Protein 2EW2 (pdb70)

Solvent-accessible surface area: 26662 Å² total

InterPro domains:
  IPR003710 Ketopantoate reductase ApbA/PanE [TIGR00745] (2-308)
  IPR008927 6-phosphogluconate dehydrogenase-like, C-terminal domain superfamily [SSF48179] (180-307)
  IPR013328 6-phosphogluconate dehydrogenase, domain 2 [G3DSA:1.10.1040.10] (180-313)
  IPR013332 Ketopantoate reductase, N-terminal domain [PF02558] (3-153)
  IPR013752 Ketopantoate reductase, C-terminal domain [PF08546] (180-307)
  IPR036291 NAD(P)-binding domain superfamily [SSF51735] (1-137)
  IPR050838 2-dehydropantoate 2-reductase-like [PTHR43765] (1-310)

Radius of gyration: 33.1 Å; Cα contacts (8 Å, |Δi|>4): 1206; chains: 2; bounding box: 59×98×62 Å

Sequence (611 aa):
KIAIAGAGAGSRLGILHQGGNDVTLIDQWPAHIEAIRKNGLIADFNGEEVVANLPIFSPEEIDHHQNEQVDLIIALTKAQQLDAFKAIQPITEKTYVLCLLNGLGHEDVLEEKYVPKENILVGITWTAGLEGPGRRVKLLGDDGEIELENIDPSGKKFALEEVVDVFQKKAGLNPSYSSSNVRYSSIWRKACVNGTLNGLCTILDCNIAEFGALPVSESSLVKTLISSEFAAVAEKEAIYLDQAEVYTHIVQTYDPNGIGLHYPSYQDLIKNHRRLTEIDYINGAVWRKGQKKYNVATPFCALTQLVHGKEELLGAKAKIAIAGAGAGSRLGILHQGGNDVTLIDQWPAHIEAIRKKNGLIADFNGEEVVANLPIFSPEEIDHQNEQVDLIIALTKAQQLDAFKAIQPITEKTYVLCLLNGLGHEDVLEKYVPKKENILVGITWTAGLEGPGRVKLLGDDGEIELENIDPSGKKFALEEVVDDVFQKAGLNPSYSSNNVRYSIWRKACVNGTLNGLCTILDCNIAEFGALPVSESSLVKTLISEFAAVAEKEAIYLDQAEVYTHIVQQTYDPNGIGLHYPSYQDLIKNHRLTEIDYINGAVWRKGQKYNVATPFCALTQLVHGKEELLGAK

Structure (mmCIF, N/CA/C/O backbone):
data_2EW2
#
_entry.id   2EW2
#
_cell.length_a   89.165
_cell.length_b   89.160
_cell.length_c   104.754
_cell.angle_alpha   90.00
_cell.angle_beta   90.00
_cell.angle_gamma   90.00
#
_symmetry.space_group_name_H-M   'P 21 21 21'
#
loop_
_entity.id
_entity.type
_entity.pdbx_description
1 polymer '2-dehydropantoate 2-reductase, putative'
2 non-polymer 'SULFATE ION'
3 non-polymer 'MAGNESIUM ION'
4 water water
#
loop_
_atom_site.group_PDB
_atom_site.id
_atom_site.type_symbol
_atom_site.label_atom_id
_atom_site.label_alt_id
_atom_site.label_comp_id
_atom_site.label_asym_id
_atom_site.label_entity_id
_atom_site.label_seq_id
_atom_site.pdbx_PDB_ins_code
_atom_site.Cartn_x
_atom_site.Cartn_y
_atom_site.Cartn_z
_atom_site.occupancy
_atom_site.B_iso_or_equiv
_atom_site.auth_seq_id
_atom_site.auth_comp_id
_atom_site.auth_asym_id
_atom_site.auth_atom_id
_atom_site.pdbx_PDB_model_num
ATOM 9 N N . LYS A 1 5 ? 40.617 27.749 54.134 1.00 28.29 2 LYS A N 1
ATOM 10 C CA . LYS A 1 5 ? 40.732 28.490 52.882 1.00 27.18 2 LYS A CA 1
ATOM 11 C C . LYS A 1 5 ? 41.480 29.802 53.166 1.00 25.05 2 LYS A C 1
ATOM 12 O O . LYS A 1 5 ? 41.037 30.610 53.981 1.00 24.24 2 LYS A O 1
ATOM 18 N N . ILE A 1 6 ? 42.621 29.985 52.508 1.00 23.84 3 ILE A N 1
ATOM 19 C CA . ILE A 1 6 ? 43.542 31.093 52.812 1.00 22.48 3 ILE A CA 1
ATOM 20 C C . ILE A 1 6 ? 43.840 31.882 51.541 1.00 22.67 3 ILE A C 1
ATOM 21 O O . ILE A 1 6 ? 44.095 31.297 50.493 1.00 22.60 3 ILE A O 1
ATOM 26 N N . ALA A 1 7 ? 43.739 33.205 51.620 1.00 21.78 4 ALA A N 1
ATOM 27 C CA . ALA A 1 7 ? 44.206 34.068 50.540 1.00 21.71 4 ALA A CA 1
ATOM 28 C C . ALA A 1 7 ? 45.451 34.777 51.034 1.00 21.75 4 ALA A C 1
ATOM 29 O O . ALA A 1 7 ? 45.523 35.206 52.200 1.00 21.75 4 ALA A O 1
ATOM 31 N N . ILE A 1 8 ? 46.452 34.843 50.178 1.00 21.72 5 ILE A N 1
ATOM 32 C CA . ILE A 1 8 ? 47.667 35.587 50.489 1.00 22.56 5 ILE A CA 1
ATOM 33 C C . ILE A 1 8 ? 47.690 36.881 49.664 1.00 22.57 5 ILE A C 1
ATOM 34 O O . ILE A 1 8 ? 47.881 36.853 48.440 1.00 22.51 5 ILE A O 1
ATOM 39 N N . ALA A 1 9 ? 47.469 38.004 50.337 1.00 21.86 6 ALA A N 1
ATOM 40 C CA . ALA A 1 9 ? 47.461 39.297 49.676 1.00 22.86 6 ALA A CA 1
ATOM 41 C C . ALA A 1 9 ? 48.880 39.841 49.645 1.00 23.21 6 ALA A C 1
ATOM 42 O O . ALA A 1 9 ? 49.353 40.442 50.626 1.00 23.25 6 ALA A O 1
ATOM 44 N N . GLY A 1 10 ? 49.537 39.627 48.506 1.00 23.34 7 GLY A N 1
ATOM 45 C CA . GLY A 1 10 ? 50.927 39.995 48.284 1.00 24.24 7 GLY A CA 1
ATOM 46 C C . GLY A 1 10 ? 51.755 38.732 48.154 1.00 24.99 7 GLY A C 1
ATOM 47 O O . GLY A 1 10 ? 52.172 38.153 49.166 1.00 25.56 7 GLY A O 1
ATOM 48 N N . ALA A 1 11 ? 52.015 38.305 46.920 1.00 25.17 8 ALA A N 1
ATOM 49 C CA . ALA A 1 11 ? 52.734 37.055 46.693 1.00 25.48 8 ALA A CA 1
ATOM 50 C C . ALA A 1 11 ? 54.221 37.281 46.393 1.00 26.13 8 ALA A C 1
ATOM 51 O O . ALA A 1 11 ? 54.804 36.656 45.500 1.00 27.01 8 ALA A O 1
ATOM 53 N N . GLY A 1 12 ? 54.839 38.179 47.159 1.00 26.06 9 GLY A N 1
ATOM 54 C CA . GLY A 1 12 ? 56.274 38.398 47.093 1.00 25.50 9 GLY A CA 1
ATOM 55 C C . GLY A 1 12 ? 57.010 37.203 47.665 1.00 25.55 9 GLY A C 1
ATOM 56 O O . GLY A 1 12 ? 56.463 36.101 47.731 1.00 25.78 9 GLY A O 1
ATOM 57 N N . ALA A 1 13 ? 58.245 37.421 48.099 1.00 25.02 10 ALA A N 1
ATOM 58 C CA . ALA A 1 13 ? 59.068 36.329 48.597 1.00 24.42 10 ALA A CA 1
ATOM 59 C C . ALA A 1 13 ? 58.434 35.660 49.817 1.00 24.20 10 ALA A C 1
ATOM 60 O O . ALA A 1 13 ? 58.196 34.448 49.798 1.00 23.55 10 ALA A O 1
ATOM 70 N N . GLY A 1 15 ? 55.274 35.973 50.977 1.00 23.51 12 GLY A N 1
ATOM 71 C CA . GLY A 1 15 ? 53.962 35.441 50.581 1.00 23.83 12 GLY A CA 1
ATOM 72 C C . GLY A 1 15 ? 54.036 34.110 49.861 1.00 24.12 12 GLY A C 1
ATOM 73 O O . GLY A 1 15 ? 53.232 33.211 50.114 1.00 24.33 12 GLY A O 1
ATOM 74 N N . SER A 1 16 ? 55.008 33.994 48.960 1.00 24.49 13 SER A N 1
ATOM 75 C CA . SER A 1 16 ? 55.307 32.738 48.247 1.00 25.23 13 SER A CA 1
ATOM 76 C C . SER A 1 16 ? 55.769 31.626 49.178 1.00 24.77 13 SER A C 1
ATOM 77 O O . SER A 1 16 ? 55.312 30.488 49.043 1.00 24.85 13 SER A O 1
ATOM 80 N N . ARG A 1 17 ? 56.664 31.943 50.124 1.00 24.66 14 ARG A N 1
ATOM 81 C CA . ARG A 1 17 ? 57.043 30.950 51.146 1.00 24.52 14 ARG A CA 1
ATOM 82 C C . ARG A 1 17 ? 55.798 30.449 51.881 1.00 24.71 14 ARG A C 1
ATOM 83 O O . ARG A 1 17 ? 55.554 29.233 51.974 1.00 24.50 14 ARG A O 1
ATOM 91 N N . LEU A 1 18 ? 55.017 31.388 52.416 1.00 24.73 15 LEU A N 1
ATOM 92 C CA . LEU A 1 18 ? 53.826 31.022 53.188 1.00 24.89 15 LEU A CA 1
ATOM 93 C C . LEU A 1 18 ? 52.858 30.211 52.337 1.00 24.64 15 LEU A C 1
ATOM 94 O O . LEU A 1 18 ? 52.355 29.195 52.794 1.00 24.63 15 LEU A O 1
ATOM 99 N N . GLY A 1 19 ? 52.619 30.655 51.101 1.00 24.52 16 GLY A N 1
ATOM 100 C CA . GLY A 1 19 ? 51.743 29.940 50.165 1.00 25.57 16 GLY A CA 1
ATOM 101 C C . GLY A 1 19 ? 52.146 28.495 49.897 1.00 26.21 16 GLY A C 1
ATOM 102 O O . GLY A 1 19 ? 51.330 27.583 50.027 1.00 26.55 16 GLY A O 1
ATOM 103 N N . ILE A 1 20 ? 53.410 28.286 49.543 1.00 26.81 17 ILE A N 1
ATOM 104 C CA . ILE A 1 20 ? 53.949 26.936 49.344 1.00 27.80 17 ILE A CA 1
ATOM 105 C C . ILE A 1 20 ? 53.745 26.051 50.580 1.00 27.85 17 ILE A C 1
ATOM 106 O O . ILE A 1 20 ? 53.192 24.953 50.476 1.00 27.52 17 ILE A O 1
ATOM 119 N N . LEU A 1 22 ? 51.782 26.410 53.247 1.00 27.60 19 LEU A N 1
ATOM 120 C CA . LEU A 1 22 ? 50.378 26.191 53.611 1.00 27.39 19 LEU A CA 1
ATOM 121 C C . LEU A 1 22 ? 49.695 25.222 52.649 1.00 27.47 19 LEU A C 1
ATOM 122 O O . LEU A 1 22 ? 48.877 24.409 53.065 1.00 26.75 19 LEU A O 1
ATOM 127 N N . HIS A 1 23 ? 50.049 25.330 51.371 1.00 28.57 20 HIS A N 1
ATOM 128 C CA . HIS A 1 23 ? 49.612 24.392 50.326 1.00 30.17 20 HIS A CA 1
ATOM 129 C C . HIS A 1 23 ? 50.023 22.959 50.698 1.00 30.75 20 HIS A C 1
ATOM 130 O O . HIS A 1 23 ? 49.182 22.060 50.776 1.00 31.32 20 HIS A O 1
ATOM 137 N N . GLN A 1 24 ? 51.312 22.778 50.964 1.00 31.32 21 GLN A N 1
ATOM 138 C CA . GLN A 1 24 ? 51.875 21.507 51.426 1.00 32.08 21 GLN A CA 1
ATOM 139 C C . GLN A 1 24 ? 51.216 20.973 52.694 1.00 31.62 21 GLN A C 1
ATOM 140 O O . GLN A 1 24 ? 51.140 19.760 52.896 1.00 31.66 21 GLN A O 1
ATOM 146 N N . GLY A 1 25 ? 50.757 21.874 53.559 1.00 31.18 22 GLY A N 1
ATOM 147 C CA . GLY A 1 25 ? 50.078 21.486 54.786 1.00 30.37 22 GLY A CA 1
ATOM 148 C C . GLY A 1 25 ? 48.641 21.038 54.561 1.00 30.57 22 GLY A C 1
ATOM 149 O O . GLY A 1 25 ? 47.959 20.603 55.501 1.00 30.87 22 GLY A O 1
ATOM 150 N N . GLY A 1 26 ? 48.173 21.139 53.321 1.00 29.77 23 GLY A N 1
ATOM 151 C CA . GLY A 1 26 ? 46.847 20.644 52.968 1.00 29.60 23 GLY A CA 1
ATOM 152 C C . GLY A 1 26 ? 45.754 21.695 52.879 1.00 29.58 23 GLY A C 1
ATOM 153 O O . GLY A 1 26 ? 44.575 21.352 52.756 1.00 29.89 23 GLY A O 1
ATOM 154 N N . ASN A 1 27 ? 46.131 22.974 52.926 1.00 29.01 24 ASN A N 1
ATOM 155 C CA . ASN A 1 27 ? 45.145 24.068 52.868 1.00 28.84 24 ASN A CA 1
ATOM 156 C C . ASN A 1 27 ? 44.852 24.530 51.437 1.00 28.85 24 ASN A C 1
ATOM 157 O O . ASN A 1 27 ? 45.684 24.349 50.545 1.00 28.98 24 ASN A O 1
ATOM 162 N N . ASP A 1 28 ? 43.671 25.119 51.235 1.00 28.92 25 ASP A N 1
ATOM 163 C CA . ASP A 1 28 ? 43.314 25.815 49.994 1.00 29.23 25 ASP A CA 1
ATOM 164 C C . ASP A 1 28 ? 43.953 27.195 49.971 1.00 28.55 25 ASP A C 1
ATOM 165 O O . ASP A 1 28 ? 43.526 28.073 50.723 1.00 28.59 25 ASP A O 1
ATOM 170 N N . VAL A 1 29 ? 44.961 27.393 49.116 1.00 27.66 26 VAL A N 1
ATOM 171 C CA . VAL A 1 29 ? 45.683 28.676 49.061 1.00 26.50 26 VAL A CA 1
ATOM 172 C C . VAL A 1 29 ? 45.486 29.371 47.713 1.00 26.32 26 VAL A C 1
ATOM 173 O O . VAL A 1 29 ? 45.645 28.749 46.653 1.00 26.16 26 VAL A O 1
ATOM 177 N N . THR A 1 30 ? 45.113 30.647 47.773 1.00 24.41 27 THR A N 1
ATOM 178 C CA . THR A 1 30 ? 44.983 31.493 46.591 1.00 23.76 27 THR A CA 1
ATOM 179 C C . THR A 1 30 ? 45.910 32.696 46.787 1.00 23.78 27 THR A C 1
ATOM 180 O O . THR A 1 30 ? 45.913 33.330 47.860 1.00 23.82 27 THR A O 1
ATOM 184 N N . LEU A 1 31 ? 46.703 32.999 45.767 1.00 23.61 28 LEU A N 1
ATOM 185 C CA . LEU A 1 31 ? 47.613 34.142 45.816 1.00 23.67 28 LEU A CA 1
ATOM 186 C C . LEU A 1 31 ? 47.003 35.319 45.093 1.00 23.89 28 LEU A C 1
ATOM 187 O O . LEU A 1 31 ? 46.341 35.141 44.068 1.00 23.25 28 LEU A O 1
ATOM 192 N N . ILE A 1 32 ? 47.236 36.515 45.628 1.00 24.05 29 ILE A N 1
ATOM 193 C CA . ILE A 1 32 ? 46.872 37.745 44.951 1.00 25.29 29 ILE A CA 1
ATOM 194 C C . ILE A 1 32 ? 48.103 38.637 44.915 1.00 26.48 29 ILE A C 1
ATOM 195 O O . ILE A 1 32 ? 48.774 38.867 45.941 1.00 25.69 29 ILE A O 1
ATOM 200 N N . ASP A 1 33 ? 48.407 39.118 43.714 1.00 27.09 30 ASP A N 1
ATOM 201 C CA . ASP A 1 33 ? 49.655 39.815 43.486 1.00 28.91 30 ASP A CA 1
ATOM 202 C C . ASP A 1 33 ? 49.516 40.846 42.384 1.00 29.84 30 ASP A C 1
ATOM 203 O O . ASP A 1 33 ? 48.607 40.764 41.554 1.00 29.76 30 ASP A O 1
ATOM 208 N N . GLN A 1 34 ? 50.428 41.815 42.382 1.00 31.04 31 GLN A N 1
ATOM 209 C CA . GLN A 1 34 ? 50.342 42.946 41.462 1.00 32.33 31 GLN A CA 1
ATOM 210 C C . GLN A 1 34 ? 51.477 42.952 40.431 1.00 32.95 31 GLN A C 1
ATOM 211 O O . GLN A 1 34 ? 51.600 43.899 39.648 1.00 33.86 31 GLN A O 1
ATOM 217 N N . TRP A 1 35 ? 52.298 41.903 40.422 1.00 33.19 32 TRP A N 1
ATOM 218 C CA . TRP A 1 35 ? 53.399 41.805 39.458 1.00 33.58 32 TRP A CA 1
ATOM 219 C C . TRP A 1 35 ? 53.045 40.894 38.269 1.00 33.23 32 TRP A C 1
ATOM 220 O O . TRP A 1 35 ? 53.096 39.670 38.393 1.00 33.09 32 TRP A O 1
ATOM 231 N N . PRO A 1 36 ? 52.700 41.491 37.108 1.00 33.21 33 PRO A N 1
ATOM 232 C CA . PRO A 1 36 ? 52.204 40.713 35.957 1.00 33.14 33 PRO A CA 1
ATOM 233 C C . PRO A 1 36 ? 53.090 39.532 35.506 1.00 32.71 33 PRO A C 1
ATOM 234 O O . PRO A 1 36 ? 52.592 38.411 35.348 1.00 32.77 33 PRO A O 1
ATOM 238 N N . ALA A 1 37 ? 54.389 39.770 35.320 1.00 32.89 34 ALA A N 1
ATOM 239 C CA . ALA A 1 37 ? 55.334 38.695 34.966 1.00 32.35 34 ALA A CA 1
ATOM 240 C C . ALA A 1 37 ? 55.261 37.528 35.954 1.00 32.25 34 ALA A C 1
ATOM 241 O O . ALA A 1 37 ? 55.238 36.354 35.556 1.00 32.69 34 ALA A O 1
ATOM 243 N N . HIS A 1 38 ? 55.235 37.865 37.242 1.00 31.83 35 HIS A N 1
ATOM 244 C CA . HIS A 1 38 ? 55.159 36.901 38.337 1.00 31.90 35 HIS A CA 1
ATOM 245 C C . HIS A 1 38 ? 53.878 36.051 38.197 1.00 31.77 35 HIS A C 1
ATOM 246 O O . HIS A 1 38 ? 53.922 34.816 38.221 1.00 31.65 35 HIS A O 1
ATOM 253 N N . ILE A 1 39 ? 52.746 36.726 38.017 1.00 31.77 36 ILE A N 1
ATOM 254 C CA . ILE A 1 39 ? 51.450 36.067 37.801 1.00 31.87 36 ILE A CA 1
ATOM 255 C C . ILE A 1 39 ? 51.476 35.119 36.591 1.00 32.11 36 ILE A C 1
ATOM 256 O O . ILE A 1 39 ? 51.092 33.951 36.693 1.00 31.74 36 ILE A O 1
ATOM 261 N N . GLU A 1 40 ? 51.945 35.631 35.457 1.00 32.89 37 GLU A N 1
ATOM 262 C CA . GLU A 1 40 ? 52.057 34.838 34.227 1.00 33.84 37 GLU A CA 1
ATOM 263 C C . GLU A 1 40 ? 52.941 33.612 34.385 1.00 33.06 37 GLU A C 1
ATOM 264 O O . GLU A 1 40 ? 52.556 32.517 33.974 1.00 33.46 37 GLU A O 1
ATOM 270 N N . ALA A 1 41 ? 54.107 33.798 35.005 1.00 33.13 38 ALA A N 1
ATOM 271 C CA . ALA A 1 41 ? 55.041 32.705 35.295 1.00 32.85 38 ALA A CA 1
ATOM 272 C C . ALA A 1 41 ? 54.396 31.612 36.153 1.00 33.11 38 ALA A C 1
ATOM 273 O O . ALA A 1 41 ? 54.492 30.410 35.854 1.00 32.81 38 ALA A O 1
ATOM 275 N N . ILE A 1 42 ? 53.723 32.032 37.220 1.00 32.47 39 ILE A N 1
ATOM 276 C CA . ILE A 1 42 ? 53.056 31.079 38.102 1.00 31.87 39 ILE A CA 1
ATOM 277 C C . ILE A 1 42 ? 51.903 30.379 37.391 1.00 31.88 39 ILE A C 1
ATOM 278 O O . ILE A 1 42 ? 51.700 29.181 37.568 1.00 31.51 39 ILE A O 1
ATOM 283 N N . ARG A 1 43 ? 51.150 31.119 36.583 1.00 32.66 40 ARG A N 1
ATOM 284 C CA . ARG A 1 43 ? 50.068 30.500 35.811 1.00 33.75 40 ARG A CA 1
ATOM 285 C C . ARG A 1 43 ? 50.597 29.469 34.804 1.00 35.04 40 ARG A C 1
ATOM 286 O O . ARG A 1 43 ? 50.020 28.390 34.660 1.00 35.19 40 ARG A O 1
ATOM 294 N N . LYS A 1 44 ? 51.706 29.794 34.145 1.00 36.51 41 LYS A N 1
ATOM 295 C CA . LYS A 1 44 ? 52.292 28.893 33.139 1.00 38.74 41 LYS A CA 1
ATOM 296 C C . LYS A 1 44 ? 53.035 27.686 33.719 1.00 38.86 41 LYS A C 1
ATOM 297 O O . LYS A 1 44 ? 52.832 26.570 33.243 1.00 39.92 41 LYS A O 1
ATOM 303 N N . ASN A 1 45 ? 53.878 27.904 34.733 1.00 38.84 42 ASN A N 1
ATOM 304 C CA . ASN A 1 45 ? 54.779 26.860 35.250 1.00 38.78 42 ASN A CA 1
ATOM 305 C C . ASN A 1 45 ? 54.599 26.481 36.718 1.00 38.61 42 ASN A C 1
ATOM 306 O O . ASN A 1 45 ? 55.345 25.646 37.240 1.00 38.49 42 ASN A O 1
ATOM 311 N N . GLY A 1 46 ? 53.617 27.084 37.386 1.00 38.18 43 GLY A N 1
ATOM 312 C CA . GLY A 1 46 ? 53.454 26.901 38.828 1.00 37.61 43 GLY A CA 1
ATOM 313 C C . GLY A 1 46 ? 54.433 27.799 39.561 1.00 37.34 43 GLY A C 1
ATOM 314 O O . GLY A 1 46 ? 55.320 28.393 38.942 1.00 36.75 43 GLY A O 1
ATOM 315 N N . LEU A 1 47 ? 54.264 27.918 40.877 1.00 36.89 44 LEU A N 1
ATOM 316 C CA . LEU A 1 47 ? 55.231 28.628 41.704 1.00 36.76 44 LEU A CA 1
ATOM 317 C C . LEU A 1 47 ? 56.390 27.673 41.963 1.00 36.89 44 LEU A C 1
ATOM 318 O O . LEU A 1 47 ? 56.191 26.596 42.537 1.00 36.49 44 LEU A O 1
ATOM 323 N N . ILE A 1 48 ? 57.582 28.066 41.513 1.00 37.46 45 ILE A N 1
ATOM 324 C CA . ILE A 1 48 ? 58.770 27.215 41.608 1.00 38.04 45 ILE A CA 1
ATOM 325 C C . ILE A 1 48 ? 59.654 27.689 42.739 1.00 38.67 45 ILE A C 1
ATOM 326 O O . ILE A 1 48 ? 60.155 28.807 42.703 1.00 38.56 45 ILE A O 1
ATOM 331 N N . ALA A 1 49 ? 59.856 26.829 43.732 1.00 39.69 46 ALA A N 1
ATOM 332 C CA . ALA A 1 49 ? 60.691 27.170 44.877 1.00 40.98 46 ALA A CA 1
ATOM 333 C C . ALA A 1 49 ? 61.969 26.331 44.929 1.00 41.86 46 ALA A C 1
ATOM 334 O O . ALA A 1 49 ? 61.923 25.104 44.822 1.00 42.22 46 ALA A O 1
ATOM 336 N N . ASP A 1 50 ? 63.104 27.009 45.074 1.00 42.87 47 ASP A N 1
ATOM 337 C CA . ASP A 1 50 ? 64.336 26.368 45.515 1.00 43.66 47 ASP A CA 1
ATOM 338 C C . ASP A 1 50 ? 64.223 26.327 47.031 1.00 43.87 47 ASP A C 1
ATOM 339 O O . ASP A 1 50 ? 64.577 27.281 47.731 1.00 43.63 47 ASP A O 1
ATOM 344 N N . PHE A 1 51 ? 63.693 25.213 47.517 1.00 44.56 48 PHE A N 1
ATOM 345 C CA . PHE A 1 51 ? 63.297 25.073 48.908 1.00 45.43 48 PHE A CA 1
ATOM 346 C C . PHE A 1 51 ? 64.287 24.161 49.604 1.00 45.87 48 PHE A C 1
ATOM 347 O O . PHE A 1 51 ? 64.172 22.932 49.531 1.00 45.84 48 PHE A O 1
ATOM 355 N N . ASN A 1 52 ? 65.260 24.784 50.265 1.00 46.58 49 ASN A N 1
ATOM 356 C CA . ASN A 1 52 ? 66.291 24.084 51.027 1.00 47.38 49 ASN A CA 1
ATOM 357 C C . ASN A 1 52 ? 67.087 23.090 50.184 1.00 48.02 49 ASN A C 1
ATOM 358 O O . ASN A 1 52 ? 67.301 21.952 50.608 1.00 48.33 49 ASN A O 1
ATOM 363 N N . GLY A 1 53 ? 67.508 23.521 48.994 1.00 48.67 50 GLY A N 1
ATOM 364 C CA . GLY A 1 53 ? 68.263 22.667 48.060 1.00 49.48 50 GLY A CA 1
ATOM 365 C C . GLY A 1 53 ? 67.437 21.731 47.183 1.00 50.04 50 GLY A C 1
ATOM 366 O O . GLY A 1 53 ? 67.973 21.096 46.268 1.00 50.08 50 GLY A O 1
ATOM 367 N N . GLU A 1 54 ? 66.137 21.652 47.465 1.00 50.51 51 GLU A N 1
ATOM 368 C CA . GLU A 1 54 ? 65.194 20.801 46.735 1.00 51.16 51 GLU A CA 1
ATOM 369 C C . GLU A 1 54 ? 64.215 21.662 45.933 1.00 50.86 51 GLU A C 1
ATOM 370 O O . GLU A 1 54 ? 63.688 22.649 46.453 1.00 51.16 51 GLU A O 1
ATOM 376 N N . GLU A 1 55 ? 63.966 21.297 44.678 1.00 50.23 52 GLU A N 1
ATOM 377 C CA . GLU A 1 55 ? 62.971 22.010 43.875 1.00 49.95 52 GLU A CA 1
ATOM 378 C C . GLU A 1 55 ? 61.555 21.615 44.276 1.00 48.92 52 GLU A C 1
ATOM 379 O O . GLU A 1 55 ? 61.217 20.432 44.298 1.00 48.92 52 GLU A O 1
ATOM 385 N N . VAL A 1 56 ? 60.740 22.612 44.610 1.00 47.81 53 VAL A N 1
ATOM 386 C CA . VAL A 1 56 ? 59.319 22.389 44.855 1.00 46.47 53 VAL A CA 1
ATOM 387 C C . VAL A 1 56 ? 58.492 23.257 43.902 1.00 45.78 53 VAL A C 1
ATOM 388 O O . VAL A 1 56 ? 58.677 24.474 43.832 1.00 45.82 53 VAL A O 1
ATOM 392 N N . VAL A 1 57 ? 57.607 22.606 43.152 1.00 44.71 54 VAL A N 1
ATOM 393 C CA . VAL A 1 57 ? 56.683 23.289 42.255 1.00 43.60 54 VAL A CA 1
ATOM 394 C C . VAL A 1 57 ? 55.275 23.191 42.837 1.00 42.77 54 VAL A C 1
ATOM 395 O O . VAL A 1 57 ? 54.787 22.096 43.123 1.00 42.81 54 VAL A O 1
ATOM 399 N N . ALA A 1 58 ? 54.634 24.341 43.020 1.00 41.54 55 ALA A N 1
ATOM 400 C CA . ALA A 1 58 ? 53.274 24.380 43.544 1.00 40.48 55 ALA A CA 1
ATOM 401 C C . ALA A 1 58 ? 52.350 25.055 42.542 1.00 39.37 55 ALA A C 1
ATOM 402 O O . ALA A 1 58 ? 52.574 26.204 42.168 1.00 39.56 55 ALA A O 1
ATOM 404 N N . ASN A 1 59 ? 51.328 24.331 42.093 1.00 38.46 56 ASN A N 1
ATOM 405 C CA . ASN A 1 59 ? 50.340 24.881 41.159 1.00 37.58 56 ASN A CA 1
ATOM 406 C C . ASN A 1 59 ? 49.227 25.606 41.920 1.00 36.24 56 ASN A C 1
ATOM 407 O O . ASN A 1 59 ? 48.129 25.082 42.118 1.00 36.54 56 ASN A O 1
ATOM 412 N N . LEU A 1 60 ? 49.544 26.813 42.370 1.00 34.07 57 LEU A N 1
ATOM 413 C CA . LEU A 1 60 ? 48.623 27.606 43.167 1.00 31.61 57 LEU A CA 1
ATOM 414 C C . LEU A 1 60 ? 47.895 28.574 42.267 1.00 30.03 57 LEU A C 1
ATOM 415 O O . LEU A 1 60 ? 48.521 29.201 41.413 1.00 29.97 57 LEU A O 1
ATOM 420 N N . PRO A 1 61 ? 46.576 28.724 42.471 1.00 28.42 58 PRO A N 1
ATOM 421 C CA . PRO A 1 61 ? 45.834 29.800 41.805 1.00 27.81 58 PRO A CA 1
ATOM 422 C C . PRO A 1 61 ? 46.381 31.171 42.197 1.00 26.99 58 PRO A C 1
ATOM 423 O O . PRO A 1 61 ? 46.691 31.414 43.366 1.00 26.32 58 PRO A O 1
ATOM 427 N N . ILE A 1 62 ? 46.502 32.045 41.209 1.00 26.53 59 ILE A N 1
ATOM 428 C CA . ILE A 1 62 ? 46.938 33.409 41.442 1.00 25.73 59 ILE A CA 1
ATOM 429 C C . ILE A 1 62 ? 46.043 34.355 40.644 1.00 25.99 59 ILE A C 1
ATOM 430 O O . ILE A 1 62 ? 45.615 34.031 39.538 1.00 25.52 59 ILE A O 1
ATOM 435 N N . PHE A 1 63 ? 45.740 35.503 41.235 1.00 25.71 60 PHE A N 1
ATOM 436 C CA . PHE A 1 63 ? 44.988 36.542 40.560 1.00 26.24 60 PHE A CA 1
ATOM 437 C C . PHE A 1 63 ? 45.664 37.882 40.799 1.00 26.85 60 PHE A C 1
ATOM 438 O O . PHE A 1 63 ? 46.321 38.080 41.825 1.00 26.20 60 PHE A O 1
ATOM 446 N N . SER A 1 64 ? 45.498 38.812 39.860 1.00 27.79 61 SER A N 1
ATOM 447 C CA . SER A 1 64 ? 45.751 40.207 40.154 1.00 28.84 61 SER A CA 1
ATOM 448 C C . SER A 1 64 ? 44.475 40.749 40.816 1.00 29.47 61 SER A C 1
ATOM 449 O O . SER A 1 64 ? 43.390 40.177 40.638 1.00 29.03 61 SER A O 1
ATOM 452 N N . PRO A 1 65 ? 44.595 41.841 41.591 1.00 30.23 62 PRO A N 1
ATOM 453 C CA . PRO A 1 65 ? 43.436 42.421 42.278 1.00 30.44 62 PRO A CA 1
ATOM 454 C C . PRO A 1 65 ? 42.259 42.779 41.357 1.00 31.11 62 PRO A C 1
ATOM 455 O O . PRO A 1 65 ? 41.095 42.575 41.739 1.00 30.98 62 PRO A O 1
ATOM 459 N N . GLU A 1 66 ? 42.554 43.293 40.162 1.00 31.58 63 GLU A N 1
ATOM 460 C CA . GLU A 1 66 ? 41.505 43.700 39.206 1.00 32.82 63 GLU A CA 1
ATOM 461 C C . GLU A 1 66 ? 40.694 42.523 38.647 1.00 32.01 63 GLU A C 1
ATOM 462 O O . GLU A 1 66 ? 39.627 42.732 38.053 1.00 32.21 63 GLU A O 1
ATOM 468 N N . GLU A 1 67 ? 41.194 41.305 38.836 1.00 30.87 64 GLU A N 1
ATOM 469 C CA . GLU A 1 67 ? 40.538 40.100 38.333 1.00 30.37 64 GLU A CA 1
ATOM 470 C C . GLU A 1 67 ? 39.566 39.467 39.333 1.00 30.09 64 GLU A C 1
ATOM 471 O O . GLU A 1 67 ? 38.805 38.558 38.973 1.00 30.79 64 GLU A O 1
ATOM 477 N N . ILE A 1 68 ? 39.598 39.928 40.580 1.00 28.96 65 ILE A N 1
ATOM 478 C CA . ILE A 1 68 ? 38.732 39.374 41.623 1.00 28.09 65 ILE A CA 1
ATOM 479 C C . ILE A 1 68 ? 37.322 39.927 41.477 1.00 28.09 65 ILE A C 1
ATOM 480 O O . ILE A 1 68 ? 37.135 41.131 41.274 1.00 27.76 65 ILE A O 1
ATOM 485 N N . ASP A 1 69 ? 36.335 39.037 41.577 1.00 27.84 66 ASP A N 1
ATOM 486 C CA . ASP A 1 69 ? 34.938 39.436 41.530 1.00 28.20 66 ASP A CA 1
ATOM 487 C C . ASP A 1 69 ? 34.082 38.460 42.329 1.00 27.94 66 ASP A C 1
ATOM 488 O O . ASP A 1 69 ? 34.610 37.630 43.079 1.00 27.69 66 ASP A O 1
ATOM 493 N N A HIS A 1 70 ? 32.767 38.572 42.155 0.50 28.10 67 HIS A N 1
ATOM 494 N N B HIS A 1 70 ? 32.766 38.544 42.171 0.50 28.18 67 HIS A N 1
ATOM 495 C CA A HIS A 1 70 ? 31.791 37.786 42.902 0.50 28.24 67 HIS A CA 1
ATOM 496 C CA B HIS A 1 70 ? 31.860 37.758 43.002 0.50 28.37 67 HIS A CA 1
ATOM 497 C C A HIS A 1 70 ? 31.988 36.278 42.749 0.50 28.07 67 HIS A C 1
ATOM 498 C C B HIS A 1 70 ? 31.782 36.273 42.634 0.50 28.27 67 HIS A C 1
ATOM 499 O O A HIS A 1 70 ? 31.700 35.519 43.674 0.50 27.84 67 HIS A O 1
ATOM 500 O O B HIS A 1 70 ? 31.077 35.513 43.295 0.50 28.55 67 HIS A O 1
ATOM 513 N N . GLN A 1 71 ? 32.518 35.860 41.600 1.00 27.98 68 GLN A N 1
ATOM 514 C CA . GLN A 1 71 ? 32.678 34.429 41.281 1.00 28.59 68 GLN A CA 1
ATOM 515 C C . GLN A 1 71 ? 33.767 33.742 42.105 1.00 27.65 68 GLN A C 1
ATOM 516 O O . GLN A 1 71 ? 33.781 32.519 42.197 1.00 27.58 68 GLN A O 1
ATOM 522 N N . ASN A 1 72 ? 34.695 34.517 42.671 1.00 26.50 69 ASN A N 1
ATOM 523 C CA . ASN A 1 72 ? 35.813 33.950 43.425 1.00 25.93 69 ASN A CA 1
ATOM 524 C C . ASN A 1 72 ? 35.362 33.279 44.699 1.00 26.50 69 ASN A C 1
ATOM 525 O O . ASN A 1 72 ? 34.348 33.664 45.258 1.00 26.60 69 ASN A O 1
ATOM 530 N N . GLU A 1 73 ? 36.101 32.265 45.147 1.00 27.07 70 GLU A N 1
ATOM 531 C CA . GLU A 1 73 ? 35.744 31.558 46.374 1.00 28.29 70 GLU A CA 1
ATOM 532 C C . GLU A 1 73 ? 35.993 32.450 47.604 1.00 27.89 70 GLU A C 1
ATOM 533 O O . GLU A 1 73 ? 36.870 33.309 47.568 1.00 28.76 70 GLU A O 1
ATOM 539 N N . GLN A 1 74 ? 35.202 32.261 48.662 1.00 27.22 71 GLN A N 1
ATOM 540 C CA . GLN A 1 74 ? 35.374 32.983 49.929 1.00 27.52 71 GLN A CA 1
ATOM 541 C C . GLN A 1 74 ? 36.440 32.300 50.775 1.00 26.51 71 GLN A C 1
ATOM 542 O O . GLN A 1 74 ? 36.684 31.090 50.639 1.00 27.17 71 GLN A O 1
ATOM 548 N N . VAL A 1 75 ? 37.069 33.061 51.665 1.00 24.65 72 VAL A N 1
ATOM 549 C CA . VAL A 1 75 ? 38.189 32.521 52.418 1.00 23.61 72 VAL A CA 1
ATOM 550 C C . VAL A 1 75 ? 37.983 32.683 53.917 1.00 23.70 72 VAL A C 1
ATOM 551 O O . VAL A 1 75 ? 37.226 33.554 54.380 1.00 23.18 72 VAL A O 1
ATOM 555 N N . ASP A 1 76 ? 38.671 31.833 54.665 1.00 23.16 73 ASP A N 1
ATOM 556 C CA . ASP A 1 76 ? 38.634 31.862 56.121 1.00 23.21 73 ASP A CA 1
ATOM 557 C C . ASP A 1 76 ? 39.650 32.869 56.636 1.00 21.90 73 ASP A C 1
ATOM 558 O O . ASP A 1 76 ? 39.404 33.558 57.635 1.00 21.62 73 ASP A O 1
ATOM 563 N N . LEU A 1 77 ? 40.798 32.929 55.955 1.00 20.74 74 LEU A N 1
ATOM 564 C CA . LEU A 1 77 ? 41.926 33.772 56.377 1.00 19.79 74 LEU A CA 1
ATOM 565 C C . LEU A 1 77 ? 42.568 34.485 55.195 1.00 19.82 74 LEU A C 1
ATOM 566 O O . LEU A 1 77 ? 42.802 33.888 54.140 1.00 18.77 74 LEU A O 1
ATOM 571 N N . ILE A 1 78 ? 42.841 35.771 55.380 1.00 19.01 75 ILE A N 1
ATOM 572 C CA . ILE A 1 78 ? 43.682 36.526 54.447 1.00 18.80 75 ILE A CA 1
ATOM 573 C C . ILE A 1 78 ? 44.947 36.869 55.209 1.00 18.93 75 ILE A C 1
ATOM 574 O O . ILE A 1 78 ? 44.867 37.412 56.314 1.00 19.00 75 ILE A O 1
ATOM 579 N N . ILE A 1 79 ? 46.096 36.503 54.649 1.00 18.84 76 ILE A N 1
ATOM 580 C CA . ILE A 1 79 ? 47.389 36.941 55.160 1.00 19.62 76 ILE A CA 1
ATOM 581 C C . ILE A 1 79 ? 47.822 38.166 54.357 1.00 20.24 76 ILE A C 1
ATOM 582 O O . ILE A 1 79 ? 48.058 38.076 53.142 1.00 19.32 76 ILE A O 1
ATOM 587 N N . ALA A 1 80 ? 47.918 39.310 55.032 1.00 20.28 77 ALA A N 1
ATOM 588 C CA . ALA A 1 80 ? 48.238 40.559 54.357 1.00 21.40 77 ALA A CA 1
ATOM 589 C C . ALA A 1 80 ? 49.731 40.833 54.407 1.00 21.96 77 ALA A C 1
ATOM 590 O O . ALA A 1 80 ? 50.312 41.013 55.489 1.00 22.04 77 ALA A O 1
ATOM 592 N N . LEU A 1 81 ? 50.342 40.845 53.228 1.00 22.73 78 LEU A N 1
ATOM 593 C CA . LEU A 1 81 ? 51.760 41.177 53.067 1.00 24.15 78 LEU A CA 1
ATOM 594 C C . LEU A 1 81 ? 51.951 42.409 52.175 1.00 25.04 78 LEU A C 1
ATOM 595 O O . LEU A 1 81 ? 53.040 42.954 52.092 1.00 26.68 78 LEU A O 1
ATOM 600 N N . THR A 1 82 ? 50.877 42.866 51.545 1.00 25.82 79 THR A N 1
ATOM 601 C CA . THR A 1 82 ? 50.904 44.043 50.690 1.00 26.28 79 THR A CA 1
ATOM 602 C C . THR A 1 82 ? 51.395 45.261 51.473 1.00 27.84 79 THR A C 1
ATOM 603 O O . THR A 1 82 ? 50.914 45.526 52.583 1.00 27.88 79 THR A O 1
ATOM 607 N N . LYS A 1 83 ? 52.330 46.014 50.897 1.00 28.67 80 LYS A N 1
ATOM 608 C CA . LYS A 1 83 ? 52.847 47.201 51.582 1.00 29.96 80 LYS A CA 1
ATOM 609 C C . LYS A 1 83 ? 51.744 48.222 51.892 1.00 28.70 80 LYS A C 1
ATOM 610 O O . LYS A 1 83 ? 50.689 48.239 51.251 1.00 28.32 80 LYS A O 1
ATOM 616 N N . ALA A 1 84 ? 51.993 49.046 52.903 1.00 28.09 81 ALA A N 1
ATOM 617 C CA . ALA A 1 84 ? 50.961 49.864 53.503 1.00 27.60 81 ALA A CA 1
ATOM 618 C C . ALA A 1 84 ? 50.280 50.775 52.508 1.00 27.76 81 ALA A C 1
ATOM 619 O O . ALA A 1 84 ? 49.067 50.960 52.569 1.00 27.20 81 ALA A O 1
ATOM 621 N N . GLN A 1 85 ? 51.056 51.335 51.582 1.00 28.43 82 GLN A N 1
ATOM 622 C CA . GLN A 1 85 ? 50.481 52.269 50.607 1.00 29.31 82 GLN A CA 1
ATOM 623 C C . GLN A 1 85 ? 49.598 51.638 49.521 1.00 29.18 82 GLN A C 1
ATOM 624 O O . GLN A 1 85 ? 48.839 52.359 48.858 1.00 29.40 82 GLN A O 1
ATOM 630 N N . GLN A 1 86 ? 49.658 50.313 49.356 1.00 28.46 83 GLN A N 1
ATOM 631 C CA . GLN A 1 86 ? 48.686 49.605 48.481 1.00 28.34 83 GLN A CA 1
ATOM 632 C C . GLN A 1 86 ? 47.649 48.763 49.226 1.00 27.82 83 GLN A C 1
ATOM 633 O O . GLN A 1 86 ? 46.774 48.150 48.593 1.00 27.07 83 GLN A O 1
ATOM 639 N N . LEU A 1 87 ? 47.748 48.722 50.555 1.00 27.24 84 LEU A N 1
ATOM 640 C CA . LEU A 1 87 ? 46.851 47.894 51.379 1.00 26.25 84 LEU A CA 1
ATOM 641 C C . LEU A 1 87 ? 45.349 48.171 51.167 1.00 26.37 84 LEU A C 1
ATOM 642 O O . LEU A 1 87 ? 44.565 47.237 50.985 1.00 25.82 84 LEU A O 1
ATOM 647 N N . ASP A 1 88 ? 44.937 49.438 51.207 1.00 26.51 85 ASP A N 1
ATOM 648 C CA . ASP A 1 88 ? 43.505 49.774 51.060 1.00 26.79 85 ASP A CA 1
ATOM 649 C C . ASP A 1 88 ? 42.972 49.314 49.703 1.00 26.17 85 ASP A C 1
ATOM 650 O O . ASP A 1 88 ? 41.922 48.666 49.632 1.00 26.16 85 ASP A O 1
ATOM 655 N N . ALA A 1 89 ? 43.716 49.635 48.642 1.00 25.69 86 ALA A N 1
ATOM 656 C CA . ALA A 1 89 ? 43.377 49.233 47.268 1.00 25.66 86 ALA A CA 1
ATOM 657 C C . ALA A 1 89 ? 43.326 47.711 47.096 1.00 25.14 86 ALA A C 1
ATOM 658 O O . ALA A 1 89 ? 42.420 47.192 46.446 1.00 25.39 86 ALA A O 1
ATOM 668 N N . PHE A 1 91 ? 42.693 45.475 49.551 1.00 23.55 88 PHE A N 1
ATOM 669 C CA . PHE A 1 91 ? 41.536 44.977 50.284 1.00 23.56 88 PHE A CA 1
ATOM 670 C C . PHE A 1 91 ? 40.192 45.321 49.650 1.00 23.75 88 PHE A C 1
ATOM 671 O O . PHE A 1 91 ? 39.269 44.503 49.672 1.00 23.70 88 PHE A O 1
ATOM 679 N N . LYS A 1 92 ? 40.101 46.501 49.046 1.00 24.30 89 LYS A N 1
ATOM 680 C CA . LYS A 1 92 ? 38.918 46.864 48.267 1.00 24.86 89 LYS A CA 1
ATOM 681 C C . LYS A 1 92 ? 38.698 45.877 47.123 1.00 25.25 89 LYS A C 1
ATOM 682 O O . LYS A 1 92 ? 37.563 45.478 46.859 1.00 25.29 89 LYS A O 1
ATOM 688 N N . ALA A 1 93 ? 39.785 45.467 46.468 1.00 25.35 90 ALA A N 1
ATOM 689 C CA . ALA A 1 93 ? 39.697 44.529 45.338 1.00 25.66 90 ALA A CA 1
ATOM 690 C C . ALA A 1 93 ? 39.276 43.135 45.773 1.00 25.85 90 ALA A C 1
ATOM 691 O O . ALA A 1 93 ? 38.467 42.487 45.100 1.00 25.65 90 ALA A O 1
ATOM 693 N N . ILE A 1 94 ? 39.812 42.663 46.902 1.00 25.70 91 ILE A N 1
ATOM 694 C CA . ILE A 1 94 ? 39.527 41.290 47.323 1.00 25.07 91 ILE A CA 1
ATOM 695 C C . ILE A 1 94 ? 38.278 41.132 48.211 1.00 25.22 91 ILE A C 1
ATOM 696 O O . ILE A 1 94 ? 37.964 40.025 48.652 1.00 24.16 91 ILE A O 1
ATOM 701 N N . GLN A 1 95 ? 37.564 42.242 48.439 1.00 25.49 92 GLN A N 1
ATOM 702 C CA . GLN A 1 95 ? 36.279 42.262 49.166 1.00 26.97 92 GLN A CA 1
ATOM 703 C C . GLN A 1 95 ? 35.304 41.119 48.838 1.00 26.17 92 GLN A C 1
ATOM 704 O O . GLN A 1 95 ? 34.718 40.557 49.749 1.00 26.13 92 GLN A O 1
ATOM 710 N N . PRO A 1 96 ? 35.090 40.798 47.539 1.00 26.11 93 PRO A N 1
ATOM 711 C CA . PRO A 1 96 ? 34.189 39.653 47.253 1.00 26.17 93 PRO A CA 1
ATOM 712 C C . PRO A 1 96 ? 34.559 38.331 47.939 1.00 26.55 93 PRO A C 1
ATOM 713 O O . PRO A 1 96 ? 33.692 37.491 48.118 1.00 26.49 93 PRO A O 1
ATOM 725 N N . ILE A 1 98 ? 35.652 38.069 51.034 1.00 28.08 95 ILE A N 1
ATOM 726 C CA . ILE A 1 98 ? 35.530 38.285 52.475 1.00 28.31 95 ILE A CA 1
ATOM 727 C C . ILE A 1 98 ? 34.097 38.099 52.976 1.00 28.95 95 ILE A C 1
ATOM 728 O O . ILE A 1 98 ? 33.162 38.679 52.422 1.00 28.60 95 ILE A O 1
ATOM 733 N N . THR A 1 99 ? 33.939 37.303 54.031 1.00 29.24 96 THR A N 1
ATOM 734 C CA . THR A 1 99 ? 32.665 37.227 54.763 1.00 29.83 96 THR A CA 1
ATOM 735 C C . THR A 1 99 ? 32.850 37.779 56.187 1.00 30.55 96 THR A C 1
ATOM 736 O O . THR A 1 99 ? 33.966 38.115 56.591 1.00 30.14 96 THR A O 1
ATOM 740 N N . GLU A 1 100 ? 31.764 37.845 56.953 1.00 31.41 97 GLU A N 1
ATOM 741 C CA . GLU A 1 100 ? 31.822 38.302 58.342 1.00 32.19 97 GLU A CA 1
ATOM 742 C C . GLU A 1 100 ? 32.710 37.398 59.202 1.00 31.57 97 GLU A C 1
ATOM 743 O O . GLU A 1 100 ? 33.232 37.830 60.227 1.00 31.41 97 GLU A O 1
ATOM 749 N N . LYS A 1 101 ? 32.912 36.162 58.745 1.00 30.48 98 LYS A N 1
ATOM 750 C CA . LYS A 1 101 ? 33.750 35.194 59.436 1.00 30.28 98 LYS A CA 1
ATOM 751 C C . LYS A 1 101 ? 35.217 35.191 58.979 1.00 28.67 98 LYS A C 1
ATOM 752 O O . LYS A 1 101 ? 36.034 34.475 59.541 1.00 29.20 98 LYS A O 1
ATOM 758 N N . THR A 1 102 ? 35.568 36.012 57.993 1.00 26.67 99 THR A N 1
ATOM 759 C CA . THR A 1 102 ? 36.938 36.030 57.494 1.00 24.63 99 THR A CA 1
ATOM 760 C C . THR A 1 102 ? 37.872 36.756 58.461 1.00 24.04 99 THR A C 1
ATOM 761 O O . THR A 1 102 ? 37.574 37.873 58.907 1.00 24.13 99 THR A O 1
ATOM 765 N N . TYR A 1 103 ? 38.991 36.120 58.785 1.00 22.57 100 TYR A N 1
ATOM 766 C CA . TYR A 1 103 ? 40.033 36.773 59.585 1.00 22.94 100 TYR A CA 1
ATOM 767 C C . TYR A 1 103 ? 41.184 37.288 58.715 1.00 22.55 100 TYR A C 1
ATOM 768 O O . TYR A 1 103 ? 41.402 36.798 57.593 1.00 22.46 100 TYR A O 1
ATOM 777 N N . VAL A 1 104 ? 41.895 38.292 59.227 1.00 21.54 101 VAL A N 1
ATOM 778 C CA . VAL A 1 104 ? 43.076 38.815 58.559 1.00 21.18 101 VAL A CA 1
ATOM 779 C C . VAL A 1 104 ? 44.261 38.692 59.496 1.00 21.27 101 VAL A C 1
ATOM 780 O O . VAL A 1 104 ? 44.191 39.100 60.666 1.00 21.26 101 VAL A O 1
ATOM 784 N N . LEU A 1 105 ? 45.348 38.137 58.980 1.00 21.01 102 LEU A N 1
ATOM 785 C CA . LEU A 1 105 ? 46.610 38.168 59.685 1.00 21.05 102 LEU A CA 1
ATOM 786 C C . LEU A 1 105 ? 47.491 39.224 59.011 1.00 21.67 102 LEU A C 1
ATOM 787 O O . LEU A 1 105 ? 47.961 39.040 57.890 1.00 21.30 102 LEU A O 1
ATOM 792 N N . CYS A 1 106 ? 47.695 40.341 59.695 1.00 23.09 103 CYS A N 1
ATOM 793 C CA . CYS A 1 106 ? 48.520 41.420 59.159 1.00 23.46 103 CYS A CA 1
ATOM 794 C C . CYS A 1 106 ? 49.988 41.214 59.514 1.00 24.03 103 CYS A C 1
ATOM 795 O O . CYS A 1 106 ? 50.370 41.281 60.692 1.00 24.48 103 CYS A O 1
ATOM 798 N N . LEU A 1 107 ? 50.818 40.956 58.508 1.00 24.10 104 LEU A N 1
ATOM 799 C CA . LEU A 1 107 ? 52.250 40.768 58.744 1.00 25.13 104 LEU A CA 1
ATOM 800 C C . LEU A 1 107 ? 53.088 41.983 58.328 1.00 26.04 104 LEU A C 1
ATOM 801 O O . LEU A 1 107 ? 54.311 41.889 58.219 1.00 26.57 104 LEU A O 1
ATOM 806 N N . LEU A 1 108 ? 52.426 43.113 58.097 1.00 26.34 105 LEU A N 1
ATOM 807 C CA . LEU A 1 108 ? 53.099 44.358 57.742 1.00 27.61 105 LEU A CA 1
ATOM 808 C C . LEU A 1 108 ? 53.923 44.924 58.894 1.00 28.56 105 LEU A C 1
ATOM 809 O O . LEU A 1 108 ? 53.610 44.716 60.066 1.00 29.25 105 LEU A O 1
ATOM 814 N N . ASN A 1 109 ? 54.979 45.642 58.533 1.00 30.33 106 ASN A N 1
ATOM 815 C CA . ASN A 1 109 ? 55.717 46.484 59.464 1.00 31.54 106 ASN A CA 1
ATOM 816 C C . ASN A 1 109 ? 54.916 47.736 59.801 1.00 31.26 106 ASN A C 1
ATOM 817 O O . ASN A 1 109 ? 54.043 48.151 59.037 1.00 31.05 106 ASN A O 1
ATOM 822 N N . GLY A 1 110 ? 55.209 48.337 60.947 1.00 30.79 107 GLY A N 1
ATOM 823 C CA . GLY A 1 110 ? 54.633 49.633 61.280 1.00 30.65 107 GLY A CA 1
ATOM 824 C C . GLY A 1 110 ? 53.285 49.570 61.969 1.00 30.08 107 GLY A C 1
ATOM 825 O O . GLY A 1 110 ? 52.799 48.484 62.319 1.00 31.09 107 GLY A O 1
ATOM 826 N N . LEU A 1 111 ? 52.653 50.729 62.095 1.00 29.34 108 LEU A N 1
ATOM 827 C CA . LEU A 1 111 ? 51.504 50.908 62.970 1.00 28.77 108 LEU A CA 1
ATOM 828 C C . LEU A 1 111 ? 50.197 51.215 62.285 1.00 28.68 108 LEU A C 1
ATOM 829 O O . LEU A 1 111 ? 50.161 51.893 61.250 1.00 28.76 108 LEU A O 1
ATOM 834 N N . GLY A 1 112 ? 49.120 50.754 62.916 1.00 28.02 109 GLY A N 1
ATOM 835 C CA . GLY A 1 112 ? 47.798 51.270 62.637 1.00 28.22 109 GLY A CA 1
ATOM 836 C C . GLY A 1 112 ? 47.052 50.680 61.461 1.00 27.73 109 GLY A C 1
ATOM 837 O O . GLY A 1 112 ? 46.008 51.206 61.082 1.00 28.13 109 GLY A O 1
ATOM 838 N N . HIS A 1 113 ? 47.569 49.592 60.895 1.00 27.45 110 HIS A N 1
ATOM 839 C CA . HIS A 1 113 ? 46.977 49.006 59.683 1.00 27.40 110 HIS A CA 1
ATOM 840 C C . HIS A 1 113 ? 45.528 48.554 59.884 1.00 27.76 110 HIS A C 1
ATOM 841 O O . HIS A 1 113 ? 44.748 48.458 58.921 1.00 26.80 110 HIS A O 1
ATOM 848 N N . GLU A 1 114 ? 45.161 48.332 61.148 1.00 28.33 111 GLU A N 1
ATOM 849 C CA . GLU A 1 114 ? 43.822 47.884 61.505 1.00 29.35 111 GLU A CA 1
ATOM 850 C C . GLU A 1 114 ? 42.758 48.930 61.169 1.00 29.42 111 GLU A C 1
ATOM 851 O O . GLU A 1 114 ? 41.596 48.591 60.972 1.00 28.92 111 GLU A O 1
ATOM 857 N N . ASP A 1 115 ? 43.159 50.199 61.071 1.00 29.70 112 ASP A N 1
ATOM 858 C CA . ASP A 1 115 ? 42.241 51.257 60.652 1.00 30.15 112 ASP A CA 1
ATOM 859 C C . ASP A 1 115 ? 41.816 51.115 59.184 1.00 29.63 112 ASP A C 1
ATOM 860 O O . ASP A 1 115 ? 40.664 51.375 58.838 1.00 29.92 112 ASP A O 1
ATOM 865 N N . VAL A 1 116 ? 42.736 50.696 58.316 1.00 29.07 113 VAL A N 1
ATOM 866 C CA . VAL A 1 116 ? 42.338 50.315 56.952 1.00 28.11 113 VAL A CA 1
ATOM 867 C C . VAL A 1 116 ? 41.543 49.006 56.956 1.00 27.54 113 VAL A C 1
ATOM 868 O O . VAL A 1 116 ? 40.458 48.926 56.360 1.00 27.69 113 VAL A O 1
ATOM 872 N N . LEU A 1 117 ? 42.071 47.989 57.638 1.00 26.79 114 LEU A N 1
ATOM 873 C CA . LEU A 1 117 ? 41.467 46.644 57.637 1.00 26.12 114 LEU A CA 1
ATOM 874 C C . LEU A 1 117 ? 40.037 46.570 58.189 1.00 26.57 114 LEU A C 1
ATOM 875 O O . LEU A 1 117 ? 39.238 45.749 57.718 1.00 25.81 114 LEU A O 1
ATOM 880 N N A GLU A 1 118 ? 39.712 47.418 59.167 0.50 26.45 115 GLU A N 1
ATOM 881 N N B GLU A 1 118 ? 39.724 47.422 59.170 0.50 25.92 115 GLU A N 1
ATOM 882 C CA A GLU A 1 118 ? 38.373 47.401 59.769 0.50 27.17 115 GLU A CA 1
ATOM 883 C CA B GLU A 1 118 ? 38.387 47.464 59.781 0.50 25.99 115 GLU A CA 1
ATOM 884 C C A GLU A 1 118 ? 37.249 47.917 58.855 0.50 27.03 115 GLU A C 1
ATOM 885 C C B GLU A 1 118 ? 37.257 47.893 58.842 0.50 26.44 115 GLU A C 1
ATOM 886 O O A GLU A 1 118 ? 36.069 47.796 59.196 0.50 27.01 115 GLU A O 1
ATOM 887 O O B GLU A 1 118 ? 36.079 47.694 59.155 0.50 26.42 115 GLU A O 1
ATOM 898 N N . LYS A 1 119 ? 37.612 48.478 57.701 1.00 26.85 116 LYS A N 1
ATOM 899 C CA . LYS A 1 119 ? 36.628 48.825 56.674 1.00 28.12 116 LYS A CA 1
ATOM 900 C C . LYS A 1 119 ? 36.153 47.564 55.940 1.00 28.42 116 LYS A C 1
ATOM 901 O O . LYS A 1 119 ? 35.141 47.602 55.248 1.00 27.66 116 LYS A O 1
ATOM 907 N N . TYR A 1 120 ? 36.884 46.455 56.091 1.00 28.62 117 TYR A N 1
ATOM 908 C CA . TYR A 1 120 ? 36.642 45.252 55.277 1.00 29.27 117 TYR A CA 1
ATOM 909 C C . TYR A 1 120 ? 36.264 44.040 56.097 1.00 29.81 117 TYR A C 1
ATOM 910 O O . TYR A 1 120 ? 35.678 43.082 55.593 1.00 30.27 117 TYR A O 1
ATOM 919 N N . VAL A 1 121 ? 36.571 44.111 57.381 1.00 30.52 118 VAL A N 1
ATOM 920 C CA . VAL A 1 121 ? 36.517 42.966 58.262 1.00 30.56 118 VAL A CA 1
ATOM 921 C C . VAL A 1 121 ? 36.264 43.515 59.674 1.00 31.05 118 VAL A C 1
ATOM 922 O O . VAL A 1 121 ? 36.777 44.577 60.017 1.00 31.24 118 VAL A O 1
ATOM 926 N N . PRO A 1 122 ? 35.444 42.827 60.486 1.00 31.13 119 PRO A N 1
ATOM 927 C CA . PRO A 1 122 ? 35.322 43.269 61.877 1.00 31.24 119 PRO A CA 1
ATOM 928 C C . PRO A 1 122 ? 36.676 43.311 62.609 1.00 30.97 119 PRO A C 1
ATOM 929 O O . PRO A 1 122 ? 37.577 42.515 62.309 1.00 29.91 119 PRO A O 1
ATOM 933 N N . LYS A 1 123 ? 36.799 44.242 63.556 1.00 30.74 120 LYS A N 1
ATOM 934 C CA . LYS A 1 123 ? 38.026 44.457 64.321 1.00 30.42 120 LYS A CA 1
ATOM 935 C C . LYS A 1 123 ? 38.430 43.211 65.082 1.00 29.50 120 LYS A C 1
ATOM 936 O O . LYS A 1 123 ? 39.612 42.870 65.174 1.00 29.29 120 LYS A O 1
ATOM 942 N N . GLU A 1 124 ? 37.432 42.531 65.628 1.00 28.58 121 GLU A N 1
ATOM 943 C CA . GLU A 1 124 ? 37.637 41.286 66.349 1.00 28.71 121 GLU A CA 1
ATOM 944 C C . GLU A 1 124 ? 38.267 40.209 65.473 1.00 26.76 121 GLU A C 1
ATOM 945 O O . GLU A 1 124 ? 38.841 39.247 65.989 1.00 27.00 121 GLU A O 1
ATOM 951 N N . ASN A 1 125 ? 38.184 40.399 64.156 1.00 24.62 122 ASN A N 1
ATOM 952 C CA . ASN A 1 125 ? 38.717 39.426 63.188 1.00 23.53 122 ASN A CA 1
ATOM 953 C C . ASN A 1 125 ? 40.148 39.708 62.744 1.00 22.27 122 ASN A C 1
ATOM 954 O O . ASN A 1 125 ? 40.670 39.053 61.834 1.00 22.23 122 ASN A O 1
ATOM 959 N N . ILE A 1 126 ? 40.784 40.678 63.389 1.00 20.91 123 ILE A N 1
ATOM 960 C CA . ILE A 1 126 ? 42.134 41.087 62.990 1.00 20.78 123 ILE A CA 1
ATOM 961 C C . ILE A 1 126 ? 43.187 40.509 63.919 1.00 20.27 123 ILE A C 1
ATOM 962 O O . ILE A 1 126 ? 43.112 40.658 65.151 1.00 19.46 123 ILE A O 1
ATOM 967 N N . LEU A 1 127 ? 44.171 39.860 63.301 1.00 20.44 124 LEU A N 1
ATOM 968 C CA . LEU A 1 127 ? 45.340 39.320 63.964 1.00 20.22 124 LEU A CA 1
ATOM 969 C C . LEU A 1 127 ? 46.541 40.085 63.447 1.00 20.54 124 LEU A C 1
ATOM 970 O O . LEU A 1 127 ? 46.536 40.568 62.307 1.00 20.76 124 LEU A O 1
ATOM 975 N N . VAL A 1 128 ? 47.567 40.221 64.281 1.00 20.50 125 VAL A N 1
ATOM 976 C CA . VAL A 1 128 ? 48.832 40.796 63.842 1.00 20.59 125 VAL A CA 1
ATOM 977 C C . VAL A 1 128 ? 49.918 39.780 64.095 1.00 20.45 125 VAL A C 1
ATOM 978 O O . VAL A 1 128 ? 49.821 38.976 65.035 1.00 20.05 125 VAL A O 1
ATOM 982 N N . GLY A 1 129 ? 50.954 39.810 63.271 1.00 20.54 126 GLY A N 1
ATOM 983 C CA . GLY A 1 129 ? 52.034 38.867 63.406 1.00 21.01 126 GLY A CA 1
ATOM 984 C C . GLY A 1 129 ? 53.386 39.431 63.029 1.00 22.53 126 GLY A C 1
ATOM 985 O O . GLY A 1 129 ? 53.495 40.474 62.376 1.00 22.11 126 GLY A O 1
ATOM 986 N N . ILE A 1 130 ? 54.417 38.730 63.464 1.00 23.57 127 ILE A N 1
ATOM 987 C CA . ILE A 1 130 ? 55.787 39.031 63.084 1.00 26.02 127 ILE A CA 1
ATOM 988 C C . ILE A 1 130 ? 56.353 37.728 62.549 1.00 26.66 127 ILE A C 1
ATOM 989 O O . ILE A 1 130 ? 56.152 36.678 63.147 1.00 26.12 127 ILE A O 1
ATOM 994 N N . THR A 1 131 ? 57.016 37.788 61.404 1.00 27.89 128 THR A N 1
ATOM 995 C CA . THR A 1 131 ? 57.671 36.596 60.874 1.00 29.93 128 THR A CA 1
ATOM 996 C C . THR A 1 131 ? 59.186 36.745 60.927 1.00 30.61 128 THR A C 1
ATOM 997 O O . THR A 1 131 ? 59.734 37.816 60.649 1.00 30.51 128 THR A O 1
ATOM 1009 N N . TRP A 1 133 ? 60.997 34.215 59.443 1.00 30.22 130 TRP A N 1
ATOM 1010 C CA . TRP A 1 133 ? 61.423 33.481 58.263 1.00 29.40 130 TRP A CA 1
ATOM 1011 C C . TRP A 1 133 ? 62.114 34.433 57.310 1.00 29.57 130 TRP A C 1
ATOM 1012 O O . TRP A 1 133 ? 61.869 35.634 57.343 1.00 28.93 130 TRP A O 1
ATOM 1023 N N . THR A 1 134 ? 62.983 33.894 56.463 1.00 30.00 131 THR A N 1
ATOM 1024 C CA . THR A 1 134 ? 63.537 34.689 55.375 1.00 30.74 131 THR A CA 1
ATOM 1025 C C . THR A 1 134 ? 63.010 34.139 54.048 1.00 30.90 131 THR A C 1
ATOM 1026 O O . THR A 1 134 ? 62.475 33.023 53.992 1.00 30.85 131 THR A O 1
ATOM 1030 N N . ALA A 1 135 ? 63.116 34.930 52.986 1.00 31.46 132 ALA A N 1
ATOM 1031 C CA . ALA A 1 135 ? 62.728 34.446 51.660 1.00 32.19 132 ALA A CA 1
ATOM 1032 C C . ALA A 1 135 ? 63.306 35.355 50.594 1.00 32.90 132 ALA A C 1
ATOM 1033 O O . ALA A 1 135 ? 63.473 36.547 50.829 1.00 32.51 132 ALA A O 1
ATOM 1035 N N . GLY A 1 136 ? 63.608 34.788 49.430 1.00 34.02 133 GLY A N 1
ATOM 1036 C CA . GLY A 1 136 ? 64.103 35.568 48.295 1.00 35.49 133 GLY A CA 1
ATOM 1037 C C . GLY A 1 136 ? 63.437 35.216 46.977 1.00 36.55 133 GLY A C 1
ATOM 1038 O O . GLY A 1 136 ? 63.262 34.044 46.650 1.00 36.42 133 GLY A O 1
ATOM 1039 N N . LEU A 1 137 ? 63.060 36.242 46.224 1.00 38.08 134 LEU A N 1
ATOM 1040 C CA . LEU A 1 137 ? 62.574 36.075 44.850 1.00 39.54 134 LEU A CA 1
ATOM 1041 C C . LEU A 1 137 ? 63.759 36.085 43.892 1.00 40.27 134 LEU A C 1
ATOM 1042 O O . LEU A 1 137 ? 64.546 37.029 43.879 1.00 40.23 134 LEU A O 1
ATOM 1047 N N . GLU A 1 138 ? 63.891 35.022 43.110 1.00 41.24 135 GLU A N 1
ATOM 1048 C CA . GLU A 1 138 ? 64.972 34.912 42.131 1.00 42.26 135 GLU A CA 1
ATOM 1049 C C . GLU A 1 138 ? 64.572 35.515 40.783 1.00 42.10 135 GLU A C 1
ATOM 1050 O O . GLU A 1 138 ? 65.425 35.778 39.933 1.00 42.59 135 GLU A O 1
ATOM 1056 N N . GLY A 1 139 ? 63.271 35.726 40.605 1.00 41.77 136 GLY A N 1
ATOM 1057 C CA . GLY A 1 139 ? 62.698 36.210 39.349 1.00 41.04 136 GLY A CA 1
ATOM 1058 C C . GLY A 1 139 ? 61.215 35.897 39.369 1.00 40.62 136 GLY A C 1
ATOM 1059 O O . GLY A 1 139 ? 60.729 35.338 40.356 1.00 40.69 136 GLY A O 1
ATOM 1060 N N . PRO A 1 140 ? 60.482 36.255 38.293 1.00 40.07 137 PRO A N 1
ATOM 1061 C CA . PRO A 1 140 ? 59.041 35.974 38.276 1.00 39.24 137 PRO A CA 1
ATOM 1062 C C . PRO A 1 140 ? 58.756 34.478 38.413 1.00 38.78 137 PRO A C 1
ATOM 1063 O O . PRO A 1 140 ? 59.382 33.660 37.738 1.00 38.12 137 PRO A O 1
ATOM 1067 N N . GLY A 1 141 ? 57.847 34.130 39.324 1.00 38.08 138 GLY A N 1
ATOM 1068 C CA . GLY A 1 141 ? 57.468 32.738 39.561 1.00 37.77 138 GLY A CA 1
ATOM 1069 C C . GLY A 1 141 ? 58.518 31.835 40.190 1.00 37.57 138 GLY A C 1
ATOM 1070 O O . GLY A 1 141 ? 58.322 30.619 40.264 1.00 37.69 138 GLY A O 1
ATOM 1071 N N A ARG A 1 142 ? 59.630 32.411 40.643 0.50 37.55 139 ARG A N 1
ATOM 1072 N N B ARG A 1 142 ? 59.616 32.435 40.650 0.50 37.60 139 ARG A N 1
ATOM 1073 C CA A ARG A 1 142 ? 60.714 31.614 41.237 0.50 37.63 139 ARG A CA 1
ATOM 1074 C CA B ARG A 1 142 ? 60.744 31.702 41.234 0.50 37.73 139 ARG A CA 1
ATOM 1075 C C A ARG A 1 142 ? 61.219 32.217 42.546 0.50 37.34 139 ARG A C 1
ATOM 1076 C C B ARG A 1 142 ? 61.133 32.275 42.591 0.50 37.40 139 ARG A C 1
ATOM 1077 O O A ARG A 1 142 ? 61.630 33.377 42.591 0.50 37.31 139 ARG A O 1
ATOM 1078 O O B ARG A 1 142 ? 61.384 33.476 42.716 0.50 37.35 139 ARG A O 1
ATOM 1093 N N . VAL A 1 143 ? 61.175 31.416 43.606 1.00 37.25 140 VAL A N 1
ATOM 1094 C CA . VAL A 1 143 ? 61.646 31.834 44.937 1.00 37.40 140 VAL A CA 1
ATOM 1095 C C . VAL A 1 143 ? 62.747 30.939 45.502 1.00 37.15 140 VAL A C 1
ATOM 1096 O O . VAL A 1 143 ? 62.782 29.737 45.248 1.00 37.70 140 VAL A O 1
ATOM 1100 N N . LYS A 1 144 ? 63.619 31.547 46.293 1.00 37.14 141 LYS A N 1
ATOM 1101 C CA . LYS A 1 144 ? 64.689 30.848 46.998 1.00 37.24 141 LYS A CA 1
ATOM 1102 C C . LYS A 1 144 ? 64.342 30.836 48.480 1.00 36.67 141 LYS A C 1
ATOM 1103 O O . LYS A 1 144 ? 64.199 31.898 49.091 1.00 36.21 141 LYS A O 1
ATOM 1109 N N . LEU A 1 145 ? 64.188 29.639 49.041 1.00 36.36 142 LEU A N 1
ATOM 1110 C CA . LEU A 1 145 ? 63.796 29.473 50.444 1.00 36.50 142 LEU A CA 1
ATOM 1111 C C . LEU A 1 145 ? 64.869 28.722 51.222 1.00 36.66 142 LEU A C 1
ATOM 1112 O O . LEU A 1 145 ? 65.125 27.543 50.961 1.00 36.96 142 LEU A O 1
ATOM 1117 N N . LEU A 1 146 ? 65.498 29.419 52.163 1.00 36.41 143 LEU A N 1
ATOM 1118 C CA . LEU A 1 146 ? 66.569 28.844 52.976 1.00 36.77 143 LEU A CA 1
ATOM 1119 C C . LEU A 1 146 ? 66.335 29.116 54.458 1.00 36.30 143 LEU A C 1
ATOM 1120 O O . LEU A 1 146 ? 65.630 30.057 54.821 1.00 35.93 143 LEU A O 1
ATOM 1125 N N . GLY A 1 147 ? 66.939 28.285 55.304 1.00 35.92 144 GLY A N 1
ATOM 1126 C CA . GLY A 1 147 ? 66.989 28.550 56.737 1.00 35.53 144 GLY A CA 1
ATOM 1127 C C . GLY A 1 147 ? 65.731 28.210 57.517 1.00 35.09 144 GLY A C 1
ATOM 1128 O O . GLY A 1 147 ? 64.789 27.615 56.983 1.00 34.85 144 GLY A O 1
ATOM 1129 N N A ASP A 1 148 ? 65.720 28.575 58.794 0.70 35.42 145 ASP A N 1
ATOM 1130 N N B ASP A 1 148 ? 65.750 28.591 58.792 0.30 34.72 145 ASP A N 1
ATOM 1131 C CA A ASP A 1 148 ? 64.584 28.309 59.666 0.70 35.58 145 ASP A CA 1
ATOM 1132 C CA B ASP A 1 148 ? 64.651 28.361 59.719 0.30 34.32 145 ASP A CA 1
ATOM 1133 C C A ASP A 1 148 ? 63.915 29.647 59.996 0.70 34.92 145 ASP A C 1
ATOM 1134 C C B ASP A 1 148 ? 63.860 29.648 59.938 0.30 34.15 145 ASP A C 1
ATOM 1135 O O A ASP A 1 148 ? 64.270 30.680 59.430 0.70 34.91 145 ASP A O 1
ATOM 1136 O O B ASP A 1 148 ? 64.076 30.642 59.245 0.30 34.22 145 ASP A O 1
ATOM 1145 N N . GLY A 1 149 ? 62.949 29.627 60.903 1.00 34.06 146 GLY A N 1
ATOM 1146 C CA . GLY A 1 149 ? 62.208 30.817 61.257 1.00 33.16 146 GLY A CA 1
ATOM 1147 C C . GLY A 1 149 ? 60.991 30.447 62.059 1.00 32.52 146 GLY A C 1
ATOM 1148 O O . GLY A 1 149 ? 60.797 29.278 62.409 1.00 32.28 146 GLY A O 1
ATOM 1149 N N . GLU A 1 150 ? 60.171 31.454 62.339 1.00 31.90 147 GLU A N 1
ATOM 1150 C CA . GLU A 1 150 ? 58.965 31.290 63.124 1.00 31.88 147 GLU A CA 1
ATOM 1151 C C . GLU A 1 150 ? 58.016 32.460 62.853 1.00 30.00 147 GLU A C 1
ATOM 1152 O O . GLU A 1 150 ? 58.398 33.461 62.240 1.00 29.43 147 GLU A O 1
ATOM 1158 N N . ILE A 1 151 ? 56.770 32.307 63.278 1.00 28.45 148 ILE A N 1
ATOM 1159 C CA . ILE A 1 151 ? 55.793 33.380 63.189 1.00 27.59 148 ILE A CA 1
ATOM 1160 C C . ILE A 1 151 ? 55.179 33.501 64.570 1.00 26.96 148 ILE A C 1
ATOM 1161 O O . ILE A 1 151 ? 54.732 32.512 65.151 1.00 26.77 148 ILE A O 1
ATOM 1166 N N . GLU A 1 152 ? 55.205 34.710 65.112 1.00 25.95 149 GLU A N 1
ATOM 1167 C CA . GLU A 1 152 ? 54.485 35.018 66.327 1.00 25.48 149 GLU A CA 1
ATOM 1168 C C . GLU A 1 152 ? 53.254 35.804 65.945 1.00 24.86 149 GLU A C 1
ATOM 1169 O O . GLU A 1 152 ? 53.330 36.704 65.095 1.00 24.21 149 GLU A O 1
ATOM 1175 N N . LEU A 1 153 ? 52.115 35.454 66.535 1.00 23.59 150 LEU A N 1
ATOM 1176 C CA . LEU A 1 153 ? 50.889 36.181 66.256 1.00 23.05 150 LEU A CA 1
ATOM 1177 C C . LEU A 1 153 ? 50.036 36.409 67.498 1.00 22.87 150 LEU A C 1
ATOM 1178 O O . LEU A 1 153 ? 50.192 35.730 68.533 1.00 22.52 150 LEU A O 1
ATOM 1183 N N . GLU A 1 154 ? 49.120 37.364 67.364 1.00 22.35 151 GLU A N 1
ATOM 1184 C CA . GLU A 1 154 ? 48.270 37.809 68.454 1.00 23.18 151 GLU A CA 1
ATOM 1185 C C . GLU A 1 154 ? 46.990 38.394 67.886 1.00 22.53 151 GLU A C 1
ATOM 1186 O O . GLU A 1 154 ? 47.036 39.168 66.922 1.00 22.39 151 GLU A O 1
ATOM 1192 N N . ASN A 1 155 ? 45.852 38.040 68.482 1.00 21.84 152 ASN A N 1
ATOM 1193 C CA . ASN A 1 155 ? 44.590 38.724 68.205 1.00 21.39 152 ASN A CA 1
ATOM 1194 C C . ASN A 1 155 ? 44.646 40.141 68.765 1.00 21.56 152 ASN A C 1
ATOM 1195 O O . ASN A 1 155 ? 45.177 40.347 69.864 1.00 21.96 152 ASN A O 1
ATOM 1200 N N . ILE A 1 156 ? 44.127 41.119 68.028 1.00 20.94 153 ILE A N 1
ATOM 1201 C CA . ILE A 1 156 ? 44.124 42.485 68.550 1.00 21.84 153 ILE A CA 1
ATOM 1202 C C . ILE A 1 156 ? 42.924 42.751 69.443 1.00 21.79 153 ILE A C 1
ATOM 1203 O O . ILE A 1 156 ? 42.920 43.706 70.208 1.00 22.42 153 ILE A O 1
ATOM 1208 N N . ASP A 1 157 ? 41.905 41.917 69.324 1.00 22.32 154 ASP A N 1
ATOM 1209 C CA . ASP A 1 157 ? 40.681 42.081 70.084 1.00 22.68 154 ASP A CA 1
ATOM 1210 C C . ASP A 1 157 ? 40.454 40.792 70.881 1.00 22.42 154 ASP A C 1
ATOM 1211 O O . ASP A 1 157 ? 40.716 39.703 70.362 1.00 21.64 154 ASP A O 1
ATOM 1216 N N . PRO A 1 158 ? 39.994 40.912 72.152 1.00 22.09 155 PRO A N 1
ATOM 1217 C CA . PRO A 1 158 ? 39.920 39.708 72.992 1.00 22.08 155 PRO A CA 1
ATOM 1218 C C . PRO A 1 158 ? 38.997 38.624 72.430 1.00 22.10 155 PRO A C 1
ATOM 1219 O O . PRO A 1 158 ? 39.246 37.439 72.664 1.00 22.28 155 PRO A O 1
ATOM 1223 N N . SER A 1 159 ? 37.966 39.010 71.679 1.00 22.40 156 SER A N 1
ATOM 1224 C CA . SER A 1 159 ? 37.090 38.021 71.026 1.00 22.98 156 SER A CA 1
ATOM 1225 C C . SER A 1 159 ? 37.763 37.168 69.943 1.00 23.19 156 SER A C 1
ATOM 1226 O O . SER A 1 159 ? 37.218 36.129 69.559 1.00 22.94 156 SER A O 1
ATOM 1229 N N . GLY A 1 160 ? 38.914 37.612 69.442 1.00 22.38 157 GLY A N 1
ATOM 1230 C CA . GLY A 1 160 ? 39.623 36.885 68.392 1.00 22.34 157 GLY A CA 1
ATOM 1231 C C . GLY A 1 160 ? 40.577 35.790 68.854 1.00 22.27 157 GLY A C 1
ATOM 1232 O O . GLY A 1 160 ? 41.260 35.182 68.029 1.00 21.54 157 GLY A O 1
ATOM 1233 N N . LYS A 1 161 ? 40.625 35.539 70.164 1.00 22.29 158 LYS A N 1
ATOM 1234 C CA . LYS A 1 161 ? 41.574 34.576 70.751 1.00 22.86 158 LYS A CA 1
ATOM 1235 C C . LYS A 1 161 ? 41.394 33.153 70.221 1.00 23.36 158 LYS A C 1
ATOM 1236 O O . LYS A 1 161 ? 42.361 32.525 69.798 1.00 23.26 158 LYS A O 1
ATOM 1242 N N . LYS A 1 162 ? 40.159 32.662 70.234 1.00 24.72 159 LYS A N 1
ATOM 1243 C CA . LYS A 1 162 ? 39.860 31.307 69.767 1.00 26.74 159 LYS A CA 1
ATOM 1244 C C . LYS A 1 162 ? 40.339 31.065 68.324 1.00 26.63 159 LYS A C 1
ATOM 1245 O O . LYS A 1 162 ? 41.000 30.067 68.045 1.00 26.93 159 LYS A O 1
ATOM 1251 N N . PHE A 1 163 ? 40.017 31.978 67.413 1.00 26.80 160 PHE A N 1
ATOM 1252 C CA . PHE A 1 163 ? 40.468 31.833 66.033 1.00 26.52 160 PHE A CA 1
ATOM 1253 C C . PHE A 1 163 ? 41.982 32.016 65.889 1.00 25.64 160 PHE A C 1
ATOM 1254 O O . PHE A 1 163 ? 42.612 31.349 65.069 1.00 25.17 160 PHE A O 1
ATOM 1262 N N . ALA A 1 164 ? 42.578 32.890 66.697 1.00 24.38 161 ALA A N 1
ATOM 1263 C CA . ALA A 1 164 ? 44.037 33.009 66.697 1.00 23.85 161 ALA A CA 1
ATOM 1264 C C . ALA A 1 164 ? 44.697 31.664 67.011 1.00 23.70 161 ALA A C 1
ATOM 1265 O O . ALA A 1 164 ? 45.697 31.305 66.393 1.00 23.12 161 ALA A O 1
ATOM 1267 N N . LEU A 1 165 ? 44.133 30.924 67.968 1.00 23.53 162 LEU A N 1
ATOM 1268 C CA . LEU A 1 165 ? 44.670 29.595 68.315 1.00 23.78 162 LEU A CA 1
ATOM 1269 C C . LEU A 1 165 ? 44.468 28.585 67.192 1.00 23.59 162 LEU A C 1
ATOM 1270 O O . LEU A 1 165 ? 45.312 27.732 66.982 1.00 23.60 162 LEU A O 1
ATOM 1275 N N A GLU A 1 166 ? 43.366 28.716 66.461 0.50 23.78 163 GLU A N 1
ATOM 1276 N N B GLU A 1 166 ? 43.337 28.684 66.487 0.50 23.78 163 GLU A N 1
ATOM 1277 C CA A GLU A 1 166 ? 43.101 27.865 65.296 0.50 24.17 163 GLU A CA 1
ATOM 1278 C CA B GLU A 1 166 ? 43.090 27.866 65.286 0.50 24.35 163 GLU A CA 1
ATOM 1279 C C A GLU A 1 166 ? 44.047 28.134 64.106 0.50 23.83 163 GLU A C 1
ATOM 1280 C C B GLU A 1 166 ? 44.164 28.116 6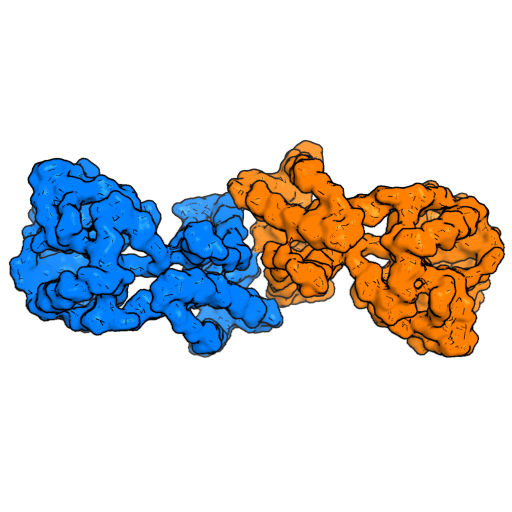4.205 0.50 23.84 163 GLU A C 1
ATOM 1281 O O A GLU A 1 166 ? 44.400 27.210 63.360 0.50 24.00 163 GLU A O 1
ATOM 1282 O O B GLU A 1 166 ? 44.719 27.164 63.634 0.50 23.94 163 GLU A O 1
ATOM 1293 N N . VAL A 1 167 ? 44.474 29.387 63.952 1.00 23.19 164 VAL A N 1
ATOM 1294 C CA . VAL A 1 167 ? 45.487 29.755 62.952 1.00 23.23 164 VAL A CA 1
ATOM 1295 C C . VAL A 1 167 ? 46.877 29.200 63.352 1.00 23.44 164 VAL A C 1
ATOM 1296 O O . VAL A 1 167 ? 47.623 28.647 62.516 1.00 22.62 164 VAL A O 1
ATOM 1300 N N . VAL A 1 168 ? 47.222 29.342 64.626 1.00 23.36 165 VAL A N 1
ATOM 1301 C CA . VAL A 1 168 ? 48.423 28.687 65.151 1.00 24.26 165 VAL A CA 1
ATOM 1302 C C . VAL A 1 168 ? 48.478 27.172 64.800 1.00 24.86 165 VAL A C 1
ATOM 1303 O O . VAL A 1 168 ? 49.506 26.693 64.309 1.00 24.78 165 VAL A O 1
ATOM 1307 N N . ASP A 1 169 ? 47.379 26.453 65.031 1.00 25.70 166 ASP A N 1
ATOM 1308 C CA . ASP A 1 169 ? 47.290 25.004 64.746 1.00 27.43 166 ASP A CA 1
ATOM 1309 C C . ASP A 1 169 ? 47.486 24.700 63.254 1.00 26.90 166 ASP A C 1
ATOM 1310 O O . ASP A 1 169 ? 48.276 23.810 62.886 1.00 26.93 166 ASP A O 1
ATOM 1315 N N . VAL A 1 170 ? 46.787 25.450 62.405 1.00 25.95 167 VAL A N 1
ATOM 1316 C CA . VAL A 1 170 ? 47.000 25.375 60.954 1.00 25.17 167 VAL A CA 1
ATOM 1317 C C . VAL A 1 170 ? 48.477 25.613 60.581 1.00 25.07 167 VAL A C 1
ATOM 1318 O O . VAL A 1 170 ? 49.083 24.811 59.860 1.00 24.14 167 VAL A O 1
ATOM 1322 N N . PHE A 1 171 ? 49.056 26.697 61.100 1.00 24.25 168 PHE A N 1
ATOM 1323 C CA . PHE A 1 171 ? 50.450 27.063 60.811 1.00 24.10 168 PHE A CA 1
ATOM 1324 C C . PHE A 1 171 ? 51.448 26.005 61.340 1.00 24.68 168 PHE A C 1
ATOM 1325 O O . PHE A 1 171 ? 52.509 25.759 60.743 1.00 25.00 168 PHE A O 1
ATOM 1333 N N . GLN A 1 172 ? 51.100 25.394 62.469 1.00 25.31 169 GLN A N 1
ATOM 1334 C CA . GLN A 1 172 ? 51.922 24.364 63.078 1.00 26.54 169 GLN A CA 1
ATOM 1335 C C . GLN A 1 172 ? 52.037 23.162 62.136 1.00 27.13 169 GLN A C 1
ATOM 1336 O O . GLN A 1 172 ? 53.145 22.688 61.846 1.00 26.82 169 GLN A O 1
ATOM 1342 N N A LYS A 1 173 ? 50.894 22.704 61.645 0.60 27.55 170 LYS A N 1
ATOM 1343 N N B LYS A 1 173 ? 50.883 22.677 61.679 0.40 27.39 170 LYS A N 1
ATOM 1344 C CA A LYS A 1 173 ? 50.830 21.565 60.739 0.60 28.47 170 LYS A CA 1
ATOM 1345 C CA B LYS A 1 173 ? 50.791 21.585 60.709 0.40 28.13 170 LYS A CA 1
ATOM 1346 C C A LYS A 1 173 ? 51.470 21.849 59.370 0.60 28.65 170 LYS A C 1
ATOM 1347 C C B LYS A 1 173 ? 51.654 21.876 59.482 0.40 28.24 170 LYS A C 1
ATOM 1348 O O A LYS A 1 173 ? 51.837 20.917 58.642 0.60 29.05 170 LYS A O 1
ATOM 1349 O O B LYS A 1 173 ? 52.333 20.983 58.959 0.40 28.34 170 LYS A O 1
ATOM 1360 N N . ALA A 1 174 ? 51.633 23.138 59.050 1.00 28.44 171 ALA A N 1
ATOM 1361 C CA . ALA A 1 174 ? 52.295 23.582 57.822 1.00 27.73 171 ALA A CA 1
ATOM 1362 C C . ALA A 1 174 ? 53.797 23.802 57.980 1.00 27.64 171 ALA A C 1
ATOM 1363 O O . ALA A 1 174 ? 54.475 24.207 57.021 1.00 27.88 171 ALA A O 1
ATOM 1365 N N . GLY A 1 175 ? 54.316 23.577 59.186 1.00 27.12 172 GLY A N 1
ATOM 1366 C CA . GLY A 1 175 ? 55.746 23.724 59.450 1.00 26.71 172 GLY A CA 1
ATOM 1367 C C . GLY A 1 175 ? 56.251 25.149 59.654 1.00 26.37 172 GLY A C 1
ATOM 1368 O O . GLY A 1 175 ? 57.458 25.401 59.610 1.00 25.58 172 GLY A O 1
ATOM 1369 N N . LEU A 1 176 ? 55.339 26.085 59.904 1.00 25.79 173 L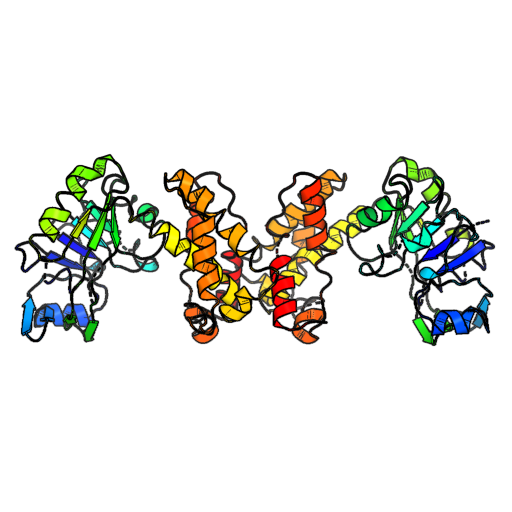EU A N 1
ATOM 1370 C CA . LEU A 1 176 ? 55.708 27.498 59.975 1.00 25.77 173 LEU A CA 1
ATOM 1371 C C . LEU A 1 176 ? 56.287 27.924 61.329 1.00 25.56 173 LEU A C 1
ATOM 1372 O O . LEU A 1 176 ? 56.722 29.068 61.498 1.00 24.97 173 LEU A O 1
ATOM 1377 N N . ASN A 1 177 ? 56.307 26.992 62.282 1.00 25.34 174 ASN A N 1
ATOM 1378 C CA . ASN A 1 177 ? 56.818 27.253 63.635 1.00 25.76 174 ASN A CA 1
ATOM 1379 C C . ASN A 1 177 ? 56.120 28.445 64.312 1.00 25.49 174 ASN A C 1
ATOM 1380 O O . ASN A 1 177 ? 56.780 29.374 64.758 1.00 24.92 174 ASN A O 1
ATOM 1385 N N . PRO A 1 178 ? 54.775 28.411 64.374 1.00 25.48 175 PRO A N 1
ATOM 1386 C CA . PRO A 1 178 ? 54.040 29.530 64.963 1.00 25.26 175 PRO A CA 1
ATOM 1387 C C . PRO A 1 178 ? 54.042 29.482 66.488 1.00 25.09 175 PRO A C 1
ATOM 1388 O O . PRO A 1 178 ? 54.212 28.415 67.083 1.00 24.52 175 PRO A O 1
ATOM 1392 N N . SER A 1 179 ? 53.854 30.638 67.112 1.00 24.90 176 SER A N 1
ATOM 1393 C CA . SER A 1 179 ? 53.398 30.666 68.484 1.00 25.48 176 SER A CA 1
ATOM 1394 C C . SER A 1 179 ? 52.443 31.813 68.698 1.00 25.01 176 SER A C 1
ATOM 1395 O O . SER A 1 179 ? 52.508 32.851 68.005 1.00 24.58 176 SER A O 1
ATOM 1398 N N . TYR A 1 180 ? 51.513 31.603 69.621 1.00 24.62 177 TYR A N 1
ATOM 1399 C CA . TYR A 1 180 ? 50.716 32.698 70.128 1.00 24.69 177 TYR A CA 1
ATOM 1400 C C . TYR A 1 180 ? 51.634 33.480 71.041 1.00 24.94 177 TYR A C 1
ATOM 1401 O O . TYR A 1 180 ? 52.328 32.885 71.882 1.00 24.11 177 TYR A O 1
ATOM 1410 N N . SER A 1 181 ? 51.657 34.804 70.861 1.00 24.88 178 SER A N 1
ATOM 1411 C CA . SER A 1 181 ? 52.420 35.684 71.726 1.00 25.35 178 SER A CA 1
ATOM 1412 C C . SER A 1 181 ? 51.618 36.893 72.199 1.00 25.74 178 SER A C 1
ATOM 1413 O O . SER A 1 181 ? 51.020 37.611 71.389 1.00 25.77 178 SER A O 1
ATOM 1416 N N A SER A 1 182 ? 51.624 37.124 73.509 0.50 25.55 179 SER A N 1
ATOM 1417 N N B SER A 1 182 ? 51.619 37.122 73.508 0.50 25.75 179 SER A N 1
ATOM 1418 C CA A SER A 1 182 ? 50.995 38.309 74.084 0.50 25.75 179 SER A CA 1
ATOM 1419 C CA B SER A 1 182 ? 50.989 38.308 74.075 0.50 26.17 179 SER A CA 1
ATOM 1420 C C A SER A 1 182 ? 51.882 39.546 73.925 0.50 26.14 179 SER A C 1
ATOM 1421 C C B SER A 1 182 ? 51.918 39.525 73.995 0.50 26.37 179 SER A C 1
ATOM 1422 O O A SER A 1 182 ? 51.508 40.636 74.361 0.50 26.30 179 SER A O 1
ATOM 1423 O O B SER A 1 182 ? 51.609 40.582 74.550 0.50 26.51 179 SER A O 1
ATOM 1428 N N . ASN A 1 183 ? 53.047 39.366 73.301 1.00 26.45 180 ASN A N 1
ATOM 1429 C CA . ASN A 1 183 ? 54.042 40.446 73.115 1.00 26.97 180 ASN A CA 1
ATOM 1430 C C . ASN A 1 183 ? 54.183 41.059 71.708 1.00 26.07 180 ASN A C 1
ATOM 1431 O O . ASN A 1 183 ? 55.005 41.954 71.510 1.00 25.59 180 ASN A O 1
ATOM 1436 N N . VAL A 1 184 ? 53.417 40.588 70.729 1.00 25.14 181 VAL A N 1
ATOM 1437 C CA . VAL A 1 184 ? 53.637 41.070 69.369 1.00 24.59 181 VAL A CA 1
ATOM 1438 C C . VAL A 1 184 ? 53.237 42.530 69.129 1.00 24.06 181 VAL A C 1
ATOM 1439 O O . VAL A 1 184 ? 53.983 43.254 68.488 1.00 23.92 181 VAL A O 1
ATOM 1443 N N . ARG A 1 185 ? 52.080 42.948 69.634 1.00 22.87 182 ARG A N 1
ATOM 1444 C CA . ARG A 1 185 ? 51.653 44.341 69.525 1.00 23.46 182 ARG A CA 1
ATOM 1445 C C . ARG A 1 185 ? 52.633 45.260 70.251 1.00 22.75 182 ARG A C 1
ATOM 1446 O O . ARG A 1 185 ? 52.997 46.300 69.731 1.00 22.34 182 ARG A O 1
ATOM 1454 N N . TYR A 1 186 ? 53.104 44.832 71.418 1.00 22.64 183 TYR A N 1
ATOM 1455 C CA . TYR A 1 186 ? 54.120 45.578 72.157 1.00 22.73 183 TYR A CA 1
ATOM 1456 C C . TYR A 1 186 ? 55.412 45.720 71.332 1.00 23.03 183 TYR A C 1
ATOM 1457 O O . TYR A 1 186 ? 55.919 46.835 71.185 1.00 22.85 183 TYR A O 1
ATOM 1466 N N A SER A 1 187 ? 55.932 44.619 70.784 0.50 22.77 184 SER A N 1
ATOM 1467 N N B SER A 1 187 ? 55.909 44.610 70.780 0.50 22.79 184 SER A N 1
ATOM 1468 C CA A SER A 1 187 ? 57.159 44.684 69.986 0.50 22.90 184 SER A CA 1
ATOM 1469 C CA B SER A 1 187 ? 57.129 44.620 69.975 0.50 22.90 184 SER A CA 1
ATOM 1470 C C A SER A 1 187 ? 57.029 45.606 68.769 0.50 22.58 184 SER A C 1
ATOM 1471 C C B SER A 1 187 ? 57.033 45.560 68.761 0.50 22.59 184 SER A C 1
ATOM 1472 O O A SER A 1 187 ? 57.968 46.334 68.446 0.50 22.44 184 SER A O 1
ATOM 1473 O O B SER A 1 187 ? 57.993 46.263 68.444 0.50 22.41 184 SER A O 1
ATOM 1478 N N . ILE A 1 188 ? 55.878 45.559 68.100 1.00 22.11 185 ILE A N 1
ATOM 1479 C CA . ILE A 1 188 ? 55.612 46.447 66.947 1.00 22.25 185 ILE A CA 1
ATOM 1480 C C . ILE A 1 188 ? 55.571 47.925 67.373 1.00 22.26 185 ILE A C 1
ATOM 1481 O O . ILE A 1 188 ? 56.151 48.790 66.699 1.00 22.24 185 ILE A O 1
ATOM 1486 N N . TRP A 1 189 ? 54.871 48.209 68.479 1.00 22.45 186 TRP A N 1
ATOM 1487 C CA . TRP A 1 189 ? 54.866 49.552 69.065 1.00 22.49 186 TRP A CA 1
ATOM 1488 C C . TRP A 1 189 ? 56.269 49.997 69.437 1.00 23.24 186 TRP A C 1
ATOM 1489 O O . TRP A 1 189 ? 56.658 51.130 69.166 1.00 23.64 186 TRP A O 1
ATOM 1500 N N . ARG A 1 190 ? 57.036 49.101 70.051 1.00 23.48 187 ARG A N 1
ATOM 1501 C CA . ARG A 1 190 ? 58.378 49.424 70.490 1.00 23.99 187 ARG A CA 1
ATOM 1502 C C . ARG A 1 190 ? 59.298 49.737 69.317 1.00 24.24 187 ARG A C 1
ATOM 1503 O O . ARG A 1 190 ? 60.075 50.677 69.376 1.00 24.12 187 ARG A O 1
ATOM 1511 N N . LYS A 1 191 ? 59.227 48.910 68.280 1.00 24.71 188 LYS A N 1
ATOM 1512 C CA . LYS A 1 191 ? 59.986 49.102 67.043 1.00 25.76 188 LYS A CA 1
ATOM 1513 C C . LYS A 1 191 ? 59.612 50.417 66.365 1.00 25.09 188 LYS A C 1
ATOM 1514 O O . LYS A 1 191 ? 60.487 51.140 65.919 1.00 24.35 188 LYS A O 1
ATOM 1520 N N . ALA A 1 192 ? 58.314 50.708 66.288 1.00 24.83 189 ALA A N 1
ATOM 1521 C CA . ALA A 1 192 ? 57.843 51.975 65.689 1.00 25.22 189 ALA A CA 1
ATOM 1522 C C . ALA A 1 192 ? 58.427 53.194 66.419 1.00 25.75 189 ALA A C 1
ATOM 1523 O O . ALA A 1 192 ? 58.749 54.210 65.798 1.00 25.43 189 ALA A O 1
ATOM 1525 N N . CYS A 1 193 ? 58.585 53.071 67.735 1.00 26.33 190 CYS A N 1
ATOM 1526 C CA . CYS A 1 193 ? 59.252 54.089 68.547 1.00 27.16 190 CYS A CA 1
ATOM 1527 C C . CYS A 1 193 ? 60.641 54.388 68.060 1.00 27.01 190 CYS A C 1
ATOM 1528 O O . CYS A 1 193 ? 61.017 55.546 67.892 1.00 25.98 190 CYS A O 1
ATOM 1531 N N . VAL A 1 194 ? 61.418 53.324 67.873 1.00 26.91 191 VAL A N 1
ATOM 1532 C CA . VAL A 1 194 ? 62.746 53.447 67.320 1.00 26.73 191 VAL A CA 1
ATOM 1533 C C . VAL A 1 194 ? 62.689 54.081 65.938 1.00 26.55 191 VAL A C 1
ATOM 1534 O O . VAL A 1 194 ? 63.479 54.980 65.626 1.00 27.24 191 VAL A O 1
ATOM 1538 N N . ASN A 1 195 ? 61.748 53.632 65.111 1.00 25.69 192 ASN A N 1
ATOM 1539 C CA . ASN A 1 195 ? 61.636 54.150 63.751 1.00 25.19 192 ASN A CA 1
ATOM 1540 C C . ASN A 1 195 ? 61.018 55.549 63.676 1.00 24.61 192 ASN A C 1
ATOM 1541 O O . ASN A 1 195 ? 61.081 56.208 62.642 1.00 24.73 192 ASN A O 1
ATOM 1546 N N . GLY A 1 196 ? 60.435 55.994 64.785 1.00 24.35 193 GLY A N 1
ATOM 1547 C CA . GLY A 1 196 ? 59.761 57.280 64.867 1.00 23.47 193 GLY A CA 1
ATOM 1548 C C . GLY A 1 196 ? 60.639 58.356 65.479 1.00 23.45 193 GLY A C 1
ATOM 1549 O O . GLY A 1 196 ? 60.169 59.465 65.741 1.00 21.95 193 GLY A O 1
ATOM 1550 N N . THR A 1 197 ? 61.908 58.026 65.715 1.00 23.73 194 THR A N 1
ATOM 1551 C CA . THR A 1 197 ? 62.850 58.984 66.262 1.00 24.50 194 THR A CA 1
ATOM 1552 C C . THR A 1 197 ? 63.972 59.223 65.245 1.00 25.44 194 THR A C 1
ATOM 1553 O O . THR A 1 197 ? 63.925 60.191 64.475 1.00 24.80 194 THR A O 1
ATOM 1557 N N . LEU A 1 198 ? 64.952 58.318 65.218 1.00 26.22 195 LEU A N 1
ATOM 1558 C CA . LEU A 1 198 ? 66.155 58.479 64.394 1.00 27.14 195 LEU A CA 1
ATOM 1559 C C . LEU A 1 198 ? 65.856 58.706 62.913 1.00 27.03 195 LEU A C 1
ATOM 1560 O O . LEU A 1 198 ? 66.469 59.579 62.268 1.00 27.27 195 LEU A O 1
ATOM 1565 N N . ASN A 1 199 ? 64.893 57.952 62.385 1.00 26.32 196 ASN A N 1
ATOM 1566 C CA . ASN A 1 199 ? 64.521 58.052 60.984 1.00 26.01 196 ASN A CA 1
ATOM 1567 C C . ASN A 1 199 ? 64.238 59.489 60.571 1.00 25.37 196 ASN A C 1
ATOM 1568 O O . ASN A 1 199 ? 64.984 60.071 59.776 1.00 24.62 196 ASN A O 1
ATOM 1573 N N . GLY A 1 200 ? 63.170 60.055 61.134 1.00 24.08 197 GLY A N 1
ATOM 1574 C CA . GLY A 1 200 ? 62.733 61.392 60.786 1.00 23.52 197 GLY A CA 1
ATOM 1575 C C . GLY A 1 200 ? 63.702 62.483 61.190 1.00 22.83 197 GLY A C 1
ATOM 1576 O O . GLY A 1 200 ? 63.824 63.469 60.489 1.00 23.22 197 GLY A O 1
ATOM 1577 N N . LEU A 1 201 ? 64.386 62.303 62.319 1.00 22.77 198 LEU A N 1
ATOM 1578 C CA . LEU A 1 201 ? 65.270 63.336 62.869 1.00 22.91 198 LEU A CA 1
ATOM 1579 C C . LEU A 1 201 ? 66.603 63.438 62.115 1.00 23.83 198 LEU A C 1
ATOM 1580 O O . LEU A 1 201 ? 67.068 64.539 61.817 1.00 24.04 198 LEU A O 1
ATOM 1585 N N . CYS A 1 202 ? 67.199 62.294 61.781 1.00 24.32 199 CYS A N 1
ATOM 1586 C CA . CYS A 1 202 ? 68.373 62.272 60.902 1.00 25.62 199 CYS A CA 1
ATOM 1587 C C . CYS A 1 202 ? 68.042 62.761 59.503 1.00 25.34 199 CYS A C 1
ATOM 1588 O O . CYS A 1 202 ? 68.850 63.435 58.866 1.00 25.58 199 CYS A O 1
ATOM 1591 N N . THR A 1 203 ? 66.854 62.409 59.024 1.00 25.00 200 THR A N 1
ATOM 1592 C CA . THR A 1 203 ? 66.421 62.824 57.696 1.00 25.20 200 THR A CA 1
ATOM 1593 C C . THR A 1 203 ? 66.287 64.354 57.592 1.00 25.30 200 THR A C 1
ATOM 1594 O O . THR A 1 203 ? 66.729 64.961 56.604 1.00 24.92 200 THR A O 1
ATOM 1598 N N . ILE A 1 204 ? 65.699 64.962 58.618 1.00 24.96 201 ILE A N 1
ATOM 1599 C CA . ILE A 1 204 ? 65.489 66.397 58.627 1.00 25.89 201 ILE A CA 1
ATOM 1600 C C . ILE A 1 204 ? 66.775 67.164 58.932 1.00 25.86 201 ILE A C 1
ATOM 1601 O O . ILE A 1 204 ? 67.067 68.163 58.277 1.00 26.77 201 ILE A O 1
ATOM 1606 N N . LEU A 1 205 ? 67.549 66.697 59.909 1.00 26.23 202 LEU A N 1
ATOM 1607 C CA . LEU A 1 205 ? 68.757 67.400 60.325 1.00 27.03 202 LEU A CA 1
ATOM 1608 C C . LEU A 1 205 ? 69.951 67.111 59.408 1.00 28.47 202 LEU A C 1
ATOM 1609 O O . LEU A 1 205 ? 70.984 67.799 59.467 1.00 28.36 202 LEU A O 1
ATOM 1614 N N . ASP A 1 206 ? 69.788 66.099 58.561 1.00 28.94 203 ASP A N 1
ATOM 1615 C CA . ASP A 1 206 ? 70.869 65.549 57.739 1.00 30.11 203 ASP A CA 1
ATOM 1616 C C . ASP A 1 206 ? 72.138 65.178 58.511 1.00 30.79 203 ASP A C 1
ATOM 1617 O O . ASP A 1 206 ? 73.123 65.923 58.514 1.00 30.82 203 ASP A O 1
ATOM 1622 N N . CYS A 1 207 ? 72.107 64.001 59.131 1.00 31.27 204 CYS A N 1
ATOM 1623 C CA . CYS A 1 207 ? 73.243 63.465 59.876 1.00 31.88 204 CYS A CA 1
ATOM 1624 C C . CYS A 1 207 ? 73.105 61.954 60.060 1.00 32.18 204 CYS A C 1
ATOM 1625 O O . CYS A 1 207 ? 72.051 61.372 59.776 1.00 31.86 204 CYS A O 1
ATOM 1628 N N . ASN A 1 208 ? 74.179 61.313 60.518 1.00 32.68 205 ASN A N 1
ATOM 1629 C CA . ASN A 1 208 ? 74.110 59.897 60.845 1.00 32.66 205 ASN A CA 1
ATOM 1630 C C . ASN A 1 208 ? 73.656 59.685 62.289 1.00 32.53 205 ASN A C 1
ATOM 1631 O O . ASN A 1 208 ? 73.439 60.654 63.031 1.00 32.01 205 ASN A O 1
ATOM 1636 N N . ILE A 1 209 ? 73.510 58.421 62.679 1.00 32.61 206 ILE A N 1
ATOM 1637 C CA . ILE A 1 209 ? 72.928 58.075 63.974 1.00 32.98 206 ILE A CA 1
ATOM 1638 C C . ILE A 1 209 ? 73.775 58.570 65.153 1.00 33.35 206 ILE A C 1
ATOM 1639 O O . ILE A 1 209 ? 73.244 59.140 66.115 1.00 33.23 206 ILE A O 1
ATOM 1644 N N . ALA A 1 210 ? 75.090 58.386 65.068 1.00 33.60 207 ALA A N 1
ATOM 1645 C CA . ALA A 1 210 ? 75.966 58.792 66.162 1.00 33.81 207 ALA A CA 1
ATOM 1646 C C . ALA A 1 210 ? 76.059 60.314 66.258 1.00 33.65 207 ALA A C 1
ATOM 1647 O O . ALA A 1 210 ? 76.135 60.871 67.357 1.00 33.80 207 ALA A O 1
ATOM 1649 N N . GLU A 1 211 ? 76.051 60.978 65.106 1.00 33.17 208 GLU A N 1
ATOM 1650 C CA . GLU A 1 211 ? 76.044 62.448 65.067 1.00 33.25 208 GLU A CA 1
ATOM 1651 C C . GLU A 1 211 ? 74.786 63.015 65.716 1.00 32.88 208 GLU A C 1
ATOM 1652 O O . GLU A 1 211 ? 74.859 64.004 66.464 1.00 32.95 208 GLU A O 1
ATOM 1658 N N . PHE A 1 212 ? 73.637 62.402 65.433 1.00 31.85 209 PHE A N 1
ATOM 1659 C CA . PHE A 1 212 ? 72.423 62.824 66.098 1.00 31.72 209 PHE A CA 1
ATOM 1660 C C . PHE A 1 212 ? 72.533 62.588 67.606 1.00 31.86 209 PHE A C 1
ATOM 1661 O O . PHE A 1 212 ? 72.292 63.501 68.399 1.00 31.48 209 PHE A O 1
ATOM 1669 N N . GLY A 1 213 ? 72.886 61.358 67.988 1.00 32.16 210 GLY A N 1
ATOM 1670 C CA . GLY A 1 213 ? 73.018 60.991 69.393 1.00 32.61 210 GLY A CA 1
ATOM 1671 C C . GLY A 1 213 ? 73.891 61.929 70.202 1.00 32.99 210 GLY A C 1
ATOM 1672 O O . GLY A 1 213 ? 73.625 62.167 71.375 1.00 33.66 210 GLY A O 1
ATOM 1673 N N . ALA A 1 214 ? 74.923 62.477 69.567 1.00 33.06 211 ALA A N 1
ATOM 1674 C CA . ALA A 1 214 ? 75.857 63.391 70.218 1.00 32.96 211 ALA A CA 1
ATOM 1675 C C . ALA A 1 214 ? 75.316 64.813 70.436 1.00 32.88 211 ALA A C 1
ATOM 1676 O O . ALA A 1 214 ? 75.890 65.579 71.210 1.00 33.15 211 ALA A O 1
ATOM 1678 N N . LEU A 1 215 ? 74.220 65.174 69.774 1.00 32.30 212 LEU A N 1
ATOM 1679 C CA . LEU A 1 215 ? 73.622 66.507 69.969 1.00 31.73 212 LEU A CA 1
ATOM 1680 C C . LEU A 1 215 ? 73.069 66.666 71.381 1.00 31.63 212 LEU A C 1
ATOM 1681 O O . LEU A 1 215 ? 72.446 65.742 71.897 1.00 31.40 212 LEU A O 1
ATOM 1686 N N . PRO A 1 216 ? 73.308 67.830 72.021 1.00 31.70 213 PRO A N 1
ATOM 1687 C CA . PRO A 1 216 ? 72.724 68.080 73.345 1.00 31.54 213 PRO A CA 1
ATOM 1688 C C . PRO A 1 216 ? 71.193 68.035 73.370 1.00 31.24 213 PRO A C 1
ATOM 1689 O O . PRO A 1 216 ? 70.616 67.747 74.425 1.00 31.43 213 PRO A O 1
ATOM 1693 N N . VAL A 1 217 ? 70.550 68.285 72.226 1.00 30.12 214 VAL A N 1
ATOM 1694 C CA . VAL A 1 217 ? 69.090 68.232 72.128 1.00 29.30 214 VAL A CA 1
ATOM 1695 C C . VAL A 1 217 ? 68.537 66.829 71.872 1.00 28.75 214 VAL A C 1
ATOM 1696 O O . VAL A 1 217 ? 67.329 66.660 71.803 1.00 28.26 214 VAL A O 1
ATOM 1700 N N . SER A 1 218 ? 69.405 65.837 71.693 1.00 28.54 215 SER A N 1
ATOM 1701 C CA . SER A 1 218 ? 68.926 64.527 71.231 1.00 28.63 215 SER A CA 1
ATOM 1702 C C . SER A 1 218 ? 68.052 63.882 72.295 1.00 28.12 215 SER A C 1
ATOM 1703 O O . SER A 1 218 ? 67.014 63.310 71.978 1.00 28.02 215 SER A O 1
ATOM 1706 N N . GLU A 1 219 ? 68.461 64.006 73.559 1.00 27.33 216 GLU A N 1
ATOM 1707 C CA . GLU A 1 219 ? 67.714 63.405 74.658 1.00 27.17 216 GLU A CA 1
ATOM 1708 C C . GLU A 1 219 ? 66.274 63.905 74.744 1.00 25.71 216 GLU A C 1
ATOM 1709 O O . GLU A 1 219 ? 65.348 63.102 74.842 1.00 24.99 216 GLU A O 1
ATOM 1715 N N A SER A 1 220 ? 66.092 65.225 74.720 0.70 25.27 217 SER A N 1
ATOM 1716 N N B SER A 1 220 ? 66.099 65.224 74.708 0.30 25.05 217 SER A N 1
ATOM 1717 C CA A SER A 1 220 ? 64.759 65.822 74.829 0.70 24.77 217 SER A CA 1
ATOM 1718 C CA B SER A 1 220 ? 64.775 65.834 74.821 0.30 24.28 217 SER A CA 1
ATOM 1719 C C A SER A 1 220 ? 63.877 65.503 73.612 0.70 24.00 217 SER A C 1
ATOM 1720 C C B SER A 1 220 ? 63.878 65.522 73.618 0.30 23.85 217 SER A C 1
ATOM 1721 O O A SER A 1 220 ? 62.711 65.171 73.773 0.70 24.12 217 SER A O 1
ATOM 1722 O O B SER A 1 220 ? 62.703 65.213 73.792 0.30 23.87 217 SER A O 1
ATOM 1727 N N . LEU A 1 221 ? 64.431 65.606 72.410 1.00 23.29 218 LEU A N 1
ATOM 1728 C CA . LEU A 1 221 ? 63.686 65.244 71.183 1.00 22.99 218 LEU A CA 1
ATOM 1729 C C . LEU A 1 221 ? 63.220 63.777 71.201 1.00 22.77 218 LEU A C 1
ATOM 1730 O O . LEU A 1 221 ? 62.040 63.506 70.983 1.00 22.64 218 LEU A O 1
ATOM 1735 N N . VAL A 1 222 ? 64.142 62.854 71.484 1.00 22.51 219 VAL A N 1
ATOM 1736 C CA . VAL A 1 222 ? 63.827 61.419 71.501 1.00 22.67 219 VAL A CA 1
ATOM 1737 C C . VAL A 1 222 ? 62.801 61.135 72.599 1.00 22.37 219 VAL A C 1
ATOM 1738 O O . VAL A 1 222 ? 61.771 60.504 72.348 1.00 22.68 219 VAL A O 1
ATOM 1742 N N . LYS A 1 223 ? 63.062 61.616 73.812 1.00 21.79 220 LYS A N 1
ATOM 1743 C CA . LYS A 1 223 ? 62.138 61.351 74.919 1.00 21.15 220 LYS A CA 1
ATOM 1744 C C . LYS A 1 223 ? 60.744 61.948 74.725 1.00 20.28 220 LYS A C 1
ATOM 1745 O O . LYS A 1 223 ? 59.755 61.330 75.101 1.00 19.54 220 LYS A O 1
ATOM 1751 N N . THR A 1 224 ? 60.660 63.136 74.129 1.00 18.85 221 THR A N 1
ATOM 1752 C CA . THR A 1 224 ? 59.351 63.734 73.843 1.00 18.63 221 THR A CA 1
ATOM 1753 C C . THR A 1 224 ? 58.596 62.850 72.844 1.00 17.88 221 THR A C 1
ATOM 1754 O O . THR A 1 224 ? 57.420 62.537 73.028 1.00 17.71 221 THR A O 1
ATOM 1758 N N . LEU A 1 225 ? 59.292 62.417 71.806 1.00 17.68 222 LEU A N 1
ATOM 1759 C CA . LEU A 1 225 ? 58.676 61.527 70.836 1.00 18.17 222 LEU A CA 1
ATOM 1760 C C . LEU A 1 225 ? 58.258 60.177 71.457 1.00 18.54 222 LEU A C 1
ATOM 1761 O O . LEU A 1 225 ? 57.148 59.714 71.207 1.00 19.05 222 LEU A O 1
ATOM 1766 N N . ILE A 1 226 ? 59.127 59.553 72.254 1.00 19.18 223 ILE A N 1
ATOM 1767 C CA . ILE A 1 226 ? 58.747 58.286 72.927 1.00 19.21 223 ILE A CA 1
ATOM 1768 C C . ILE A 1 226 ? 57.464 58.464 73.759 1.00 19.42 223 ILE A C 1
ATOM 1769 O O . ILE A 1 226 ? 56.569 57.604 73.721 1.00 19.99 223 ILE A O 1
ATOM 1774 N N A SER A 1 227 ? 57.377 59.571 74.496 0.60 19.18 224 SER A N 1
ATOM 1775 N N B SER A 1 227 ? 57.366 59.572 74.496 0.40 19.05 224 SER A N 1
ATOM 1776 C CA A SER A 1 227 ? 56.213 59.842 75.346 0.60 19.15 224 SER A CA 1
ATOM 1777 C CA B SER A 1 227 ? 56.200 59.820 75.358 0.40 18.78 224 SER A CA 1
ATOM 1778 C C A SER A 1 227 ? 54.893 59.924 74.583 0.60 18.74 224 SER A C 1
ATOM 1779 C C B SER A 1 227 ? 54.884 59.923 74.584 0.40 18.58 224 SER A C 1
ATOM 1780 O O A SER A 1 227 ? 53.850 59.500 75.084 0.60 18.55 224 SER A O 1
ATOM 1781 O O B SER A 1 227 ? 53.833 59.509 75.080 0.40 18.43 224 SER A O 1
ATOM 1786 N N . GLU A 1 228 ? 54.948 60.482 73.377 1.00 18.24 225 GLU A N 1
ATOM 1787 C CA . GLU A 1 228 ? 53.792 60.588 72.506 1.00 18.58 225 GLU A CA 1
ATOM 1788 C C . GLU A 1 228 ? 53.362 59.217 71.977 1.00 17.98 225 GLU A C 1
ATOM 1789 O O . GLU A 1 228 ? 52.177 58.904 71.989 1.00 17.97 225 GLU A O 1
ATOM 1795 N N . PHE A 1 229 ? 54.311 58.423 71.490 1.00 17.98 226 PHE A N 1
ATOM 1796 C CA . PHE A 1 229 ? 54.028 57.028 71.114 1.00 18.30 226 PHE A CA 1
ATOM 1797 C C . PHE A 1 229 ? 53.399 56.282 72.307 1.00 18.70 226 PHE A C 1
ATOM 1798 O O . PHE A 1 229 ? 52.359 55.650 72.171 1.00 17.48 226 PHE A O 1
ATOM 1806 N N . ALA A 1 230 ? 54.026 56.402 73.479 1.00 19.01 227 ALA A N 1
ATOM 1807 C CA . ALA A 1 230 ? 53.508 55.764 74.702 1.00 19.74 227 ALA A CA 1
ATOM 1808 C C . ALA A 1 230 ? 52.096 56.217 75.118 1.00 19.88 227 ALA A C 1
ATOM 1809 O O . ALA A 1 230 ? 51.290 55.402 75.590 1.00 20.35 227 ALA A O 1
ATOM 1811 N N . ALA A 1 231 ? 51.797 57.506 74.959 1.00 19.73 228 ALA A N 1
ATOM 1812 C CA . ALA A 1 231 ? 50.476 58.045 75.317 1.00 19.25 228 ALA A CA 1
ATOM 1813 C C . ALA A 1 231 ? 49.379 57.495 74.418 1.00 19.43 228 ALA A C 1
ATOM 1814 O O . ALA A 1 231 ? 48.258 57.221 74.878 1.00 19.20 228 ALA A O 1
ATOM 1816 N N . VAL A 1 232 ? 49.691 57.348 73.128 1.00 19.16 229 VAL A N 1
ATOM 1817 C CA . VAL A 1 232 ? 48.741 56.769 72.177 1.00 19.74 229 VAL A CA 1
ATOM 1818 C C . VAL A 1 232 ? 48.589 55.246 72.386 1.00 19.66 229 VAL A C 1
ATOM 1819 O O . VAL A 1 232 ? 47.461 54.721 72.403 1.00 20.66 229 VAL A O 1
ATOM 1823 N N . ALA A 1 233 ? 49.721 54.558 72.542 1.00 18.96 230 ALA A N 1
ATOM 1824 C CA . ALA A 1 233 ? 49.753 53.099 72.768 1.00 19.64 230 ALA A CA 1
ATOM 1825 C C . ALA A 1 233 ? 48.968 52.681 74.022 1.00 19.90 230 ALA A C 1
ATOM 1826 O O . ALA A 1 233 ? 48.317 51.634 74.033 1.00 20.53 230 ALA A O 1
ATOM 1828 N N . GLU A 1 234 ? 49.027 53.520 75.061 1.00 20.64 231 GLU A N 1
ATOM 1829 C CA . GLU A 1 234 ? 48.322 53.307 76.320 1.00 21.81 231 GLU A CA 1
ATOM 1830 C C . GLU A 1 234 ? 46.802 53.238 76.100 1.00 21.37 231 GLU A C 1
ATOM 1831 O O . GLU A 1 234 ? 46.107 52.452 76.749 1.00 20.97 231 GLU A O 1
ATOM 1837 N N . LYS A 1 235 ? 46.303 54.033 75.155 1.00 20.63 232 LYS A N 1
ATOM 1838 C CA . LYS A 1 235 ? 44.893 54.000 74.776 1.00 20.94 232 LYS A CA 1
ATOM 1839 C C . LYS A 1 235 ? 44.517 52.689 74.110 1.00 21.16 232 LYS A C 1
ATOM 1840 O O . LYS A 1 235 ? 43.346 52.322 74.083 1.00 22.13 232 LYS A O 1
ATOM 1846 N N . GLU A 1 236 ? 45.508 51.980 73.588 1.00 21.40 233 GLU A N 1
ATOM 1847 C CA . GLU A 1 236 ? 45.275 50.670 72.985 1.00 22.30 233 GLU A CA 1
ATOM 1848 C C . GLU A 1 236 ? 45.771 49.551 73.906 1.00 22.39 233 GLU A C 1
ATOM 1849 O O . GLU A 1 236 ? 46.014 48.434 73.456 1.00 22.78 233 GLU A O 1
ATOM 1855 N N . ALA A 1 237 ? 45.915 49.875 75.195 1.00 22.68 234 ALA A N 1
ATOM 1856 C CA . ALA A 1 237 ? 46.297 48.913 76.241 1.00 22.32 234 ALA A CA 1
ATOM 1857 C C . ALA A 1 237 ? 47.650 48.272 76.004 1.00 22.28 234 ALA A C 1
ATOM 1858 O O . ALA A 1 237 ? 47.863 47.086 76.302 1.00 21.87 234 ALA A O 1
ATOM 1860 N N . ILE A 1 238 ? 48.564 49.068 75.455 1.00 21.56 235 ILE A N 1
ATOM 1861 C CA . ILE A 1 238 ? 49.961 48.681 75.337 1.00 21.45 235 ILE A CA 1
ATOM 1862 C C . ILE A 1 238 ? 50.731 49.698 76.182 1.00 22.19 235 ILE A C 1
ATOM 1863 O O . ILE A 1 238 ? 50.560 50.909 76.005 1.00 22.15 235 ILE A O 1
ATOM 1868 N N . TYR A 1 239 ? 51.553 49.211 77.104 1.00 22.90 236 TYR A N 1
ATOM 1869 C CA . TYR A 1 239 ? 52.191 50.069 78.107 1.00 23.19 236 TYR A CA 1
ATOM 1870 C C . TYR A 1 239 ? 53.693 50.054 77.941 1.00 23.26 236 TYR A C 1
ATOM 1871 O O . TYR A 1 239 ? 54.376 49.257 78.564 1.00 22.51 236 TYR A O 1
ATOM 1880 N N . LEU A 1 240 ? 54.198 50.959 77.098 1.00 23.10 237 LEU A N 1
ATOM 1881 C CA . LEU A 1 240 ? 55.602 50.975 76.728 1.00 23.45 237 LEU A CA 1
ATOM 1882 C C . LEU A 1 240 ? 56.502 51.333 77.882 1.00 24.27 237 LEU A C 1
ATOM 1883 O O . LEU A 1 240 ? 56.233 52.266 78.649 1.00 24.45 237 LEU A O 1
ATOM 1888 N N . ASP A 1 241 ? 57.593 50.586 77.989 1.00 24.83 238 ASP A N 1
ATOM 1889 C CA . ASP A 1 241 ? 58.616 50.890 78.973 1.00 26.10 238 ASP A CA 1
ATOM 1890 C C . ASP A 1 241 ? 59.491 51.990 78.369 1.00 25.49 238 ASP A C 1
ATOM 1891 O O . ASP A 1 241 ? 60.422 51.704 77.624 1.00 25.95 238 ASP A O 1
ATOM 1896 N N . GLN A 1 242 ? 59.193 53.241 78.704 1.00 25.90 239 GLN A N 1
ATOM 1897 C CA . GLN A 1 242 ? 59.851 54.379 78.048 1.00 26.07 239 GLN A CA 1
ATOM 1898 C C . GLN A 1 242 ? 61.331 54.470 78.331 1.00 26.71 239 GLN A C 1
ATOM 1899 O O . GLN A 1 242 ? 62.101 54.874 77.452 1.00 27.00 239 GLN A O 1
ATOM 1905 N N . ALA A 1 243 ? 61.733 54.105 79.550 1.00 27.63 240 ALA A N 1
ATOM 1906 C CA . ALA A 1 243 ? 63.150 54.124 79.907 1.00 28.46 240 ALA A CA 1
ATOM 1907 C C . ALA A 1 243 ? 63.940 53.079 79.130 1.00 28.88 240 ALA A C 1
ATOM 1908 O O . ALA A 1 243 ? 65.031 53.375 78.649 1.00 29.69 240 ALA A O 1
ATOM 1910 N N . GLU A 1 244 ? 63.411 51.864 78.978 1.00 28.86 241 GLU A N 1
ATOM 1911 C CA . GLU A 1 244 ? 64.155 50.887 78.185 1.00 29.23 241 GLU A CA 1
ATOM 1912 C C . GLU A 1 244 ? 64.130 51.180 76.684 1.00 28.35 241 GLU A C 1
ATOM 1913 O O . GLU A 1 244 ? 65.094 50.874 75.990 1.00 28.18 241 GLU A O 1
ATOM 1919 N N . VAL A 1 245 ? 63.043 51.771 76.192 1.00 28.55 242 VAL A N 1
ATOM 1920 C CA . VAL A 1 245 ? 62.989 52.209 74.789 1.00 28.43 242 VAL A CA 1
ATOM 1921 C C . VAL A 1 245 ? 64.118 53.235 74.558 1.00 28.31 242 VAL A C 1
ATOM 1922 O O . VAL A 1 245 ? 64.850 53.161 73.570 1.00 28.07 242 VAL A O 1
ATOM 1926 N N . TYR A 1 246 ? 64.280 54.161 75.499 1.00 28.71 243 TYR A N 1
ATOM 1927 C CA . TYR A 1 246 ? 65.339 55.151 75.392 1.00 29.07 243 TYR A CA 1
ATOM 1928 C C . TYR A 1 246 ? 66.736 54.514 75.416 1.00 29.83 243 TYR A C 1
ATOM 1929 O O . TYR A 1 246 ? 67.606 54.892 74.628 1.00 29.20 243 TYR A O 1
ATOM 1938 N N . THR A 1 247 ? 66.943 53.545 76.313 1.00 31.04 244 THR A N 1
ATOM 1939 C CA . THR A 1 247 ? 68.221 52.825 76.409 1.00 32.12 244 THR A CA 1
ATOM 1940 C C . THR A 1 247 ? 68.535 52.087 75.113 1.00 32.72 244 THR A C 1
ATOM 1941 O O . THR A 1 247 ? 69.669 52.096 74.631 1.00 32.58 244 THR A O 1
ATOM 1945 N N . HIS A 1 248 ? 67.511 51.460 74.553 1.00 33.67 245 HIS A N 1
ATOM 1946 C CA . HIS A 1 248 ? 67.610 50.816 73.259 1.00 35.23 245 HIS A CA 1
ATOM 1947 C C . HIS A 1 248 ? 68.063 51.779 72.147 1.00 35.55 245 HIS A C 1
ATOM 1948 O O . HIS A 1 248 ? 68.918 51.425 71.333 1.00 35.99 245 HIS A O 1
ATOM 1955 N N . ILE A 1 249 ? 67.503 52.990 72.117 1.00 35.66 246 ILE A N 1
ATOM 1956 C CA . ILE A 1 249 ? 67.862 53.968 71.082 1.00 35.51 246 ILE A CA 1
ATOM 1957 C C . ILE A 1 249 ? 69.286 54.488 71.306 1.00 36.32 246 ILE A C 1
ATOM 1958 O O . ILE A 1 249 ? 70.058 54.610 70.363 1.00 36.31 246 ILE A O 1
ATOM 1963 N N . VAL A 1 250 ? 69.622 54.781 72.558 1.00 37.25 247 VAL A N 1
ATOM 1964 C CA . VAL A 1 250 ? 70.952 55.272 72.933 1.00 38.71 247 VAL A CA 1
ATOM 1965 C C . VAL A 1 250 ? 72.076 54.300 72.537 1.00 39.64 247 VAL A C 1
ATOM 1966 O O . VAL A 1 250 ? 73.189 54.727 72.204 1.00 39.60 247 VAL A O 1
ATOM 1970 N N . GLN A 1 251 ? 71.776 53.004 72.567 1.00 40.64 248 GLN A N 1
ATOM 1971 C CA . GLN A 1 251 ? 72.740 51.977 72.168 1.00 41.95 248 GLN A CA 1
ATOM 1972 C C . GLN A 1 251 ? 73.099 52.043 70.681 1.00 41.99 248 GLN A C 1
ATOM 1973 O O . GLN A 1 251 ? 74.223 51.694 70.303 1.00 42.44 248 GLN A O 1
ATOM 1979 N N . THR A 1 252 ? 72.165 52.506 69.844 1.00 41.96 249 THR A N 1
ATOM 1980 C CA . THR A 1 252 ? 72.419 52.633 68.406 1.00 41.71 249 THR A CA 1
ATOM 1981 C C . THR A 1 252 ? 73.467 53.691 68.088 1.00 41.88 249 THR A C 1
ATOM 1982 O O . THR A 1 252 ? 74.000 53.713 66.979 1.00 41.96 249 THR A O 1
ATOM 1986 N N . TYR A 1 253 ? 73.755 54.569 69.046 1.00 42.02 250 TYR A N 1
ATOM 1987 C CA . TYR A 1 253 ? 74.706 55.668 68.818 1.00 42.45 250 TYR A CA 1
ATOM 1988 C C . TYR A 1 253 ? 76.149 55.176 68.734 1.00 43.65 250 TYR A C 1
ATOM 1989 O O . TYR A 1 253 ? 77.007 55.849 68.155 1.00 44.08 250 TYR A O 1
ATOM 1998 N N . ASP A 1 254 ? 76.406 54.013 69.333 1.00 45.15 251 ASP A N 1
ATOM 1999 C CA . ASP A 1 254 ? 77.734 53.391 69.353 1.00 46.44 251 ASP A CA 1
ATOM 2000 C C . ASP A 1 254 ? 78.318 53.262 67.936 1.00 47.06 251 ASP A C 1
ATOM 2001 O O . ASP A 1 254 ? 77.759 52.556 67.089 1.00 46.95 251 ASP A O 1
ATOM 2006 N N . PRO A 1 255 ? 79.433 53.972 67.672 1.00 47.87 252 PRO A N 1
ATOM 2007 C CA . PRO A 1 255 ? 80.113 53.935 66.373 1.00 48.34 252 PRO A CA 1
ATOM 2008 C C . PRO A 1 255 ? 80.638 52.537 66.006 1.00 48.96 252 PRO A C 1
ATOM 2009 O O . PRO A 1 255 ? 80.815 52.239 64.820 1.00 49.21 252 PRO A O 1
ATOM 2013 N N . ASN A 1 256 ? 80.879 51.698 67.016 1.00 49.36 253 ASN A N 1
ATOM 2014 C CA . ASN A 1 256 ? 81.286 50.306 66.799 1.00 49.93 253 ASN A CA 1
ATOM 2015 C C . ASN A 1 256 ? 80.086 49.425 66.440 1.00 49.79 253 ASN A C 1
ATOM 2016 O O . ASN A 1 256 ? 80.246 48.300 65.953 1.00 49.88 253 ASN A O 1
ATOM 2021 N N . GLY A 1 257 ? 78.888 49.947 66.688 1.00 49.27 254 GLY A N 1
ATOM 2022 C CA . GLY A 1 257 ? 77.655 49.294 66.273 1.00 48.61 254 GLY A CA 1
ATOM 2023 C C . GLY A 1 257 ? 77.187 49.874 64.956 1.00 48.29 254 GLY A C 1
ATOM 2024 O O . GLY A 1 257 ? 77.907 49.816 63.946 1.00 48.17 254 GLY A O 1
ATOM 2025 N N . ILE A 1 258 ? 75.983 50.444 64.968 1.00 47.59 255 ILE A N 1
ATOM 2026 C CA . ILE A 1 258 ? 75.423 51.093 63.781 1.00 46.89 255 ILE A CA 1
ATOM 2027 C C . ILE A 1 258 ? 75.466 52.624 63.848 1.00 46.14 255 ILE A C 1
ATOM 2028 O O . ILE A 1 258 ? 74.889 53.301 62.999 1.00 45.86 255 ILE A O 1
ATOM 2033 N N . GLY A 1 259 ? 76.169 53.155 64.848 1.00 45.52 256 GLY A N 1
ATOM 2034 C CA . GLY A 1 259 ? 76.320 54.601 65.034 1.00 44.51 256 GLY A CA 1
ATOM 2035 C C . GLY A 1 259 ? 76.636 55.345 63.754 1.00 43.93 256 GLY A C 1
ATOM 2036 O O . GLY A 1 259 ? 76.048 56.389 63.469 1.00 44.17 256 GLY A O 1
ATOM 2037 N N . LEU A 1 260 ? 77.542 54.785 62.960 1.00 43.11 257 LEU A N 1
ATOM 2038 C CA . LEU A 1 260 ? 78.023 55.448 61.747 1.00 41.95 257 LEU A CA 1
ATOM 2039 C C . LEU A 1 260 ? 77.093 55.308 60.538 1.00 40.99 257 LEU A C 1
ATOM 2040 O O . LEU A 1 260 ? 77.330 55.906 59.488 1.00 40.77 257 LEU A O 1
ATOM 2045 N N . HIS A 1 261 ? 76.032 54.521 60.696 1.00 40.04 258 HIS A N 1
ATOM 2046 C CA . HIS A 1 261 ? 75.034 54.343 59.645 1.00 39.37 258 HIS A CA 1
ATOM 2047 C C . HIS A 1 261 ? 74.029 55.494 59.641 1.00 38.24 258 HIS A C 1
ATOM 2048 O O . HIS A 1 261 ? 73.841 56.171 60.655 1.00 38.10 258 HIS A O 1
ATOM 2055 N N . TYR A 1 262 ? 73.397 55.694 58.492 1.00 37.05 259 TYR A N 1
ATOM 2056 C CA . TYR A 1 262 ? 72.232 56.558 58.355 1.00 36.38 259 TYR A CA 1
ATOM 2057 C C . TYR A 1 262 ? 70.977 55.684 58.381 1.00 35.63 259 TYR A C 1
ATOM 2058 O O . TYR A 1 262 ? 70.956 54.608 57.771 1.00 34.97 259 TYR A O 1
ATOM 2067 N N . PRO A 1 263 ? 69.922 56.145 59.076 1.00 34.68 260 PRO A N 1
ATOM 2068 C CA . PRO A 1 263 ? 68.709 55.333 59.166 1.00 33.98 260 PRO A CA 1
ATOM 2069 C C . PRO A 1 263 ? 68.032 55.142 57.815 1.00 32.85 260 PRO A C 1
ATOM 2070 O O . PRO A 1 263 ? 68.355 55.835 56.859 1.00 33.13 260 PRO A O 1
ATOM 2074 N N . SER A 1 264 ? 67.122 54.176 57.732 1.00 32.14 261 SER A N 1
ATOM 2075 C CA . SER A 1 264 ? 66.522 53.794 56.457 1.00 31.45 261 SER A CA 1
ATOM 2076 C C . SER A 1 264 ? 65.713 54.905 55.807 1.00 30.50 261 SER A C 1
ATOM 2077 O O . SER A 1 264 ? 65.622 54.971 54.588 1.00 30.20 261 SER A O 1
ATOM 2088 N N . TYR A 1 266 ? 66.470 58.084 55.914 1.00 28.94 263 TYR A N 1
ATOM 2089 C CA . TYR A 1 266 ? 67.483 58.956 55.331 1.00 30.00 263 TYR A CA 1
ATOM 2090 C C . TYR A 1 266 ? 67.849 58.407 53.951 1.00 30.61 263 TYR A C 1
ATOM 2091 O O . TYR A 1 266 ? 67.906 59.152 52.964 1.00 30.45 263 TYR A O 1
ATOM 2100 N N . GLN A 1 267 ? 68.066 57.092 53.898 1.00 31.60 264 GLN A N 1
ATOM 2101 C CA . GLN A 1 267 ? 68.454 56.401 52.666 1.00 32.93 264 GLN A CA 1
ATOM 2102 C C . GLN A 1 267 ? 67.391 56.574 51.573 1.00 32.44 264 GLN A C 1
ATOM 2103 O O . GLN A 1 267 ? 67.722 56.944 50.446 1.00 33.34 264 GLN A O 1
ATOM 2109 N N . ASP A 1 268 ? 66.121 56.359 51.920 1.00 31.85 265 ASP A N 1
ATOM 2110 C CA . ASP A 1 268 ? 65.011 56.597 51.004 1.00 31.43 265 ASP A CA 1
ATOM 2111 C C . ASP A 1 268 ? 65.003 58.027 50.468 1.00 31.15 265 ASP A C 1
ATOM 2112 O O . ASP A 1 268 ? 65.026 58.257 49.248 1.00 30.88 265 ASP A O 1
ATOM 2117 N N . LEU A 1 269 ? 64.938 59.000 51.377 1.00 30.34 266 LEU A N 1
ATOM 2118 C CA . LEU A 1 269 ? 64.688 60.367 50.947 1.00 30.06 266 LEU A CA 1
ATOM 2119 C C . LEU A 1 269 ? 65.942 61.129 50.554 1.00 30.08 266 LEU A C 1
ATOM 2120 O O . LEU A 1 269 ? 66.001 61.660 49.455 1.00 30.03 266 LEU A O 1
ATOM 2125 N N . ILE A 1 270 ? 66.916 61.207 51.454 1.00 30.80 267 ILE A N 1
ATOM 2126 C CA . ILE A 1 270 ? 68.101 62.050 51.220 1.00 32.12 267 ILE A CA 1
ATOM 2127 C C . ILE A 1 270 ? 69.013 61.453 50.139 1.00 33.29 267 ILE A C 1
ATOM 2128 O O . ILE A 1 270 ? 69.422 62.162 49.212 1.00 33.43 267 ILE A O 1
ATOM 2133 N N . LYS A 1 271 ? 69.294 60.154 50.240 1.00 34.42 268 LYS A N 1
ATOM 2134 C CA . LYS A 1 271 ? 70.123 59.469 49.228 1.00 35.71 268 LYS A CA 1
ATOM 2135 C C . LYS A 1 271 ? 69.391 59.138 47.914 1.00 36.02 268 LYS A C 1
ATOM 2136 O O . LYS A 1 271 ? 69.918 59.405 46.838 1.00 37.01 268 LYS A O 1
ATOM 2142 N N . ASN A 1 272 ? 68.183 58.578 47.989 1.00 35.93 269 ASN A N 1
ATOM 2143 C CA . ASN A 1 272 ? 67.507 58.067 46.796 1.00 35.24 269 ASN A CA 1
ATOM 2144 C C . ASN A 1 272 ? 66.309 58.867 46.289 1.00 34.75 269 ASN A C 1
ATOM 2145 O O . ASN A 1 272 ? 65.687 58.463 45.307 1.00 34.49 269 ASN A O 1
ATOM 2150 N N . HIS A 1 273 ? 65.953 59.964 46.969 1.00 34.11 270 HIS A N 1
ATOM 2151 C CA . HIS A 1 273 ? 64.796 60.809 46.587 1.00 32.82 270 HIS A CA 1
ATOM 2152 C C . HIS A 1 273 ? 63.475 60.044 46.435 1.00 32.16 270 HIS A C 1
ATOM 2153 O O . HIS A 1 273 ? 62.650 60.346 45.562 1.00 32.05 270 HIS A O 1
ATOM 2160 N N A ARG A 1 274 ? 63.274 59.059 47.300 0.60 31.67 271 ARG A N 1
ATOM 2161 N N B ARG A 1 274 ? 63.295 59.055 47.306 0.40 31.63 271 ARG A N 1
ATOM 2162 C CA A ARG A 1 274 ? 62.032 58.308 47.306 0.60 31.45 271 ARG A CA 1
ATOM 2163 C CA B ARG A 1 274 ? 62.071 58.274 47.379 0.40 31.35 271 ARG A CA 1
ATOM 2164 C C A ARG A 1 274 ? 61.189 58.659 48.535 0.60 30.93 271 ARG A C 1
ATOM 2165 C C B ARG A 1 274 ? 61.177 58.808 48.502 0.40 30.83 271 ARG A C 1
ATOM 2166 O O A ARG A 1 274 ? 61.726 58.996 49.598 0.60 30.47 271 ARG A O 1
ATOM 2167 O O B ARG A 1 274 ? 61.664 59.403 49.468 0.40 30.55 271 ARG A O 1
ATOM 2182 N N . LEU A 1 275 ? 59.872 58.592 48.363 1.00 30.47 272 LEU A N 1
ATOM 2183 C CA . LEU A 1 275 ? 58.910 58.871 49.427 1.00 29.52 272 LEU A CA 1
ATOM 2184 C C . LEU A 1 275 ? 59.190 57.964 50.623 1.00 28.57 272 LEU A C 1
ATOM 2185 O O . LEU A 1 275 ? 59.636 56.820 50.463 1.00 27.86 272 LEU A O 1
ATOM 2190 N N . THR A 1 276 ? 58.989 58.504 51.823 1.00 26.63 273 THR A N 1
ATOM 2191 C CA . THR A 1 276 ? 59.287 57.783 53.059 1.00 25.26 273 THR A CA 1
ATOM 2192 C C . THR A 1 276 ? 58.077 56.999 53.559 1.00 24.48 273 THR A C 1
ATOM 2193 O O . THR A 1 276 ? 56.972 57.131 53.025 1.00 23.94 273 THR A O 1
ATOM 2197 N N . GLU A 1 277 ? 58.317 56.219 54.610 1.00 24.23 274 GLU A N 1
ATOM 2198 C CA . GLU A 1 277 ? 57.303 55.462 55.355 1.00 24.48 274 GLU A CA 1
ATOM 2199 C C . GLU A 1 277 ? 56.637 56.259 56.515 1.00 24.24 274 GLU A C 1
ATOM 2200 O O . GLU A 1 277 ? 56.005 55.655 57.375 1.00 23.63 274 GLU A O 1
ATOM 2206 N N . ILE A 1 278 ? 56.781 57.586 56.525 1.00 23.89 275 ILE A N 1
ATOM 2207 C CA . ILE A 1 278 ? 56.426 58.434 57.693 1.00 23.51 275 ILE A CA 1
ATOM 2208 C C . ILE A 1 278 ? 54.946 58.378 58.079 1.00 23.78 275 ILE A C 1
ATOM 2209 O O . ILE A 1 278 ? 54.616 58.399 59.259 1.00 24.00 275 ILE A O 1
ATOM 2214 N N . ASP A 1 279 ? 54.068 58.270 57.085 1.00 24.21 276 ASP A N 1
ATOM 2215 C CA . ASP A 1 279 ? 52.626 58.111 57.317 1.00 25.00 276 ASP A CA 1
ATOM 2216 C C . ASP A 1 279 ? 52.246 56.877 58.135 1.00 25.19 276 ASP A C 1
ATOM 2217 O O . ASP A 1 279 ? 51.155 56.831 58.723 1.00 24.93 276 ASP A O 1
ATOM 2222 N N . TYR A 1 280 ? 53.148 55.898 58.202 1.00 24.89 277 TYR A N 1
ATOM 2223 C CA . TYR A 1 280 ? 52.845 54.653 58.907 1.00 25.45 277 TYR A CA 1
ATOM 2224 C C . TYR A 1 280 ? 53.655 54.520 60.180 1.00 24.88 277 TYR A C 1
ATOM 2225 O O . TYR A 1 280 ? 53.688 53.451 60.797 1.00 25.72 277 TYR A O 1
ATOM 2234 N N . ILE A 1 281 ? 54.306 55.622 60.577 1.00 23.78 278 ILE A N 1
ATOM 2235 C CA . ILE A 1 281 ? 55.121 55.657 61.790 1.00 22.30 278 ILE A CA 1
ATOM 2236 C C . ILE A 1 281 ? 54.650 56.882 62.592 1.00 21.50 278 ILE A C 1
ATOM 2237 O O . ILE A 1 281 ? 53.618 56.805 63.257 1.00 20.88 278 ILE A O 1
ATOM 2242 N N . ASN A 1 282 ? 55.332 58.027 62.496 1.00 20.02 279 ASN A N 1
ATOM 2243 C CA . ASN A 1 282 ? 54.827 59.215 63.223 1.00 19.46 279 ASN A CA 1
ATOM 2244 C C . ASN A 1 282 ? 53.452 59.664 62.746 1.00 18.41 279 ASN A C 1
ATOM 2245 O O . ASN A 1 282 ? 52.644 60.146 63.547 1.00 18.73 279 ASN A O 1
ATOM 2250 N N . GLY A 1 283 ? 53.191 59.499 61.452 1.00 17.63 280 GLY A N 1
ATOM 2251 C CA . GLY A 1 283 ? 51.900 59.879 60.850 1.00 18.14 280 GLY A CA 1
ATOM 2252 C C . GLY A 1 283 ? 50.766 59.053 61.443 1.00 18.00 280 GLY A C 1
ATOM 2253 O O . GLY A 1 283 ? 49.652 59.544 61.634 1.00 17.52 280 GLY A O 1
ATOM 2254 N N . ALA A 1 284 ? 51.067 57.794 61.755 1.00 18.20 281 ALA A N 1
ATOM 2255 C CA . ALA A 1 284 ? 50.068 56.878 62.339 1.00 17.91 281 ALA A CA 1
ATOM 2256 C C . ALA A 1 284 ? 49.794 57.252 63.801 1.00 17.65 281 ALA A C 1
ATOM 2257 O O . ALA A 1 284 ? 48.666 57.297 64.220 1.00 19.06 281 ALA A O 1
ATOM 2259 N N . VAL A 1 285 ? 50.826 57.552 64.572 1.00 17.64 282 VAL A N 1
ATOM 2260 C CA . VAL A 1 285 ? 50.645 58.023 65.942 1.00 17.58 282 VAL A CA 1
ATOM 2261 C C . VAL A 1 285 ? 49.813 59.302 65.953 1.00 17.48 282 VAL A C 1
ATOM 2262 O O . VAL A 1 285 ? 48.901 59.446 66.770 1.00 17.02 282 VAL A O 1
ATOM 2266 N N . TRP A 1 286 ? 50.090 60.210 65.008 1.00 17.13 283 TRP A N 1
ATOM 2267 C CA . TRP A 1 286 ? 49.327 61.465 64.878 1.00 17.31 283 TRP A CA 1
ATOM 2268 C C . TRP A 1 286 ? 47.852 61.222 64.569 1.00 17.52 283 TRP A C 1
ATOM 2269 O O . TRP A 1 286 ? 46.968 61.758 65.234 1.00 17.06 283 TRP A O 1
ATOM 2280 N N . ARG A 1 287 ? 47.595 60.413 63.551 1.00 18.85 284 ARG A N 1
ATOM 2281 C CA . ARG A 1 287 ? 46.244 59.997 63.188 1.00 21.15 284 ARG A CA 1
ATOM 2282 C C . ARG A 1 287 ? 45.499 59.401 64.400 1.00 20.65 284 ARG A C 1
ATOM 2283 O O . ARG A 1 287 ? 44.355 59.771 64.684 1.00 20.89 284 ARG A O 1
ATOM 2291 N N . LYS A 1 288 ? 46.152 58.486 65.117 1.00 20.42 285 LYS A N 1
ATOM 2292 C CA . LYS A 1 288 ? 45.540 57.868 66.300 1.00 20.36 285 LYS A CA 1
ATOM 2293 C C . LYS A 1 288 ? 45.301 58.885 67.418 1.00 19.92 285 LYS A C 1
ATOM 2294 O O . LYS A 1 288 ? 44.241 58.888 68.046 1.00 19.87 285 LYS A O 1
ATOM 2300 N N . GLY A 1 289 ? 46.299 59.728 67.688 1.00 19.75 286 GLY A N 1
ATOM 2301 C CA . GLY A 1 289 ? 46.145 60.816 68.647 1.00 19.71 286 GLY A CA 1
ATOM 2302 C C . GLY A 1 289 ? 44.940 61.690 68.357 1.00 20.38 286 GLY A C 1
ATOM 2303 O O . GLY A 1 289 ? 44.206 62.055 69.279 1.00 21.00 286 GLY A O 1
ATOM 2304 N N . GLN A 1 290 ? 44.706 62.013 67.082 1.00 20.47 287 GLN A N 1
ATOM 2305 C CA . GLN A 1 290 ? 43.526 62.805 66.707 1.00 21.60 287 GLN A CA 1
ATOM 2306 C C . GLN A 1 290 ? 42.193 62.103 67.023 1.00 21.64 287 GLN A C 1
ATOM 2307 O O . GLN A 1 290 ? 41.239 62.760 67.469 1.00 21.63 287 GLN A O 1
ATOM 2313 N N A LYS A 1 291 ? 42.133 60.791 66.786 0.60 21.48 288 LYS A N 1
ATOM 2314 N N B LYS A 1 291 ? 42.110 60.797 66.798 0.40 21.32 288 LYS A N 1
ATOM 2315 C CA A LYS A 1 291 ? 40.917 60.012 67.087 0.60 21.82 288 LYS A CA 1
ATOM 2316 C CA B LYS A 1 291 ? 40.858 60.094 67.110 0.40 21.26 288 LYS A CA 1
ATOM 2317 C C A LYS A 1 291 ? 40.701 59.748 68.582 0.60 21.25 288 LYS A C 1
ATOM 2318 C C B LYS A 1 291 ? 40.705 59.662 68.579 0.40 20.99 288 LYS A C 1
ATOM 2319 O O A LYS A 1 291 ? 39.558 59.629 69.029 0.60 21.38 288 LYS A O 1
ATOM 2320 O O B LYS A 1 291 ? 39.600 59.339 69.012 0.40 21.13 288 LYS A O 1
ATOM 2331 N N . TYR A 1 292 ? 41.798 59.707 69.341 1.00 20.50 289 TYR A N 1
ATOM 2332 C CA . TYR A 1 292 ? 41.769 59.414 70.782 1.00 20.27 289 TYR A CA 1
ATOM 2333 C C . TYR A 1 292 ? 41.836 60.668 71.663 1.00 19.99 289 TYR A C 1
ATOM 2334 O O . TYR A 1 292 ? 41.854 60.556 72.896 1.00 19.12 289 TYR A O 1
ATOM 2343 N N . ASN A 1 293 ? 41.905 61.846 71.034 1.00 19.99 290 ASN A N 1
ATOM 2344 C CA . ASN A 1 293 ? 42.040 63.122 71.762 1.00 20.69 290 ASN A CA 1
ATOM 2345 C C . ASN A 1 293 ? 43.331 63.156 72.596 1.00 20.38 290 ASN A C 1
ATOM 2346 O O . ASN A 1 293 ? 43.346 63.652 73.721 1.00 20.38 290 ASN A O 1
ATOM 2351 N N . VAL A 1 294 ? 44.407 62.595 72.045 1.00 20.38 291 VAL A N 1
ATOM 2352 C CA . VAL A 1 294 ? 45.713 62.642 72.664 1.00 20.40 291 VAL A CA 1
ATOM 2353 C C . VAL A 1 294 ? 46.588 63.566 71.813 1.00 20.86 291 VAL A C 1
ATOM 2354 O O . VAL A 1 294 ? 46.671 63.395 70.584 1.00 20.83 291 VAL A O 1
ATOM 2358 N N . ALA A 1 295 ? 47.230 64.540 72.464 1.00 20.05 292 ALA A N 1
ATOM 2359 C CA . ALA A 1 295 ? 48.126 65.465 71.767 1.00 19.42 292 ALA A CA 1
ATOM 2360 C C . ALA A 1 295 ? 49.405 64.746 71.338 1.00 18.56 292 ALA A C 1
ATOM 2361 O O . ALA A 1 295 ? 50.028 64.049 72.128 1.00 19.49 292 ALA A O 1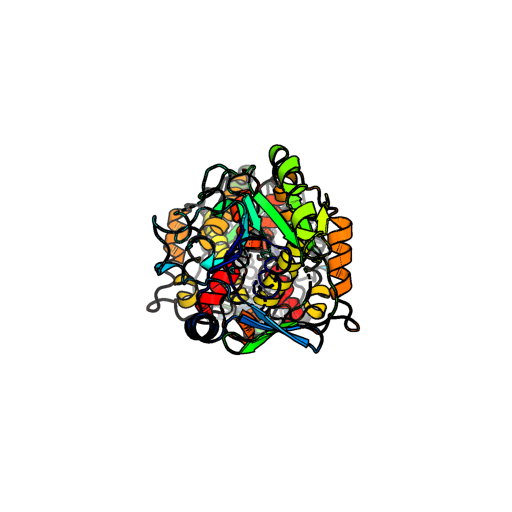
ATOM 2363 N N . THR A 1 296 ? 49.792 64.896 70.070 1.00 18.06 293 THR A N 1
ATOM 2364 C CA . THR A 1 296 ? 51.016 64.295 69.584 1.00 16.72 293 THR A CA 1
ATOM 2365 C C . THR A 1 296 ? 51.732 65.327 68.702 1.00 17.01 293 THR A C 1
ATOM 2366 O O . THR A 1 296 ? 51.984 65.062 67.528 1.00 17.00 293 THR A O 1
ATOM 2370 N N . PRO A 1 297 ? 52.080 66.500 69.271 1.00 16.51 294 PRO A N 1
ATOM 2371 C CA . PRO A 1 297 ? 52.566 67.598 68.428 1.00 16.60 294 PRO A CA 1
ATOM 2372 C C . PRO A 1 297 ? 53.953 67.333 67.807 1.00 16.49 294 PRO A C 1
ATOM 2373 O O . PRO A 1 297 ? 54.212 67.777 66.691 1.00 17.87 294 PRO A O 1
ATOM 2377 N N . PHE A 1 298 ? 54.851 66.651 68.506 1.00 15.75 295 PHE A N 1
ATOM 2378 C CA . PHE A 1 298 ? 56.161 66.421 67.907 1.00 16.29 295 PHE A CA 1
ATOM 2379 C C . PHE A 1 298 ? 56.037 65.477 66.709 1.00 16.69 295 PHE A C 1
ATOM 2380 O O . PHE A 1 298 ? 56.730 65.671 65.708 1.00 16.48 295 PHE A O 1
ATOM 2388 N N . CYS A 1 299 ? 55.150 64.484 66.817 1.00 16.67 296 CYS A N 1
ATOM 2389 C CA . CYS A 1 299 ? 54.864 63.566 65.695 1.00 17.96 296 CYS A CA 1
ATOM 2390 C C . CYS A 1 299 ? 54.209 64.334 64.561 1.00 17.83 296 CYS A C 1
ATOM 2391 O O . CYS A 1 299 ? 54.525 64.112 63.402 1.00 18.63 296 CYS A O 1
ATOM 2394 N N . ALA A 1 300 ? 53.283 65.229 64.901 1.00 18.26 297 ALA A N 1
ATOM 2395 C CA . ALA A 1 300 ? 52.575 66.037 63.903 1.00 17.83 297 ALA A CA 1
ATOM 2396 C C . ALA A 1 300 ? 53.575 66.893 63.116 1.00 18.52 297 ALA A C 1
ATOM 2397 O O . ALA A 1 300 ? 53.583 66.887 61.887 1.00 18.45 297 ALA A O 1
ATOM 2407 N N . LEU A 1 302 ? 56.961 66.682 62.928 1.00 17.62 299 LEU A N 1
ATOM 2408 C CA . LEU A 1 302 ? 57.945 65.864 62.232 1.00 17.71 299 LEU A CA 1
ATOM 2409 C C . LEU A 1 302 ? 57.373 65.253 60.949 1.00 17.68 299 LEU A C 1
ATOM 2410 O O . LEU A 1 302 ? 58.045 65.225 59.914 1.00 18.68 299 LEU A O 1
ATOM 2415 N N . THR A 1 303 ? 56.133 64.793 61.012 1.00 17.39 300 THR A N 1
ATOM 2416 C CA . THR A 1 303 ? 55.443 64.276 59.831 1.00 17.26 300 THR A CA 1
ATOM 2417 C C . THR A 1 303 ? 55.332 65.348 58.740 1.00 18.26 300 THR A C 1
ATOM 2418 O O . THR A 1 303 ? 55.654 65.092 57.558 1.00 17.48 300 THR A O 1
ATOM 2422 N N . GLN A 1 304 ? 54.884 66.542 59.142 1.00 18.20 301 GLN A N 1
ATOM 2423 C CA . GLN A 1 304 ? 54.747 67.687 58.228 1.00 19.02 301 GLN A CA 1
ATOM 2424 C C . GLN A 1 304 ? 56.100 68.115 57.636 1.00 17.77 301 GLN A C 1
ATOM 2425 O O . GLN A 1 304 ? 56.202 68.359 56.439 1.00 17.64 301 GLN A O 1
ATOM 2431 N N . LEU A 1 305 ? 57.135 68.194 58.472 1.00 16.50 302 LEU A N 1
ATOM 2432 C CA . LEU A 1 305 ? 58.474 68.533 57.981 1.00 16.71 302 LEU A CA 1
ATOM 2433 C C . LEU A 1 305 ? 59.006 67.502 56.951 1.00 17.06 302 LEU A C 1
ATOM 2434 O O . LEU A 1 305 ? 59.583 67.882 55.931 1.00 17.16 302 LEU A O 1
ATOM 2439 N N . VAL A 1 306 ? 58.818 66.215 57.230 1.00 17.54 303 VAL A N 1
ATOM 2440 C CA . VAL A 1 306 ? 59.246 65.153 56.286 1.00 18.16 303 VAL A CA 1
ATOM 2441 C C . VAL A 1 306 ? 58.446 65.241 54.975 1.00 19.38 303 VAL A C 1
ATOM 2442 O O . VAL A 1 306 ? 59.043 65.180 53.895 1.00 20.42 303 VAL A O 1
ATOM 2446 N N . HIS A 1 307 ? 57.120 65.420 55.058 1.00 19.65 304 HIS A N 1
ATOM 2447 C CA . HIS A 1 307 ? 56.328 65.674 53.852 1.00 20.80 304 HIS A CA 1
ATOM 2448 C C . HIS A 1 307 ? 56.764 66.943 53.098 1.00 20.77 304 HIS A C 1
ATOM 2449 O O . HIS A 1 307 ? 56.755 66.952 51.880 1.00 21.39 304 HIS A O 1
ATOM 2456 N N . GLY A 1 308 ? 57.117 68.001 53.824 1.00 20.56 305 GLY A N 1
ATOM 2457 C CA . GLY A 1 308 ? 57.683 69.210 53.215 1.00 20.93 305 GLY A CA 1
ATOM 2458 C C . GLY A 1 308 ? 58.998 68.888 52.500 1.00 21.44 305 GLY A C 1
ATOM 2459 O O . GLY A 1 308 ? 59.198 69.274 51.349 1.00 21.25 305 GLY A O 1
ATOM 2460 N N . LYS A 1 309 ? 59.875 68.149 53.171 1.00 21.48 306 LYS A N 1
ATOM 2461 C CA . LYS A 1 309 ? 61.165 67.752 52.600 1.00 22.33 306 LYS A CA 1
ATOM 2462 C C . LYS A 1 309 ? 61.032 66.865 51.334 1.00 23.24 306 LYS A C 1
ATOM 2463 O O . LYS A 1 309 ? 61.763 67.057 50.354 1.00 23.53 306 LYS A O 1
ATOM 2469 N N . GLU A 1 310 ? 60.089 65.921 51.360 1.00 23.87 307 GLU A N 1
ATOM 2470 C CA . GLU A 1 310 ? 59.767 65.067 50.208 1.00 24.61 307 GLU A CA 1
ATOM 2471 C C . GLU A 1 310 ? 59.409 65.920 48.987 1.00 25.58 307 GLU A C 1
ATOM 2472 O O . GLU A 1 310 ? 59.920 65.701 47.877 1.00 25.73 307 GLU A O 1
ATOM 2478 N N . GLU A 1 311 ? 58.528 66.886 49.198 1.00 25.85 308 GLU A N 1
ATOM 2479 C CA . GLU A 1 311 ? 58.097 67.774 48.137 1.00 26.75 308 GLU A CA 1
ATOM 2480 C C . GLU A 1 311 ? 59.240 68.662 47.643 1.00 26.98 308 GLU A C 1
ATOM 2481 O O . GLU A 1 311 ? 59.376 68.882 46.433 1.00 27.63 308 GLU A O 1
ATOM 2487 N N . LEU A 1 312 ? 60.069 69.154 48.564 1.00 26.77 309 LEU A N 1
ATOM 2488 C CA . LEU A 1 312 ? 61.222 69.965 48.179 1.00 26.69 309 LEU A CA 1
ATOM 2489 C C . LEU A 1 312 ? 62.210 69.203 47.296 1.00 27.13 309 LEU A C 1
ATOM 2490 O O . LEU A 1 312 ? 62.770 69.774 46.370 1.00 27.16 309 LEU A O 1
ATOM 2495 N N . LEU A 1 313 ? 62.422 67.928 47.596 1.00 27.77 310 LEU A N 1
ATOM 2496 C CA . LEU A 1 313 ? 63.381 67.100 46.864 1.00 28.54 310 LEU A CA 1
ATOM 2497 C C . LEU A 1 313 ? 62.735 66.386 45.673 1.00 29.58 310 LEU A C 1
ATOM 2498 O O . LEU A 1 313 ? 63.378 65.571 45.029 1.00 30.29 310 LEU A O 1
ATOM 2503 N N . GLY A 1 314 ? 61.473 66.693 45.383 1.00 30.63 311 GLY A N 1
ATOM 2504 C CA . GLY A 1 314 ? 60.720 66.008 44.329 1.00 31.88 311 GLY A CA 1
ATOM 2505 C C . GLY A 1 314 ? 60.707 64.496 44.488 1.00 32.98 311 GLY A C 1
ATOM 2506 O O . GLY A 1 314 ? 60.873 63.757 43.510 1.00 32.99 311 GLY A O 1
ATOM 2507 N N . ALA A 1 315 ? 60.506 64.031 45.720 1.00 33.70 312 ALA A N 1
ATOM 2508 C CA . ALA A 1 315 ? 60.516 62.601 46.016 1.00 34.56 312 ALA A CA 1
ATOM 2509 C C . ALA A 1 315 ? 59.385 61.860 45.318 1.00 35.25 312 ALA A C 1
ATOM 2510 O O . ALA A 1 315 ? 58.285 62.381 45.157 1.00 35.41 312 ALA A O 1
ATOM 2512 N N . LYS A 1 316 ? 59.685 60.641 44.894 1.00 36.40 313 LYS A N 1
ATOM 2513 C CA . LYS A 1 316 ? 58.711 59.785 44.240 1.00 37.97 313 LYS A CA 1
ATOM 2514 C C . LYS A 1 316 ? 58.778 58.405 44.878 1.00 37.43 313 LYS A C 1
ATOM 2515 O O . LYS A 1 316 ? 57.837 57.627 44.753 1.00 38.58 313 LYS A O 1
ATOM 2521 N N . ALA B 1 3 ? 66.128 117.304 85.231 1.00 36.78 0 ALA B N 1
ATOM 2522 C CA . ALA B 1 3 ? 67.361 116.527 84.906 1.00 36.35 0 ALA B CA 1
ATOM 2523 C C . ALA B 1 3 ? 67.268 115.106 85.443 1.00 35.72 0 ALA B C 1
ATOM 2524 O O . ALA B 1 3 ? 67.433 114.850 86.647 1.00 36.39 0 ALA B O 1
ATOM 2534 N N . LYS B 1 5 ? 68.613 111.299 85.860 1.00 26.38 2 LYS B N 1
ATOM 2535 C CA . LYS B 1 5 ? 69.853 110.527 85.881 1.00 25.10 2 LYS B CA 1
ATOM 2536 C C . LYS B 1 5 ? 69.625 109.283 85.018 1.00 23.08 2 LYS B C 1
ATOM 2537 O O . LYS B 1 5 ? 68.766 108.456 85.330 1.00 22.36 2 LYS B O 1
ATOM 2543 N N . ILE B 1 6 ? 70.386 109.168 83.936 1.00 21.78 3 ILE B N 1
ATOM 2544 C CA . ILE B 1 6 ? 70.182 108.094 82.935 1.00 20.95 3 ILE B CA 1
ATOM 2545 C C . ILE B 1 6 ? 71.458 107.315 82.672 1.00 21.26 3 ILE B C 1
ATOM 2546 O O . ILE B 1 6 ? 72.501 107.912 82.375 1.00 22.31 3 ILE B O 1
ATOM 2551 N N . ALA B 1 7 ? 71.368 105.988 82.785 1.00 19.89 4 ALA B N 1
ATOM 2552 C CA . ALA B 1 7 ? 72.452 105.093 82.431 1.00 19.78 4 ALA B CA 1
ATOM 2553 C C . ALA B 1 7 ? 72.117 104.449 81.083 1.00 19.48 4 ALA B C 1
ATOM 2554 O O . ALA B 1 7 ? 70.955 104.090 80.817 1.00 18.52 4 ALA B O 1
ATOM 2556 N N . ILE B 1 8 ? 73.128 104.388 80.216 1.00 19.48 5 ILE B N 1
ATOM 2557 C CA . ILE B 1 8 ? 72.996 103.757 78.906 1.00 19.68 5 ILE B CA 1
ATOM 2558 C C . ILE B 1 8 ? 73.694 102.411 78.978 1.00 19.56 5 ILE B C 1
ATOM 2559 O O . ILE B 1 8 ? 74.914 102.357 79.056 1.00 19.52 5 ILE B O 1
ATOM 2564 N N . ALA B 1 9 ? 72.920 101.327 78.964 1.00 19.63 6 ALA B N 1
ATOM 2565 C CA . ALA B 1 9 ? 73.488 99.980 79.081 1.00 20.22 6 ALA B CA 1
ATOM 2566 C C . ALA B 1 9 ? 73.743 99.419 77.681 1.00 20.41 6 ALA B C 1
ATOM 2567 O O . ALA B 1 9 ? 72.834 98.901 77.010 1.00 20.66 6 ALA B O 1
ATOM 2569 N N . GLY B 1 10 ? 74.985 99.567 77.240 1.00 21.45 7 GLY B N 1
ATOM 2570 C CA . GLY B 1 10 ? 75.404 99.248 75.868 1.00 22.09 7 GLY B CA 1
ATOM 2571 C C . GLY B 1 10 ? 75.631 100.551 75.124 1.00 22.82 7 GLY B C 1
ATOM 2572 O O . GLY B 1 10 ? 74.698 101.110 74.557 1.00 22.60 7 GLY B O 1
ATOM 2573 N N . ALA B 1 11 ? 76.877 101.027 75.136 1.00 23.52 8 ALA B N 1
ATOM 2574 C CA . ALA B 1 11 ? 77.252 102.309 74.561 1.00 24.69 8 ALA B CA 1
ATOM 2575 C C . ALA B 1 11 ? 77.814 102.213 73.133 1.00 25.59 8 ALA B C 1
ATOM 2576 O O . ALA B 1 11 ? 78.770 102.919 72.777 1.00 26.72 8 ALA B O 1
ATOM 2578 N N . GLY B 1 12 ? 77.221 101.346 72.316 1.00 26.32 9 GLY B N 1
ATOM 2579 C CA . GLY B 1 12 ? 77.568 101.232 70.899 1.00 25.86 9 GLY B CA 1
ATOM 2580 C C . GLY B 1 12 ? 77.100 102.474 70.159 1.00 26.13 9 GLY B C 1
ATOM 2581 O O . GLY B 1 12 ? 76.799 103.490 70.774 1.00 25.74 9 GLY B O 1
ATOM 2582 N N . ALA B 1 13 ? 77.017 102.399 68.839 1.00 25.58 10 ALA B N 1
ATOM 2583 C CA . ALA B 1 13 ? 76.613 103.554 68.048 1.00 25.67 10 ALA B CA 1
ATOM 2584 C C . ALA B 1 13 ? 75.267 104.155 68.504 1.00 25.59 10 ALA B C 1
ATOM 2585 O O . ALA B 1 13 ? 75.168 105.367 68.720 1.00 25.79 10 ALA B O 1
ATOM 2595 N N . GLY B 1 15 ? 73.463 103.639 71.399 1.00 23.96 12 GLY B N 1
ATOM 2596 C CA . GLY B 1 15 ? 73.533 104.117 72.778 1.00 23.38 12 GLY B CA 1
ATOM 2597 C C . GLY B 1 15 ? 74.282 105.435 72.876 1.00 23.48 12 GLY B C 1
ATOM 2598 O O . GLY B 1 15 ? 73.909 106.314 73.660 1.00 23.00 12 GLY B O 1
ATOM 2599 N N . SER B 1 16 ? 75.348 105.555 72.084 1.00 22.93 13 SER B N 1
ATOM 2600 C CA . SER B 1 16 ? 76.116 106.784 71.969 1.00 23.73 13 SER B CA 1
ATOM 2601 C C . SER B 1 16 ? 75.289 107.942 71.429 1.00 23.64 13 SER B C 1
ATOM 2602 O O . SER B 1 16 ? 75.386 109.060 71.935 1.00 24.61 13 SER B O 1
ATOM 2605 N N . ARG B 1 17 ? 74.452 107.682 70.431 1.00 23.94 14 ARG B N 1
ATOM 2606 C CA . ARG B 1 17 ? 73.515 108.716 69.951 1.00 23.67 14 ARG B CA 1
ATOM 2607 C C . ARG B 1 17 ? 72.610 109.203 71.061 1.00 24.08 14 ARG B C 1
ATOM 2608 O O . ARG B 1 17 ? 72.514 110.411 71.311 1.00 24.03 14 ARG B O 1
ATOM 2616 N N . LEU B 1 18 ? 71.945 108.263 71.732 1.00 24.03 15 LEU B N 1
ATOM 2617 C CA . LEU B 1 18 ? 71.038 108.614 72.818 1.00 24.93 15 LEU B CA 1
ATOM 2618 C C . LEU B 1 18 ? 71.796 109.341 73.931 1.00 24.78 15 LEU B C 1
ATOM 2619 O O . LEU B 1 18 ? 71.311 110.335 74.469 1.00 25.09 15 LEU B O 1
ATOM 2624 N N . GLY B 1 19 ? 72.987 108.858 74.260 1.00 24.45 16 GLY B N 1
ATOM 2625 C CA . GLY B 1 19 ? 73.801 109.483 75.297 1.00 25.40 16 GLY B CA 1
ATOM 2626 C C . GLY B 1 19 ? 74.144 110.944 75.035 1.00 25.86 16 GLY B C 1
ATOM 2627 O O . GLY B 1 19 ? 73.937 111.806 75.896 1.00 26.14 16 GLY B O 1
ATOM 2628 N N . ILE B 1 20 ? 74.699 111.211 73.858 1.00 25.95 17 ILE B N 1
ATOM 2629 C CA . ILE B 1 20 ? 75.037 112.571 73.433 1.00 26.73 17 ILE B CA 1
ATOM 2630 C C . ILE B 1 20 ? 73.832 113.519 73.472 1.00 26.37 17 ILE B C 1
ATOM 2631 O O . ILE B 1 20 ? 73.919 114.613 74.023 1.00 25.98 17 ILE B O 1
ATOM 2644 N N . LEU B 1 22 ? 70.809 113.160 74.937 1.00 25.48 19 LEU B N 1
ATOM 2645 C CA . LEU B 1 22 ? 70.284 113.347 76.293 1.00 24.71 19 LEU B CA 1
ATOM 2646 C C . LEU B 1 22 ? 71.202 114.227 77.151 1.00 25.32 19 LEU B C 1
ATOM 2647 O O . LEU B 1 22 ? 70.733 114.944 78.037 1.00 25.05 19 LEU B O 1
ATOM 2652 N N . HIS B 1 23 ? 72.502 114.164 76.878 1.00 26.32 20 HIS B N 1
ATOM 2653 C CA . HIS B 1 23 ? 73.483 115.017 77.530 1.00 27.96 20 HIS B CA 1
ATOM 2654 C C . HIS B 1 23 ? 73.274 116.470 77.092 1.00 28.59 20 HIS B C 1
ATOM 2655 O O . HIS B 1 23 ? 73.301 117.387 77.916 1.00 28.72 20 HIS B O 1
ATOM 2662 N N . GLN B 1 24 ? 73.033 116.667 75.801 1.00 29.42 21 GLN B N 1
ATOM 2663 C CA . GLN B 1 24 ? 72.799 118.004 75.266 1.00 30.42 21 GLN B CA 1
ATOM 2664 C C . GLN B 1 24 ? 71.511 118.580 75.820 1.00 30.65 21 GLN B C 1
ATOM 2665 O O . GLN B 1 24 ? 71.410 119.783 76.018 1.00 31.10 21 GLN B O 1
ATOM 2671 N N . GLY B 1 25 ? 70.534 117.717 76.087 1.00 30.28 22 GLY B N 1
ATOM 2672 C CA . GLY B 1 25 ? 69.285 118.147 76.706 1.00 30.22 22 GLY B CA 1
ATOM 2673 C C . GLY B 1 25 ? 69.396 118.438 78.193 1.00 29.92 22 GLY B C 1
ATOM 2674 O O . GLY B 1 25 ? 68.397 118.703 78.842 1.00 30.73 22 GLY B O 1
ATOM 2675 N N . GLY B 1 26 ? 70.599 118.365 78.745 1.00 29.54 23 GLY B N 1
ATOM 2676 C CA . GLY B 1 26 ? 70.823 118.705 80.140 1.00 29.15 23 GLY B CA 1
ATOM 2677 C C . GLY B 1 26 ? 70.617 117.592 81.156 1.00 29.45 23 GLY B C 1
ATOM 2678 O O . GLY B 1 26 ? 70.421 117.873 82.340 1.00 29.05 23 GLY B O 1
ATOM 2679 N N . ASN B 1 27 ? 70.651 116.330 80.714 1.00 28.51 24 ASN B N 1
ATOM 2680 C CA . ASN B 1 27 ? 70.459 115.208 81.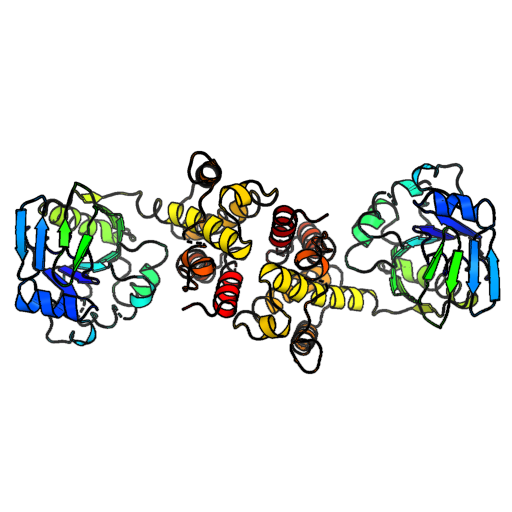635 1.00 27.93 24 ASN B CA 1
ATOM 2681 C C . ASN B 1 27 ? 71.796 114.731 82.126 1.00 28.17 24 ASN B C 1
ATOM 2682 O O . ASN B 1 27 ? 72.835 115.073 81.534 1.00 28.60 24 ASN B O 1
ATOM 2687 N N . ASP B 1 28 ? 71.771 113.962 83.214 1.00 27.61 25 ASP B N 1
ATOM 2688 C CA . ASP B 1 28 ? 72.959 113.394 83.818 1.00 27.98 25 ASP B CA 1
ATOM 2689 C C . ASP B 1 28 ? 73.175 111.969 83.291 1.00 27.28 25 ASP B C 1
ATOM 2690 O O . ASP B 1 28 ? 72.590 111.004 83.823 1.00 26.63 25 ASP B O 1
ATOM 2695 N N . VAL B 1 29 ? 74.038 111.847 82.277 1.00 25.85 26 VAL B N 1
ATOM 2696 C CA . VAL B 1 29 ? 74.209 110.592 81.526 1.00 24.76 26 VAL B CA 1
ATOM 2697 C C . VAL B 1 29 ? 75.480 109.847 81.908 1.00 24.57 26 VAL B C 1
ATOM 2698 O O . VAL B 1 29 ? 76.562 110.440 81.997 1.00 24.78 26 VAL B O 1
ATOM 2702 N N . THR B 1 30 ? 75.337 108.542 82.132 1.00 24.02 27 THR B N 1
ATOM 2703 C CA . THR B 1 30 ? 76.460 107.639 82.337 1.00 23.11 27 THR B CA 1
ATOM 2704 C C . THR B 1 30 ? 76.410 106.496 81.316 1.00 22.88 27 THR B C 1
ATOM 2705 O O . THR B 1 30 ? 75.355 105.901 81.087 1.00 22.17 27 THR B O 1
ATOM 2709 N N . LEU B 1 31 ? 77.561 106.175 80.738 1.00 22.37 28 LEU B N 1
ATOM 2710 C CA . LEU B 1 31 ? 77.648 105.097 79.756 1.00 22.38 28 LEU B CA 1
ATOM 2711 C C . LEU B 1 31 ? 78.205 103.826 80.395 1.00 22.38 28 LEU B C 1
ATOM 2712 O O . LEU B 1 31 ? 79.147 103.879 81.181 1.00 21.87 28 LEU B O 1
ATOM 2717 N N . ILE B 1 32 ? 77.609 102.686 80.060 1.00 22.23 29 ILE B N 1
ATOM 2718 C CA . ILE B 1 32 ? 78.125 101.397 80.499 1.00 22.79 29 ILE B CA 1
ATOM 2719 C C . ILE B 1 32 ? 78.369 100.535 79.267 1.00 23.40 29 ILE B C 1
ATOM 2720 O O . ILE B 1 32 ? 77.475 100.360 78.435 1.00 22.44 29 ILE B O 1
ATOM 2725 N N . ASP B 1 33 ? 79.584 100.006 79.155 1.00 24.86 30 ASP B N 1
ATOM 2726 C CA . ASP B 1 33 ? 79.978 99.277 77.944 1.00 27.29 30 ASP B CA 1
ATOM 2727 C C . ASP B 1 33 ? 81.059 98.257 78.229 1.00 28.50 30 ASP B C 1
ATOM 2728 O O . ASP B 1 33 ? 81.894 98.462 79.101 1.00 28.71 30 ASP B O 1
ATOM 2733 N N . GLN B 1 34 ? 81.074 97.196 77.429 1.00 30.48 31 GLN B N 1
ATOM 2734 C CA . GLN B 1 34 ? 81.962 96.058 77.631 1.00 32.72 31 GLN B CA 1
ATOM 2735 C C . GLN B 1 34 ? 83.237 96.114 76.777 1.00 32.88 31 GLN B C 1
ATOM 2736 O O . GLN B 1 34 ? 84.105 95.237 76.902 1.00 33.98 31 GLN B O 1
ATOM 2742 N N . TRP B 1 35 ? 83.365 97.148 75.941 1.00 32.04 32 TRP B N 1
ATOM 2743 C CA . TRP B 1 35 ? 84.468 97.239 74.968 1.00 30.71 32 TRP B CA 1
ATOM 2744 C C . TRP B 1 35 ? 85.598 98.119 75.502 1.00 29.74 32 TRP B C 1
ATOM 2745 O O . TRP B 1 35 ? 85.449 99.335 75.566 1.00 29.35 32 TRP B O 1
ATOM 2756 N N . PRO B 1 36 ? 86.726 97.503 75.910 1.00 29.25 33 PRO B N 1
ATOM 2757 C CA . PRO B 1 36 ? 87.804 98.250 76.561 1.00 28.95 33 PRO B CA 1
ATOM 2758 C C . PRO B 1 36 ? 88.329 99.452 75.771 1.00 28.54 33 PRO B C 1
ATOM 2759 O O . PRO B 1 36 ? 88.468 100.535 76.344 1.00 27.84 33 PRO B O 1
ATOM 2763 N N . ALA B 1 37 ? 88.572 99.279 74.468 1.00 28.37 34 ALA B N 1
ATOM 2764 C CA . ALA B 1 37 ? 89.080 100.367 73.608 1.00 28.15 34 ALA B CA 1
ATOM 2765 C C . ALA B 1 37 ? 88.150 101.585 73.576 1.00 27.92 34 ALA B C 1
ATOM 2766 O O . ALA B 1 37 ? 88.605 102.746 73.535 1.00 27.82 34 ALA B O 1
ATOM 2768 N N . HIS B 1 38 ? 86.852 101.300 73.597 1.00 27.35 35 HIS B N 1
ATOM 2769 C CA . HIS B 1 38 ? 85.780 102.299 73.589 1.00 26.89 35 HIS B CA 1
ATOM 2770 C C . HIS B 1 38 ? 85.801 103.078 74.910 1.00 27.01 35 HIS B C 1
ATOM 2771 O O . HIS B 1 38 ? 85.730 104.304 74.924 1.00 26.23 35 HIS B O 1
ATOM 2778 N N . ILE B 1 39 ? 85.933 102.357 76.020 1.00 27.53 36 ILE B N 1
ATOM 2779 C CA . ILE B 1 39 ? 86.038 102.982 77.340 1.00 28.31 36 ILE B CA 1
ATOM 2780 C C . ILE B 1 39 ? 87.274 103.895 77.421 1.00 28.68 36 ILE B C 1
ATOM 2781 O O . ILE B 1 39 ? 87.187 105.021 77.905 1.00 28.34 36 ILE B O 1
ATOM 2786 N N . GLU B 1 40 ? 88.407 103.401 76.922 1.00 29.89 37 GLU B N 1
ATOM 2787 C CA . GLU B 1 40 ? 89.681 104.137 76.947 1.00 31.62 37 GLU B CA 1
ATOM 2788 C C . GLU B 1 40 ? 89.636 105.417 76.119 1.00 30.62 37 GLU B C 1
ATOM 2789 O O . GLU B 1 40 ? 90.104 106.461 76.579 1.00 31.24 37 GLU B O 1
ATOM 2795 N N . ALA B 1 41 ? 89.081 105.333 74.906 1.00 29.66 38 ALA B N 1
ATOM 2796 C CA . ALA B 1 41 ? 88.967 106.482 74.010 1.00 29.13 38 ALA B CA 1
ATOM 2797 C C . ALA B 1 41 ? 88.054 107.548 74.610 1.00 28.81 38 ALA B C 1
ATOM 2798 O O . ALA B 1 41 ? 88.390 108.737 74.623 1.00 28.95 38 ALA B O 1
ATOM 2800 N N . ILE B 1 42 ? 86.906 107.115 75.129 1.00 27.98 39 ILE B N 1
ATOM 2801 C CA . ILE B 1 42 ? 85.949 108.050 75.732 1.00 27.75 39 ILE B CA 1
ATOM 2802 C C . ILE B 1 42 ? 86.533 108.750 76.982 1.00 28.31 39 ILE B C 1
ATOM 2803 O O . ILE B 1 42 ? 86.340 109.943 77.157 1.00 28.42 39 ILE B O 1
ATOM 2808 N N . ARG B 1 43 ? 87.261 108.011 77.814 1.00 29.59 40 ARG B N 1
ATOM 2809 C CA . ARG B 1 43 ? 87.923 108.580 78.997 1.00 31.34 40 ARG B CA 1
ATOM 2810 C C . ARG B 1 43 ? 89.028 109.582 78.664 1.00 32.40 40 ARG B C 1
ATOM 2811 O O . ARG B 1 43 ? 89.202 110.568 79.385 1.00 33.31 40 ARG B O 1
ATOM 2819 N N A LYS B 1 44 ? 89.776 109.314 77.596 0.50 32.69 41 LYS B N 1
ATOM 2820 N N B LYS B 1 44 ? 89.741 109.341 77.567 0.50 32.55 41 LYS B N 1
ATOM 2821 C CA A LYS B 1 44 ? 90.808 110.229 77.122 0.50 33.18 41 LYS B CA 1
ATOM 2822 C CA B LYS B 1 44 ? 90.831 110.210 77.132 0.50 32.84 41 LYS B CA 1
ATOM 2823 C C A LYS B 1 44 ? 90.183 111.480 76.520 0.50 33.09 41 LYS B C 1
ATOM 2824 C C B LYS B 1 44 ? 90.351 111.455 76.379 0.50 32.90 41 LYS B C 1
ATOM 2825 O O A LYS B 1 44 ? 90.391 112.587 77.014 0.50 33.15 41 LYS B O 1
ATOM 2826 O O B LYS B 1 44 ? 90.841 112.552 76.633 0.50 32.88 41 LYS B O 1
ATOM 2837 N N . ASN B 1 45 ? 89.398 111.285 75.465 1.00 33.28 42 ASN B N 1
ATOM 2838 C CA . ASN B 1 45 ? 88.950 112.377 74.600 1.00 33.11 42 ASN B CA 1
ATOM 2839 C C . ASN B 1 45 ? 87.469 112.728 74.662 1.00 32.83 42 ASN B C 1
ATOM 2840 O O . ASN B 1 45 ? 87.005 113.561 73.888 1.00 32.76 42 ASN B O 1
ATOM 2845 N N . GLY B 1 46 ? 86.719 112.096 75.561 1.00 32.10 43 GLY B N 1
ATOM 2846 C CA . GLY B 1 46 ? 85.262 112.246 75.559 1.00 31.22 43 GLY B CA 1
ATOM 2847 C C . GLY B 1 46 ? 84.699 111.409 74.419 1.00 30.56 43 GLY B C 1
ATOM 2848 O O . GLY B 1 46 ? 85.460 110.842 73.624 1.00 30.49 43 GLY B O 1
ATOM 2849 N N . LEU B 1 47 ? 83.374 111.320 74.349 1.00 29.57 44 LEU B N 1
ATOM 2850 C CA . LEU B 1 47 ? 82.696 110.655 73.241 1.00 28.52 44 LEU B CA 1
ATOM 2851 C C . LEU B 1 47 ? 82.561 111.643 72.100 1.00 28.58 44 LEU B C 1
ATOM 2852 O O . LEU B 1 47 ? 81.958 112.701 72.264 1.00 28.33 44 LEU B O 1
ATOM 2857 N N . ILE B 1 48 ? 83.109 111.283 70.942 1.00 28.79 45 ILE B N 1
ATOM 2858 C CA . ILE B 1 48 ? 83.173 112.181 69.801 1.00 29.50 45 ILE B CA 1
ATOM 2859 C C . ILE B 1 48 ? 82.192 111.731 68.740 1.00 30.15 45 ILE B C 1
ATOM 2860 O O . ILE B 1 48 ? 82.229 110.573 68.296 1.00 29.58 45 ILE B O 1
ATOM 2865 N N . ALA B 1 49 ? 81.315 112.656 68.348 1.00 30.56 46 ALA B N 1
ATOM 2866 C CA . ALA B 1 49 ? 80.351 112.413 67.294 1.00 31.29 46 ALA B CA 1
ATOM 2867 C C . ALA B 1 49 ? 80.560 113.346 66.108 1.00 32.11 46 ALA B C 1
ATOM 2868 O O . ALA B 1 49 ? 80.796 114.546 66.276 1.00 32.41 46 ALA B O 1
ATOM 2870 N N . ASP B 1 50 ? 80.498 112.770 64.913 1.00 32.26 47 ASP B N 1
ATOM 2871 C CA . ASP B 1 50 ? 80.279 113.536 63.709 1.00 32.90 47 ASP B CA 1
ATOM 2872 C C . ASP B 1 50 ? 78.770 113.592 63.548 1.00 32.88 47 ASP B C 1
ATOM 2873 O O . ASP B 1 50 ? 78.152 112.684 62.995 1.00 32.58 47 ASP B O 1
ATOM 2878 N N . PHE B 1 51 ? 78.197 114.677 64.057 1.00 33.28 48 PHE B N 1
ATOM 2879 C CA . PHE B 1 51 ? 76.769 114.809 64.248 1.00 34.42 48 PHE B CA 1
ATOM 2880 C C . PHE B 1 51 ? 76.224 115.739 63.176 1.00 35.23 48 PHE B C 1
ATOM 2881 O O . PHE B 1 51 ? 76.344 116.953 63.302 1.00 35.55 48 PHE B O 1
ATOM 2889 N N . ASN B 1 52 ? 75.628 115.167 62.132 1.00 36.09 49 ASN B N 1
ATOM 2890 C CA . ASN B 1 52 ? 75.121 115.935 60.992 1.00 37.69 49 ASN B CA 1
ATOM 2891 C C . ASN B 1 52 ? 76.165 116.926 60.436 1.00 38.62 49 ASN B C 1
ATOM 2892 O O . ASN B 1 52 ? 75.876 118.117 60.266 1.00 38.65 49 ASN B O 1
ATOM 2897 N N . GLY B 1 53 ? 77.381 116.433 60.193 1.00 39.34 50 GLY B N 1
ATOM 2898 C CA . GLY B 1 53 ? 78.466 117.254 59.648 1.00 40.25 50 GLY B CA 1
ATOM 2899 C C . GLY B 1 53 ? 79.250 118.104 60.640 1.00 41.08 50 GLY B C 1
ATOM 2900 O O . GLY B 1 53 ? 80.273 118.694 60.275 1.00 41.60 50 GLY B O 1
ATOM 2901 N N . GLU B 1 54 ? 78.788 118.184 61.887 1.00 41.48 51 GLU B N 1
ATOM 2902 C CA . GLU B 1 54 ? 79.478 118.973 62.919 1.00 42.45 51 GLU B CA 1
ATOM 2903 C C . GLU B 1 54 ? 80.062 118.051 63.966 1.00 41.88 51 GLU B C 1
ATOM 2904 O O . GLU B 1 54 ? 79.393 117.112 64.411 1.00 41.99 51 GLU B O 1
ATOM 2910 N N . GLU B 1 55 ? 81.294 118.328 64.381 1.00 41.47 52 GLU B N 1
ATOM 2911 C CA . GLU B 1 55 ? 81.893 117.591 65.483 1.00 41.33 52 GLU B CA 1
ATOM 2912 C C . GLU B 1 55 ? 81.300 118.020 66.825 1.00 40.42 52 GLU B C 1
ATOM 2913 O O . GLU B 1 55 ? 81.295 119.194 67.168 1.00 40.16 52 GLU B O 1
ATOM 2919 N N . VAL B 1 56 ? 80.778 117.046 67.555 1.00 39.31 53 VAL B N 1
ATOM 2920 C CA . VAL B 1 56 ? 80.265 117.243 68.896 1.00 38.38 53 VAL B CA 1
ATOM 2921 C C . VAL B 1 56 ? 81.072 116.324 69.811 1.00 37.62 53 VAL B C 1
ATOM 2922 O O . VAL B 1 56 ? 81.287 115.150 69.482 1.00 37.66 53 VAL B O 1
ATOM 2926 N N . VAL B 1 57 ? 81.544 116.863 70.935 1.00 36.41 54 VAL B N 1
ATOM 2927 C CA . VAL B 1 57 ? 82.266 116.064 71.935 1.00 35.37 54 VAL B CA 1
ATOM 2928 C C . VAL B 1 57 ? 81.486 116.111 73.248 1.00 35.01 54 VAL B C 1
ATOM 2929 O O . VAL B 1 57 ? 81.012 117.169 73.655 1.00 34.94 54 VAL B O 1
ATOM 2933 N N . ALA B 1 58 ? 81.329 114.959 73.897 1.00 34.31 55 ALA B N 1
ATOM 2934 C CA . ALA B 1 58 ? 80.599 114.886 75.161 1.00 33.52 55 ALA B CA 1
ATOM 2935 C C . ALA B 1 58 ? 81.468 114.155 76.159 1.00 33.09 55 ALA B C 1
ATOM 2936 O O . ALA B 1 58 ? 81.808 112.994 75.954 1.00 33.20 55 ALA B O 1
ATOM 29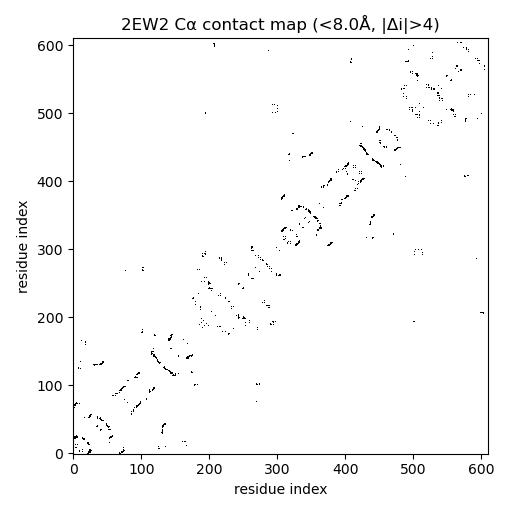38 N N . ASN B 1 59 ? 81.862 114.843 77.222 1.00 32.91 56 ASN B N 1
ATOM 2939 C CA . ASN B 1 59 ? 82.693 114.215 78.233 1.00 32.88 56 ASN B CA 1
ATOM 2940 C C . ASN B 1 59 ? 81.807 113.473 79.221 1.00 31.71 56 ASN B C 1
ATOM 2941 O O . ASN B 1 59 ? 81.366 114.028 80.213 1.00 32.03 56 ASN B O 1
ATOM 2946 N N . LEU B 1 60 ? 81.519 112.217 78.911 1.00 30.20 57 LEU B N 1
ATOM 2947 C CA . LEU B 1 60 ? 80.581 111.439 79.705 1.00 28.13 57 LEU B CA 1
ATOM 2948 C C . LEU B 1 60 ? 81.353 110.427 80.508 1.00 26.86 57 LEU B C 1
ATOM 2949 O O . LEU B 1 60 ? 82.357 109.890 80.025 1.00 27.08 57 LEU B O 1
ATOM 2954 N N . PRO B 1 61 ? 80.897 110.165 81.743 1.00 25.48 58 PRO B N 1
ATOM 2955 C CA . PRO B 1 61 ? 81.457 109.063 82.507 1.00 25.24 58 PRO B CA 1
ATOM 2956 C C . PRO B 1 61 ? 81.122 107.737 81.838 1.00 24.78 58 PRO B C 1
ATOM 2957 O O . PRO B 1 61 ? 80.054 107.587 81.249 1.00 25.49 58 PRO B O 1
ATOM 2961 N N . ILE B 1 62 ? 82.059 106.802 81.885 1.00 24.97 59 ILE B N 1
ATOM 2962 C CA . ILE B 1 62 ? 81.864 105.486 81.271 1.00 24.44 59 ILE B CA 1
ATOM 2963 C C . ILE B 1 62 ? 82.518 104.421 82.134 1.00 25.37 59 ILE B C 1
ATOM 2964 O O . ILE B 1 62 ? 83.615 104.617 82.674 1.00 25.44 59 ILE B O 1
ATOM 2969 N N . PHE B 1 63 ? 81.822 103.305 82.298 1.00 25.67 60 PHE B N 1
ATOM 2970 C CA . PHE B 1 63 ? 82.309 102.222 83.130 1.00 26.37 60 PHE B CA 1
ATOM 2971 C C . PHE B 1 63 ? 82.097 100.900 82.415 1.00 26.86 60 PHE B C 1
ATOM 2972 O O . PHE B 1 63 ? 81.195 100.784 81.603 1.00 26.60 60 PHE B O 1
ATOM 2980 N N . SER B 1 64 ? 82.937 99.912 82.698 1.00 27.82 61 SER B N 1
ATOM 2981 C CA . SER B 1 64 ? 82.645 98.547 82.280 1.00 28.65 61 SER B CA 1
ATOM 2982 C C . SER B 1 64 ? 81.684 97.958 83.309 1.00 28.78 61 SER B C 1
ATOM 2983 O O . SER B 1 64 ? 81.634 98.435 84.449 1.00 28.48 61 SER B O 1
ATOM 2986 N N . PRO B 1 65 ? 80.889 96.943 82.916 1.00 29.17 62 PRO B N 1
ATOM 2987 C CA . PRO B 1 65 ? 79.965 96.348 83.883 1.00 29.58 62 PRO B CA 1
ATOM 2988 C C . PRO B 1 65 ? 80.657 95.831 85.163 1.00 30.39 62 PRO B C 1
ATOM 2989 O O . PRO B 1 65 ? 80.128 96.005 86.260 1.00 30.10 62 PRO B O 1
ATOM 2993 N N . GLU B 1 66 ? 81.841 95.249 85.027 1.00 31.18 63 GLU B N 1
ATOM 2994 C CA . GLU B 1 66 ? 82.518 94.649 86.179 1.00 32.91 63 GLU B CA 1
ATOM 2995 C C . GLU B 1 66 ? 83.018 95.670 87.210 1.00 32.27 63 GLU B C 1
ATOM 2996 O O . GLU B 1 66 ? 83.246 95.314 88.363 1.00 32.58 63 GLU B O 1
ATOM 3002 N N . GLU B 1 67 ? 83.171 96.927 86.784 1.00 31.62 64 GLU B N 1
ATOM 3003 C CA . GLU B 1 67 ? 83.609 98.035 87.642 1.00 30.87 64 GLU B CA 1
ATOM 3004 C C . GLU B 1 67 ? 82.509 98.602 88.536 1.00 29.84 64 GLU B C 1
ATOM 3005 O O . GLU B 1 67 ? 82.791 99.290 89.518 1.00 29.41 64 GLU B O 1
ATOM 3011 N N . ILE B 1 68 ? 81.257 98.351 88.174 1.00 28.61 65 ILE B N 1
ATOM 3012 C CA . ILE B 1 68 ? 80.124 98.978 88.847 1.00 27.74 65 ILE B CA 1
ATOM 3013 C C . ILE B 1 68 ? 79.964 98.453 90.275 1.00 27.69 65 ILE B C 1
ATOM 3014 O O . ILE B 1 68 ? 79.968 97.250 90.510 1.00 28.25 65 ILE B O 1
ATOM 3019 N N . ASP B 1 69 ? 79.826 99.361 91.228 1.00 27.63 66 ASP B N 1
ATOM 3020 C CA . ASP B 1 69 ? 79.549 98.974 92.599 1.00 27.63 66 ASP B CA 1
ATOM 3021 C C . ASP B 1 69 ? 78.683 100.013 93.288 1.00 27.09 66 ASP B C 1
ATOM 3022 O O . ASP B 1 69 ? 78.207 100.964 92.645 1.00 26.72 66 ASP B O 1
ATOM 3027 N N . HIS B 1 70 ? 78.486 99.848 94.593 1.00 26.17 67 HIS B N 1
ATOM 3028 C CA . HIS B 1 70 ? 77.591 100.729 95.328 1.00 25.93 67 HIS B CA 1
ATOM 3029 C C . HIS B 1 70 ? 78.145 102.133 95.576 1.00 26.20 67 HIS B C 1
ATOM 3030 O O . HIS B 1 70 ? 77.473 102.979 96.165 1.00 25.72 67 HIS B O 1
ATOM 3037 N N . GLN B 1 71 ? 79.335 102.409 95.053 1.00 26.83 68 GLN B N 1
ATOM 3038 C CA . GLN B 1 71 ? 79.809 103.792 95.008 1.00 28.00 68 GLN B CA 1
ATOM 3039 C C . GLN B 1 71 ? 79.394 104.514 93.724 1.00 27.51 68 GLN B C 1
ATOM 3040 O O . GLN B 1 71 ? 79.564 105.726 93.604 1.00 26.73 68 GLN B O 1
ATOM 3046 N N . ASN B 1 72 ? 78.835 103.762 92.772 1.00 26.80 69 ASN B N 1
ATOM 3047 C CA . ASN B 1 72 ? 78.253 104.371 91.582 1.00 26.40 69 ASN B CA 1
ATOM 3048 C C . ASN B 1 72 ? 76.926 105.052 91.867 1.00 26.46 69 ASN B C 1
ATOM 3049 O O . ASN B 1 72 ? 76.249 104.717 92.832 1.00 25.78 69 ASN B O 1
ATOM 3054 N N . GLU B 1 73 ? 76.572 106.012 91.018 1.00 27.02 70 GLU B N 1
ATOM 3055 C CA . GLU B 1 73 ? 75.338 106.773 91.159 1.00 28.19 70 GLU B CA 1
ATOM 3056 C C . GLU B 1 73 ? 74.143 105.863 90.946 1.00 27.55 70 GLU B C 1
ATOM 3057 O O . GLU B 1 73 ? 74.203 104.949 90.131 1.00 27.32 70 GLU B O 1
ATOM 3063 N N . GLN B 1 74 ? 73.065 106.116 91.687 1.00 26.75 71 GLN B N 1
ATOM 3064 C CA . GLN B 1 74 ? 71.789 105.431 91.464 1.00 26.36 71 GLN B CA 1
ATOM 3065 C C . GLN B 1 74 ? 70.998 106.277 90.485 1.00 24.83 71 GLN B C 1
ATOM 3066 O O . GLN B 1 74 ? 70.971 107.506 90.602 1.00 24.63 71 GLN B O 1
ATOM 3072 N N . VAL B 1 75 ? 70.363 105.642 89.504 1.00 23.06 72 VAL B N 1
ATOM 3073 C CA . VAL B 1 75 ? 69.780 106.394 88.393 1.00 21.63 72 VAL B CA 1
ATOM 3074 C C . VAL B 1 75 ? 68.264 106.234 88.319 1.00 21.12 72 VAL B C 1
ATOM 3075 O O . VAL B 1 75 ? 67.692 105.290 88.882 1.00 20.37 72 VAL B O 1
ATOM 3079 N N . ASP B 1 76 ? 67.627 107.166 87.621 1.00 19.92 73 ASP B N 1
ATOM 3080 C CA . ASP B 1 76 ? 66.190 107.136 87.409 1.00 20.05 73 ASP B CA 1
ATOM 3081 C C . ASP B 1 76 ? 65.803 106.195 86.260 1.00 19.24 73 ASP B C 1
ATOM 3082 O O . ASP B 1 76 ? 64.734 105.592 86.278 1.00 19.33 73 ASP B O 1
ATOM 3087 N N . LEU B 1 77 ? 66.656 106.117 85.239 1.00 18.98 74 LEU B N 1
ATOM 3088 C CA . LEU B 1 77 ? 66.319 105.404 83.996 1.00 18.92 74 LEU B CA 1
ATOM 3089 C C . LEU B 1 77 ? 67.531 104.678 83.486 1.00 18.90 74 LEU B C 1
ATOM 3090 O O . LEU B 1 77 ? 68.622 105.238 83.453 1.00 19.10 74 LEU B O 1
ATOM 3095 N N . ILE B 1 78 ? 67.336 103.429 83.086 1.00 18.21 75 ILE B N 1
ATOM 3096 C CA . ILE B 1 78 ? 68.357 102.708 82.346 1.00 18.28 75 ILE B CA 1
ATOM 3097 C C . ILE B 1 78 ? 67.783 102.436 80.958 1.00 18.62 75 ILE B C 1
ATOM 3098 O O . ILE B 1 78 ? 66.639 101.989 80.833 1.00 18.80 75 ILE B O 1
ATOM 3103 N N . ILE B 1 79 ? 68.566 102.753 79.931 1.00 18.64 76 ILE B N 1
ATOM 3104 C CA . ILE B 1 79 ? 68.198 102.437 78.565 1.00 18.95 76 ILE B CA 1
ATOM 3105 C C . ILE B 1 79 ? 68.998 101.213 78.140 1.00 19.07 76 ILE B C 1
ATOM 3106 O O . ILE B 1 79 ? 70.221 101.255 78.094 1.00 18.45 76 ILE B O 1
ATOM 3111 N N . ALA B 1 80 ? 68.286 100.126 77.852 1.00 19.45 77 ALA B N 1
ATOM 3112 C CA . ALA B 1 80 ? 68.904 98.851 77.508 1.00 20.55 77 ALA B CA 1
ATOM 3113 C C . ALA B 1 80 ? 69.104 98.708 75.993 1.00 21.91 77 ALA B C 1
ATOM 3114 O O . ALA B 1 80 ? 68.134 98.690 75.239 1.00 21.31 77 ALA B O 1
ATOM 3116 N N . LEU B 1 81 ? 70.367 98.607 75.570 1.00 23.95 78 LEU B N 1
ATOM 3117 C CA . LEU B 1 81 ? 70.726 98.348 74.178 1.00 25.91 78 LEU B CA 1
ATOM 3118 C C . LEU B 1 81 ? 71.708 97.182 73.999 1.00 27.72 78 LEU B C 1
ATOM 3119 O O . LEU B 1 81 ? 72.066 96.840 72.868 1.00 29.13 78 LEU B O 1
ATOM 3124 N N . THR B 1 82 ? 72.142 96.582 75.107 1.00 28.61 79 THR B N 1
ATOM 3125 C CA . THR B 1 82 ? 73.013 95.401 75.097 1.00 29.37 79 THR B CA 1
ATOM 3126 C C . THR B 1 82 ? 72.296 94.243 74.393 1.00 30.13 79 THR B C 1
ATOM 3127 O O . THR B 1 82 ? 71.123 93.965 74.694 1.00 30.57 79 THR B O 1
ATOM 3131 N N . LYS B 1 83 ? 72.973 93.550 73.477 1.00 29.41 80 LYS B N 1
ATOM 3132 C CA . LYS B 1 83 ? 72.304 92.435 72.792 1.00 29.31 80 LYS B CA 1
ATOM 3133 C C . LYS B 1 83 ? 71.832 91.376 73.777 1.00 27.99 80 LYS B C 1
ATOM 3134 O O . LYS B 1 83 ? 72.346 91.279 74.898 1.00 26.71 80 LYS B O 1
ATOM 3140 N N . ALA B 1 84 ? 70.836 90.601 73.359 1.00 27.13 81 ALA B N 1
ATOM 3141 C CA . ALA B 1 84 ? 70.108 89.707 74.259 1.00 27.02 81 ALA B CA 1
ATOM 3142 C C . ALA B 1 84 ? 71.011 88.700 74.963 1.00 27.06 81 ALA B C 1
ATOM 3143 O O . ALA B 1 84 ? 70.753 88.309 76.114 1.00 26.71 81 ALA B O 1
ATOM 3145 N N . GLN B 1 85 ? 72.059 88.275 74.253 1.00 27.05 82 GLN B N 1
ATOM 3146 C CA . GLN B 1 85 ? 73.007 87.273 74.743 1.00 27.64 82 GLN B CA 1
ATOM 3147 C C . GLN B 1 85 ? 73.824 87.770 75.940 1.00 27.10 82 GLN B C 1
ATOM 3148 O O . GLN B 1 85 ? 74.373 86.970 76.692 1.00 27.21 82 GLN B O 1
ATOM 3154 N N . GLN B 1 86 ? 73.917 89.088 76.104 1.00 26.74 83 GLN B N 1
ATOM 3155 C CA . GLN B 1 86 ? 74.682 89.681 77.199 1.00 27.12 83 GLN B CA 1
ATOM 3156 C C . GLN B 1 86 ? 73.833 90.500 78.183 1.00 26.11 83 GLN B C 1
ATOM 3157 O O . GLN B 1 86 ? 74.361 91.056 79.153 1.00 25.17 83 GLN B O 1
ATOM 3163 N N . LEU B 1 87 ? 72.530 90.570 77.927 1.00 25.06 84 LEU B N 1
ATOM 3164 C CA . LEU B 1 87 ? 71.618 91.383 78.716 1.00 24.71 84 LEU B CA 1
ATOM 3165 C C . LEU B 1 87 ? 71.574 90.964 80.180 1.00 24.78 84 LEU B C 1
ATOM 3166 O O . LEU B 1 87 ? 71.582 91.809 81.074 1.00 24.48 84 LEU B O 1
ATOM 3171 N N . ASP B 1 88 ? 71.497 89.660 80.431 1.00 24.90 85 ASP B N 1
ATOM 3172 C CA . ASP B 1 88 ? 71.376 89.209 81.799 1.00 25.86 85 ASP B CA 1
ATOM 3173 C C . ASP B 1 88 ? 72.620 89.570 82.604 1.00 25.60 85 ASP B C 1
ATOM 3174 O O . ASP B 1 88 ? 72.507 90.112 83.693 1.00 25.48 85 ASP B O 1
ATOM 3179 N N . ALA B 1 89 ? 73.800 89.304 82.048 1.00 25.65 86 ALA B N 1
ATOM 3180 C CA . ALA B 1 89 ? 75.056 89.605 82.732 1.00 25.25 86 ALA B CA 1
ATOM 3181 C C . ALA B 1 89 ? 75.260 91.110 82.912 1.00 24.84 86 ALA B C 1
ATOM 3182 O O . ALA B 1 89 ? 75.776 91.545 83.933 1.00 24.39 86 ALA B O 1
ATOM 3192 N N . PHE B 1 91 ? 72.757 93.361 83.274 1.00 22.82 88 PHE B N 1
ATOM 3193 C CA . PHE B 1 91 ? 71.874 93.872 84.315 1.00 22.71 88 PHE B CA 1
ATOM 3194 C C . PHE B 1 91 ? 72.241 93.402 85.720 1.00 23.16 88 PHE B C 1
ATOM 3195 O O . PHE B 1 91 ? 72.122 94.163 86.679 1.00 22.56 88 PHE B O 1
ATOM 3203 N N . LYS B 1 92 ? 72.753 92.178 85.822 1.00 23.39 89 LYS B N 1
ATOM 3204 C CA . LYS B 1 92 ? 73.289 91.709 87.085 1.00 23.82 89 LYS B CA 1
ATOM 3205 C C . LYS B 1 92 ? 74.409 92.638 87.562 1.00 24.06 89 LYS B C 1
ATOM 3206 O O . LYS B 1 92 ? 74.448 93.007 88.730 1.00 24.56 89 LYS B O 1
ATOM 3212 N N . ALA B 1 93 ? 75.304 93.022 86.654 1.00 23.69 90 ALA B N 1
ATOM 3213 C CA . ALA B 1 93 ? 76.427 93.900 86.986 1.00 23.69 90 ALA B CA 1
ATOM 3214 C C . ALA B 1 93 ? 76.035 95.325 87.381 1.00 23.97 90 ALA B C 1
ATOM 3215 O O . ALA B 1 93 ? 76.715 95.954 88.205 1.00 23.76 90 ALA B O 1
ATOM 3217 N N . ILE B 1 94 ? 74.963 95.856 86.785 1.00 23.47 91 ILE B N 1
ATOM 3218 C CA . ILE B 1 94 ? 74.593 97.251 87.059 1.00 23.38 91 ILE B CA 1
ATOM 3219 C C . ILE B 1 94 ? 73.537 97.424 88.145 1.00 22.65 91 ILE B C 1
ATOM 3220 O O . ILE B 1 94 ? 73.182 98.543 88.474 1.00 22.48 91 ILE B O 1
ATOM 3225 N N . GLN B 1 95 ? 73.082 96.313 88.729 1.00 22.48 92 GLN B N 1
ATOM 3226 C CA . GLN B 1 95 ? 72.242 96.337 89.934 1.00 22.59 92 GLN B CA 1
ATOM 3227 C C . GLN B 1 95 ? 72.568 97.408 90.982 1.00 22.23 92 GLN B C 1
ATOM 3228 O O . GLN B 1 95 ? 71.642 98.025 91.496 1.00 21.54 92 GLN B O 1
ATOM 3234 N N . PRO B 1 96 ? 73.863 97.623 91.319 1.00 21.89 93 PRO B N 1
ATOM 3235 C CA . PRO B 1 96 ? 74.130 98.704 92.291 1.00 23.16 93 PRO B CA 1
ATOM 3236 C C . PRO B 1 96 ? 73.560 100.084 91.908 1.00 24.09 93 PRO B C 1
ATOM 3237 O O . PRO B 1 96 ? 73.401 100.948 92.778 1.00 23.21 93 PRO B O 1
ATOM 3249 N N . ILE B 1 98 ? 70.570 100.499 90.543 1.00 23.61 95 ILE B N 1
ATOM 3250 C CA . ILE B 1 98 ? 69.123 100.355 90.521 1.00 23.10 95 ILE B CA 1
ATOM 3251 C C . ILE B 1 98 ? 68.548 100.509 91.933 1.00 23.08 95 ILE B C 1
ATOM 3252 O O . ILE B 1 98 ? 69.064 99.920 92.881 1.00 23.60 95 ILE B O 1
ATOM 3257 N N . THR B 1 99 ? 67.502 101.318 92.061 1.00 23.09 96 THR B N 1
ATOM 3258 C CA . THR B 1 99 ? 66.668 101.332 93.268 1.00 23.20 96 THR B CA 1
ATOM 3259 C C . THR B 1 99 ? 65.257 100.905 92.877 1.00 24.19 96 THR B C 1
ATOM 3260 O O . THR B 1 99 ? 64.977 100.648 91.686 1.00 23.75 96 THR B O 1
ATOM 3264 N N . GLU B 1 100 ? 64.364 100.889 93.872 1.00 24.38 97 GLU B N 1
ATOM 3265 C CA . GLU B 1 100 ? 62.943 100.641 93.678 1.00 25.36 97 GLU B CA 1
ATOM 3266 C C . GLU B 1 100 ? 62.313 101.635 92.717 1.00 24.94 97 GLU B C 1
ATOM 3267 O O . GLU B 1 100 ? 61.288 101.334 92.125 1.00 24.43 97 GLU B O 1
ATOM 3273 N N . LYS B 1 101 ? 62.905 102.824 92.585 1.00 24.88 98 LYS B N 1
ATOM 3274 C CA . LYS B 1 101 ? 62.365 103.867 91.703 1.00 25.68 98 LYS B CA 1
ATOM 3275 C C . LYS B 1 101 ? 62.983 103.869 90.284 1.00 24.06 98 LYS B C 1
ATOM 3276 O O . LYS B 1 101 ? 62.621 104.693 89.459 1.00 24.35 98 LYS B O 1
ATOM 3282 N N . THR B 1 102 ? 63.915 102.961 90.011 1.00 22.01 99 THR B N 1
ATOM 3283 C CA . THR B 1 102 ? 64.566 102.896 88.711 1.00 20.48 99 THR B CA 1
ATOM 3284 C C . THR B 1 102 ? 63.683 102.233 87.651 1.00 20.44 99 THR B C 1
ATOM 3285 O O . THR B 1 102 ? 63.111 101.184 87.903 1.00 20.39 99 THR B O 1
ATOM 3289 N N . TYR B 1 103 ? 63.567 102.867 86.484 1.00 19.90 100 TYR B N 1
ATOM 3290 C CA . TYR B 1 103 ? 62.861 102.304 85.343 1.00 19.76 100 TYR B CA 1
ATOM 3291 C C . TYR B 1 103 ? 63.864 101.871 84.290 1.00 19.23 100 TYR B C 1
ATOM 3292 O O . TYR B 1 103 ? 64.987 102.382 84.240 1.00 18.71 100 TYR B O 1
ATOM 3301 N N . VAL B 1 104 ? 63.476 100.903 83.467 1.00 18.19 101 VAL B N 1
ATOM 3302 C CA . VAL B 1 104 ? 64.295 100.517 82.311 1.00 18.17 101 VAL B CA 1
ATOM 3303 C C . VAL B 1 104 ? 63.456 100.656 81.029 1.00 17.75 101 VAL B C 1
ATOM 3304 O O . VAL B 1 104 ? 62.254 100.303 80.996 1.00 17.11 101 VAL B O 1
ATOM 3308 N N . LEU B 1 105 ? 64.080 101.215 79.998 1.00 17.86 102 LEU B N 1
ATOM 3309 C CA . LEU B 1 105 ? 63.494 101.282 78.668 1.00 17.69 102 LEU B CA 1
ATOM 3310 C C . LEU B 1 105 ? 64.273 100.311 77.799 1.00 18.47 102 LEU B C 1
ATOM 3311 O O . LEU B 1 105 ? 65.446 100.540 77.483 1.00 18.36 102 LEU B O 1
ATOM 3316 N N . CYS B 1 106 ? 63.621 99.215 77.433 1.00 19.64 103 CYS B N 1
ATOM 3317 C CA . CYS B 1 106 ? 64.267 98.179 76.641 1.00 20.33 103 CYS B CA 1
ATOM 3318 C C . CYS B 1 106 ? 64.108 98.507 75.170 1.00 20.66 103 CYS B C 1
ATOM 3319 O O . CYS B 1 106 ? 62.984 98.591 74.675 1.00 19.69 103 CYS B O 1
ATOM 3322 N N . LEU B 1 107 ? 65.239 98.700 74.483 1.00 20.53 104 LEU B N 1
ATOM 3323 C CA . LEU B 1 107 ? 65.218 99.010 73.053 1.00 20.94 104 LEU B CA 1
ATOM 3324 C C . LEU B 1 107 ? 65.683 97.863 72.157 1.00 21.67 104 LEU B C 1
ATOM 3325 O O . LEU B 1 107 ? 65.857 98.053 70.961 1.00 22.12 104 LEU B O 1
ATOM 3330 N N . LEU B 1 108 ? 65.846 96.679 72.731 1.00 22.27 105 LEU B N 1
ATOM 3331 C CA . LEU B 1 108 ? 66.335 95.514 71.993 1.00 23.74 105 LEU B CA 1
ATOM 3332 C C . LEU B 1 108 ? 65.329 95.024 70.967 1.00 24.94 105 LEU B C 1
ATOM 3333 O O . LEU B 1 108 ? 64.134 95.142 71.166 1.00 24.85 105 LEU B O 1
ATOM 3338 N N . ASN B 1 109 ? 65.837 94.467 69.875 1.00 26.56 106 ASN B N 1
ATOM 3339 C CA . ASN B 1 109 ? 65.007 93.678 68.979 1.00 28.57 106 ASN B CA 1
ATOM 3340 C C . ASN B 1 109 ? 64.600 92.392 69.663 1.00 28.69 106 ASN B C 1
ATOM 3341 O O . ASN B 1 109 ? 65.346 91.828 70.487 1.00 29.20 106 ASN B O 1
ATOM 3346 N N . GLY B 1 110 ? 63.408 91.929 69.321 1.00 28.88 107 GLY B N 1
ATOM 3347 C CA . GLY B 1 110 ? 62.978 90.611 69.730 1.00 28.06 107 GLY B CA 1
ATOM 3348 C C . GLY B 1 110 ? 62.118 90.608 70.966 1.00 26.98 107 GLY B C 1
ATOM 3349 O O . GLY B 1 110 ? 61.824 91.647 71.555 1.00 28.15 107 GLY B O 1
ATOM 3350 N N . LEU B 1 111 ? 61.792 89.401 71.387 1.00 25.87 108 LEU B N 1
ATOM 3351 C CA . LEU B 1 111 ? 60.698 89.120 72.282 1.00 25.35 108 LEU B CA 1
ATOM 3352 C C . LEU B 1 111 ? 61.169 88.668 73.671 1.00 24.43 108 LEU B C 1
ATOM 3353 O O . LEU B 1 111 ? 62.144 87.923 73.795 1.00 24.43 108 LEU B O 1
ATOM 3358 N N . GLY B 1 112 ? 60.468 89.116 74.710 1.00 23.47 109 GLY B N 1
ATOM 3359 C CA . GLY B 1 112 ? 60.607 88.523 76.048 1.00 23.25 109 GLY B CA 1
ATOM 3360 C C . GLY B 1 112 ? 61.711 89.019 76.976 1.00 22.42 109 GLY B C 1
ATOM 3361 O O . GLY B 1 112 ? 61.964 88.415 78.004 1.00 21.61 109 GLY B O 1
ATOM 3362 N N . HIS B 1 113 ? 62.361 90.121 76.620 1.00 22.23 110 HIS B N 1
ATOM 3363 C CA . HIS B 1 113 ? 63.482 90.640 77.414 1.00 22.66 110 HIS B CA 1
ATOM 3364 C C . HIS B 1 113 ? 63.079 91.129 78.787 1.00 22.79 110 HIS B C 1
ATOM 3365 O O . HIS B 1 113 ? 63.897 91.113 79.718 1.00 22.41 110 HIS B O 1
ATOM 3372 N N . GLU B 1 114 ? 61.816 91.533 78.922 1.00 23.51 111 GLU B N 1
ATOM 3373 C CA . GLU B 1 114 ? 61.243 91.876 80.229 1.00 24.42 111 GLU B CA 1
ATOM 3374 C C . GLU B 1 114 ? 61.425 90.760 81.266 1.00 24.60 111 GLU B C 1
ATOM 3375 O O . GLU B 1 114 ? 61.511 91.032 82.459 1.00 24.36 111 GLU B O 1
ATOM 3381 N N . ASP B 1 115 ? 61.502 89.508 80.814 1.00 24.51 112 ASP B N 1
ATOM 3382 C CA . ASP B 1 115 ? 61.633 88.388 81.740 1.00 24.48 112 ASP B CA 1
ATOM 3383 C C . ASP B 1 115 ? 63.026 88.340 82.358 1.00 23.83 112 ASP B C 1
ATOM 3384 O O . ASP B 1 115 ? 63.186 87.916 83.483 1.00 24.23 112 ASP B O 1
ATOM 3389 N N . VAL B 1 116 ? 64.035 88.789 81.623 1.00 23.30 113 VAL B N 1
ATOM 3390 C CA . VAL B 1 116 ? 65.372 88.930 82.199 1.00 22.97 113 VAL B CA 1
ATOM 3391 C C . VAL B 1 116 ? 65.410 90.181 83.084 1.00 22.71 113 VAL B C 1
ATOM 3392 O O . VAL B 1 116 ? 65.889 90.138 84.224 1.00 22.05 113 VAL B O 1
ATOM 3396 N N . LEU B 1 117 ? 64.901 91.292 82.546 1.00 22.90 114 LEU B N 1
ATOM 3397 C CA . LEU B 1 117 ? 64.979 92.597 83.205 1.00 23.60 114 LEU B CA 1
ATOM 3398 C C . LEU B 1 117 ? 64.290 92.578 84.564 1.00 24.51 114 LEU B C 1
ATOM 3399 O O . LEU B 1 117 ? 64.807 93.159 85.522 1.00 24.31 114 LEU B O 1
ATOM 3404 N N . GLU B 1 118 ? 63.158 91.883 84.659 1.00 25.82 115 GLU B N 1
ATOM 3405 C CA . GLU B 1 118 ? 62.373 91.871 85.900 1.00 28.46 115 GLU B CA 1
ATOM 3406 C C . GLU B 1 118 ? 63.087 91.193 87.085 1.00 28.03 115 GLU B C 1
ATOM 3407 O O . GLU B 1 118 ? 62.676 91.348 88.231 1.00 27.77 115 GLU B O 1
ATOM 3413 N N . LYS B 1 119 ? 64.171 90.472 86.799 1.00 27.96 116 LYS B N 1
ATOM 3414 C CA . LYS B 1 119 ? 65.032 89.943 87.850 1.00 28.06 116 LYS B CA 1
ATOM 3415 C C . LYS B 1 119 ? 65.785 91.050 88.583 1.00 28.23 116 LYS B C 1
ATOM 3416 O O . LYS B 1 119 ? 66.197 90.870 89.727 1.00 27.96 116 LYS B O 1
ATOM 3422 N N . TYR B 1 120 ? 65.963 92.192 87.913 1.00 27.58 117 TYR B N 1
ATOM 3423 C CA . TYR B 1 120 ? 66.870 93.234 88.372 1.00 27.97 117 TYR B CA 1
ATOM 3424 C C . TYR B 1 120 ? 66.176 94.567 88.615 1.00 27.75 117 TYR B C 1
ATOM 3425 O O . TYR B 1 120 ? 66.626 95.361 89.433 1.00 27.86 117 TYR B O 1
ATOM 3434 N N . VAL B 1 121 ? 65.080 94.792 87.894 1.00 27.91 118 VAL B N 1
ATOM 3435 C CA . VAL B 1 121 ? 64.308 96.025 87.950 1.00 28.32 118 VAL B CA 1
ATOM 3436 C C . VAL B 1 121 ? 62.891 95.603 88.301 1.00 28.17 118 VAL B C 1
ATOM 3437 O O . VAL B 1 121 ? 62.414 94.584 87.786 1.00 28.00 118 VAL B O 1
ATOM 3441 N N . PRO B 1 122 ? 62.199 96.370 89.171 1.00 28.03 119 PRO B N 1
ATOM 3442 C CA . PRO B 1 122 ? 60.825 95.990 89.482 1.00 27.67 119 PRO B CA 1
ATOM 3443 C C . PRO B 1 122 ? 59.993 95.859 88.201 1.00 27.60 119 PRO B C 1
ATOM 3444 O O . PRO B 1 122 ? 60.093 96.713 87.322 1.00 26.74 119 PRO B O 1
ATOM 3448 N N A LYS B 1 123 ? 59.174 94.810 88.101 0.50 27.47 120 LYS B N 1
ATOM 3449 N N B LYS B 1 123 ? 59.174 94.810 88.139 0.50 27.30 120 LYS B N 1
ATOM 3450 C CA A LYS B 1 123 ? 58.389 94.543 86.876 0.50 27.37 120 LYS B CA 1
ATOM 3451 C CA B LYS B 1 123 ? 58.338 94.495 86.970 0.50 27.00 120 LYS B CA 1
ATOM 3452 C C A LYS B 1 123 ? 57.481 95.709 86.477 0.50 26.78 120 LYS B C 1
ATOM 3453 C C B LYS B 1 123 ? 57.450 95.654 86.512 0.50 26.59 120 LYS B C 1
ATOM 3454 O O A LYS B 1 123 ? 57.216 95.918 85.291 0.50 26.67 120 LYS B O 1
ATOM 3455 O O B LYS B 1 123 ? 57.174 95.800 85.322 0.50 26.53 120 LYS B O 1
ATOM 3466 N N . GLU B 1 124 ? 57.037 96.486 87.467 1.00 26.17 121 GLU B N 1
ATOM 3467 C CA . GLU B 1 124 ? 56.147 97.634 87.226 1.00 24.96 121 GLU B CA 1
ATOM 3468 C C . GLU B 1 124 ? 56.842 98.791 86.502 1.00 23.00 121 GLU B C 1
ATOM 3469 O O . GLU B 1 124 ? 56.177 99.689 85.951 1.00 22.01 121 GLU B O 1
ATOM 3475 N N . ASN B 1 125 ? 58.175 98.760 86.525 1.00 20.94 122 ASN B N 1
ATOM 3476 C CA . ASN B 1 125 ? 59.017 99.859 86.048 1.00 19.82 122 ASN B CA 1
ATOM 3477 C C . ASN B 1 125 ? 59.668 99.554 84.709 1.00 18.85 122 ASN B C 1
ATOM 3478 O O . ASN B 1 125 ? 60.646 100.183 84.333 1.00 18.53 122 ASN B O 1
ATOM 3483 N N . ILE B 1 126 ? 59.142 98.578 83.985 1.00 18.65 123 ILE B N 1
ATOM 3484 C CA . ILE B 1 126 ? 59.724 98.233 82.701 1.00 18.21 123 ILE B CA 1
ATOM 3485 C C . ILE B 1 126 ? 58.944 98.852 81.544 1.00 17.73 123 ILE B C 1
ATOM 3486 O O . ILE B 1 126 ? 57.718 98.667 81.427 1.00 17.43 123 ILE B O 1
ATOM 3491 N N . LEU B 1 127 ? 59.672 99.573 80.697 1.00 16.97 124 LEU B N 1
ATOM 3492 C CA . LEU B 1 127 ? 59.123 100.168 79.468 1.00 17.45 124 LEU B CA 1
ATOM 3493 C C . LEU B 1 127 ? 59.748 99.479 78.269 1.00 17.65 124 LEU B C 1
ATOM 3494 O O . LEU B 1 127 ? 60.900 99.020 78.333 1.00 18.28 124 LEU B O 1
ATOM 3499 N N . VAL B 1 128 ? 59.020 99.429 77.163 1.00 17.26 125 VAL B N 1
ATOM 3500 C CA . VAL B 1 128 ? 59.591 98.853 75.944 1.00 18.23 125 VAL B CA 1
ATOM 3501 C C . VAL B 1 128 ? 59.515 99.898 74.843 1.00 18.77 125 VAL B C 1
ATOM 3502 O O . VAL B 1 128 ? 58.568 100.671 74.787 1.00 18.39 125 VAL B O 1
ATOM 3506 N N . GLY B 1 129 ? 60.516 99.948 73.981 1.00 19.00 126 GLY B N 1
ATOM 3507 C CA . GLY B 1 129 ? 60.406 100.871 72.867 1.00 19.89 126 GLY B CA 1
ATOM 3508 C C . GLY B 1 129 ? 61.064 100.401 71.596 1.00 20.23 126 GLY B C 1
ATOM 3509 O O . GLY B 1 129 ? 61.755 99.381 71.576 1.00 20.10 126 GLY B O 1
ATOM 3510 N N . ILE B 1 130 ? 60.840 101.165 70.540 1.00 21.18 127 ILE B N 1
ATOM 3511 C CA . ILE B 1 130 ? 61.423 100.886 69.245 1.00 22.64 127 ILE B CA 1
ATOM 3512 C C . ILE B 1 130 ? 62.097 102.181 68.829 1.00 22.79 127 ILE B C 1
ATOM 3513 O O . ILE B 1 130 ? 61.482 103.254 68.886 1.00 22.25 127 ILE B O 1
ATOM 3518 N N . THR B 1 131 ? 63.364 102.088 68.449 1.00 23.09 128 THR B N 1
ATOM 3519 C CA . THR B 1 131 ? 64.072 103.254 67.938 1.00 24.51 128 THR B CA 1
ATOM 3520 C C . THR B 1 131 ? 64.211 103.178 66.418 1.00 25.55 128 THR B C 1
ATOM 3521 O O . THR B 1 131 ? 64.645 102.161 65.875 1.00 25.80 128 THR B O 1
ATOM 3541 N N . TRP B 1 133 ? 65.899 105.671 64.822 1.00 25.57 130 TRP B N 1
ATOM 3542 C CA . TRP B 1 133 ? 67.122 106.453 64.528 1.00 24.72 130 TRP B CA 1
ATOM 3543 C C . TRP B 1 133 ? 68.192 105.534 63.936 1.00 24.89 130 TRP B C 1
ATOM 3544 O O . TRP B 1 133 ? 68.108 104.310 64.068 1.00 24.78 130 TRP B O 1
ATOM 3555 N N . THR B 1 134 ? 69.193 106.123 63.284 1.00 24.99 131 THR B N 1
ATOM 3556 C CA . THR B 1 134 ? 70.351 105.363 62.813 1.00 24.94 131 THR B CA 1
ATOM 3557 C C . THR B 1 134 ? 71.594 105.902 63.526 1.00 24.17 131 THR B C 1
ATOM 3558 O O . THR B 1 134 ? 71.599 107.027 64.011 1.00 23.95 131 THR B O 1
ATOM 3562 N N . ALA B 1 135 ? 72.629 105.083 63.618 1.00 24.12 132 ALA B N 1
ATOM 3563 C CA . ALA B 1 135 ? 73.910 105.502 64.180 1.00 24.26 132 ALA B CA 1
ATOM 3564 C C . ALA B 1 135 ? 75.023 104.615 63.636 1.00 24.01 132 ALA B C 1
ATOM 3565 O O . ALA B 1 135 ? 74.817 103.427 63.443 1.00 24.01 132 ALA B O 1
ATOM 3567 N N . GLY B 1 136 ? 76.201 105.187 63.405 1.00 23.76 133 GLY B N 1
ATOM 3568 C CA . GLY B 1 136 ? 77.343 104.383 62.940 1.00 24.29 133 GLY B CA 1
ATOM 3569 C C . GLY B 1 136 ? 78.511 104.474 63.887 1.00 24.10 133 GLY B C 1
ATOM 3570 O O . GLY B 1 136 ? 78.701 105.488 64.532 1.00 24.24 133 GLY B O 1
ATOM 3571 N N . LEU B 1 137 ? 79.282 103.404 63.991 1.00 24.92 134 LEU B N 1
ATOM 3572 C CA . LEU B 1 137 ? 80.533 103.442 64.723 1.00 25.63 134 LEU B CA 1
ATOM 3573 C C . LEU B 1 137 ? 81.726 103.625 63.760 1.00 26.26 134 LEU B C 1
ATOM 3574 O O . LEU B 1 137 ? 81.970 102.771 62.899 1.00 26.29 134 LEU B O 1
ATOM 3579 N N . GLU B 1 138 ? 82.482 104.710 63.929 1.00 26.33 135 GLU B N 1
ATOM 3580 C CA . GLU B 1 138 ? 83.678 104.946 63.106 1.00 27.25 135 GLU B CA 1
ATOM 3581 C C . GLU B 1 138 ? 84.947 104.343 63.711 1.00 27.19 135 GLU B C 1
ATOM 3582 O O . GLU B 1 138 ? 85.839 103.879 62.985 1.00 26.80 135 GLU B O 1
ATOM 3588 N N . GLY B 1 139 ? 85.030 104.365 65.037 1.00 26.92 136 GLY B N 1
ATOM 3589 C CA . GLY B 1 139 ? 86.175 103.804 65.764 1.00 27.11 136 GLY B CA 1
ATOM 3590 C C . GLY B 1 139 ? 85.842 103.838 67.240 1.00 27.62 136 GLY B C 1
ATOM 3591 O O . GLY B 1 139 ? 84.792 104.369 67.608 1.00 27.38 136 GLY B O 1
ATOM 3592 N N . PRO B 1 140 ? 86.715 103.266 68.102 1.00 27.99 137 PRO B N 1
ATOM 3593 C CA . PRO B 1 140 ? 86.458 103.384 69.551 1.00 27.84 137 PRO B CA 1
ATOM 3594 C C . PRO B 1 140 ? 86.251 104.850 69.926 1.00 27.49 137 PRO B C 1
ATOM 3595 O O . PRO B 1 140 ? 87.034 105.708 69.517 1.00 27.32 137 PRO B O 1
ATOM 3599 N N . GLY B 1 141 ? 85.171 105.134 70.648 1.00 27.15 138 GLY B N 1
ATOM 3600 C CA . GLY B 1 141 ? 84.865 106.485 71.102 1.00 26.67 138 GLY B CA 1
ATOM 3601 C C . GLY B 1 141 ? 84.463 107.480 70.027 1.00 26.90 138 GLY B C 1
ATOM 3602 O O . GLY B 1 141 ? 84.425 108.686 70.285 1.00 26.19 138 GLY B O 1
ATOM 3603 N N . ARG B 1 142 ? 84.170 106.985 68.821 1.00 26.63 139 ARG B N 1
ATOM 3604 C CA . ARG B 1 142 ? 83.885 107.852 67.680 1.00 27.34 139 ARG B CA 1
ATOM 3605 C C . ARG B 1 142 ? 82.710 107.319 66.866 1.00 26.33 139 ARG B C 1
ATOM 3606 O O . ARG B 1 142 ? 82.763 106.207 66.310 1.00 25.52 139 ARG B O 1
ATOM 3614 N N . VAL B 1 143 ? 81.655 108.122 66.814 1.00 25.10 140 VAL B N 1
ATOM 3615 C CA . VAL B 1 143 ? 80.421 107.746 66.134 1.00 25.43 140 VAL B CA 1
ATOM 3616 C C . VAL B 1 143 ? 80.017 108.765 65.072 1.00 25.42 140 VAL B C 1
ATOM 3617 O O . VAL B 1 143 ? 80.416 109.937 65.130 1.00 25.75 140 VAL B O 1
ATOM 3621 N N . LYS B 1 144 ? 79.235 108.301 64.106 1.00 25.12 141 LYS B N 1
ATOM 3622 C CA . LYS B 1 144 ? 78.739 109.144 63.041 1.00 25.78 141 LYS B CA 1
ATOM 3623 C C . LYS B 1 144 ? 77.227 109.082 63.036 1.00 25.81 141 LYS B C 1
ATOM 3624 O O . LYS B 1 144 ? 76.623 107.995 62.962 1.00 26.21 141 LYS B O 1
ATOM 3630 N N . LEU B 1 145 ? 76.624 110.258 63.108 1.00 25.96 142 LEU B N 1
ATOM 3631 C CA . LEU B 1 145 ? 75.195 110.385 63.298 1.00 26.75 142 LEU B CA 1
ATOM 3632 C C . LEU B 1 145 ? 74.643 111.222 62.167 1.00 27.23 142 LEU B C 1
ATOM 3633 O O . LEU B 1 145 ? 75.026 112.382 62.015 1.00 27.74 142 LEU B O 1
ATOM 3638 N N . LEU B 1 146 ? 73.757 110.624 61.372 1.00 27.51 143 LEU B N 1
ATOM 3639 C CA . LEU B 1 146 ? 73.129 111.307 60.245 1.00 27.97 143 LEU B CA 1
ATOM 3640 C C . LEU B 1 146 ? 71.647 111.020 60.285 1.00 28.25 143 LEU B C 1
ATOM 3641 O O . LEU B 1 146 ? 71.215 110.062 60.933 1.00 28.03 143 LEU B O 1
ATOM 3646 N N . GLY B 1 147 ? 70.875 111.833 59.574 1.00 27.67 144 GLY B N 1
ATOM 3647 C CA . GLY B 1 147 ? 69.476 111.539 59.352 1.00 28.14 144 GLY B CA 1
ATOM 3648 C C . GLY B 1 147 ? 68.551 111.855 60.510 1.00 27.90 144 GLY B C 1
ATOM 3649 O O . GLY B 1 147 ? 68.959 112.450 61.507 1.00 28.32 144 GLY B O 1
ATOM 3650 N N A ASP B 1 148 ? 67.304 111.429 60.359 0.70 28.41 145 ASP B N 1
ATOM 3651 N N B ASP B 1 148 ? 67.294 111.449 60.352 0.30 27.84 145 ASP B N 1
ATOM 3652 C CA A ASP B 1 148 ? 66.248 111.675 61.321 0.70 28.68 145 ASP B CA 1
ATOM 3653 C CA B ASP B 1 148 ? 66.228 111.710 61.311 0.30 27.61 145 ASP B CA 1
ATOM 3654 C C A ASP B 1 148 ? 65.877 110.364 62.016 0.70 28.10 145 ASP B C 1
ATOM 3655 C C B ASP B 1 148 ? 65.730 110.367 61.860 0.30 27.49 145 ASP B C 1
ATOM 3656 O O A ASP B 1 148 ? 66.501 109.324 61.792 0.70 27.93 145 ASP B O 1
ATOM 3657 O O B ASP B 1 148 ? 66.138 109.303 61.387 0.30 27.48 145 ASP B O 1
ATOM 3666 N N . GLY B 1 149 ? 64.858 110.419 62.860 1.00 27.54 146 GLY B N 1
ATOM 3667 C CA . GLY B 1 149 ? 64.318 109.208 63.469 1.00 26.83 146 GLY B CA 1
ATOM 3668 C C . GLY B 1 149 ? 63.281 109.557 64.511 1.00 26.37 146 GLY B C 1
ATOM 3669 O O . GLY B 1 149 ? 62.852 110.716 64.616 1.00 25.31 146 GLY B O 1
ATOM 3670 N N . GLU B 1 150 ? 62.886 108.538 65.270 1.00 25.64 147 GLU B N 1
ATOM 3671 C CA . GLU B 1 150 ? 61.900 108.667 66.324 1.00 26.07 147 GLU B CA 1
ATOM 3672 C C . GLU B 1 150 ? 62.061 107.483 67.256 1.00 24.89 147 GLU B C 1
ATOM 3673 O O . GLU B 1 150 ? 62.743 106.510 66.921 1.00 24.58 147 GLU B O 1
ATOM 3679 N N . ILE B 1 151 ? 61.450 107.582 68.436 1.00 24.14 148 ILE B N 1
ATOM 3680 C CA . ILE B 1 151 ? 61.378 106.458 69.355 1.00 22.63 148 ILE B CA 1
ATOM 3681 C C . ILE B 1 151 ? 59.935 106.358 69.792 1.00 22.99 148 ILE B C 1
ATOM 3682 O O . ILE B 1 151 ? 59.354 107.353 70.223 1.00 23.11 148 ILE B O 1
ATOM 3687 N N . GLU B 1 152 ? 59.348 105.172 69.652 1.00 21.39 149 GLU B N 1
ATOM 3688 C CA . GLU B 1 152 ? 58.034 104.891 70.200 1.00 22.48 149 GLU B CA 1
ATOM 3689 C C . GLU B 1 152 ? 58.254 104.051 71.465 1.00 21.49 149 GLU B C 1
ATOM 3690 O O . GLU B 1 152 ? 59.130 103.184 71.473 1.00 20.17 149 GLU B O 1
ATOM 3696 N N . LEU B 1 153 ? 57.514 104.338 72.537 1.00 20.20 150 LEU B N 1
ATOM 3697 C CA . LEU B 1 153 ? 57.673 103.574 73.776 1.00 20.49 150 LEU B CA 1
ATOM 3698 C C . LEU B 1 153 ? 56.342 103.333 74.469 1.00 20.89 150 LEU B C 1
ATOM 3699 O O . LEU B 1 153 ? 55.342 104.012 74.193 1.00 20.53 150 LEU B O 1
ATOM 3704 N N . GLU B 1 154 ? 56.334 102.344 75.356 1.00 20.55 151 GLU B N 1
ATOM 3705 C CA . GLU B 1 154 ? 55.123 101.925 76.042 1.00 21.33 151 GLU B CA 1
ATOM 3706 C C . GLU B 1 154 ? 55.542 101.292 77.363 1.00 20.66 151 GLU B C 1
ATOM 3707 O O . GLU B 1 154 ? 56.496 100.541 77.394 1.00 19.84 151 GLU B O 1
ATOM 3713 N N . ASN B 1 155 ? 54.849 101.628 78.450 1.00 20.61 152 ASN B N 1
ATOM 3714 C CA . ASN B 1 155 ? 54.977 100.900 79.725 1.00 20.64 152 ASN B CA 1
ATOM 3715 C C . ASN B 1 155 ? 54.334 99.533 79.588 1.00 20.49 152 ASN B C 1
ATOM 3716 O O . ASN B 1 155 ? 53.268 99.405 78.982 1.00 20.35 152 ASN B O 1
ATOM 3721 N N . ILE B 1 156 ? 54.975 98.521 80.155 1.00 20.31 153 ILE B N 1
ATOM 3722 C CA . ILE B 1 156 ? 54.423 97.179 80.127 1.00 21.31 153 ILE B CA 1
ATOM 3723 C C . ILE B 1 156 ? 53.343 97.001 81.184 1.00 21.17 153 ILE B C 1
ATOM 3724 O O . ILE B 1 156 ? 52.351 96.317 80.940 1.00 21.77 153 ILE B O 1
ATOM 3729 N N . ASP B 1 157 ? 53.549 97.618 82.347 1.00 20.74 154 ASP B N 1
ATOM 3730 C CA . ASP B 1 157 ? 52.643 97.520 83.496 1.00 20.29 154 ASP B CA 1
ATOM 3731 C C . ASP B 1 157 ? 51.818 98.814 83.594 1.00 19.68 154 ASP B C 1
ATOM 3732 O O . ASP B 1 157 ? 52.367 99.893 83.416 1.00 19.43 154 ASP B O 1
ATOM 3737 N N . PRO B 1 158 ? 50.509 98.713 83.889 1.00 20.26 155 PRO B N 1
ATOM 3738 C CA . PRO B 1 158 ? 49.688 99.942 83.885 1.00 20.43 155 PRO B CA 1
ATOM 3739 C C . PRO B 1 158 ? 50.149 101.031 84.856 1.00 20.25 155 PRO B C 1
ATOM 3740 O O . PRO B 1 158 ? 49.896 102.213 84.602 1.00 20.59 155 PRO B O 1
ATOM 3744 N N . SER B 1 159 ? 50.843 100.644 85.927 1.00 20.54 156 SER B N 1
ATOM 3745 C CA . SER B 1 159 ? 51.430 101.598 86.893 1.00 20.99 156 SER B CA 1
ATOM 3746 C C . SER B 1 159 ? 52.585 102.414 86.351 1.00 20.59 156 SER B C 1
ATOM 3747 O O . SER B 1 159 ? 52.947 103.449 86.942 1.00 19.46 156 SER B O 1
ATOM 3750 N N . GLY B 1 160 ? 53.200 101.932 85.267 1.00 19.66 157 GLY B N 1
ATOM 3751 C CA . GLY B 1 160 ? 54.332 102.651 84.663 1.00 19.42 157 GLY B CA 1
ATOM 3752 C C . GLY B 1 160 ? 53.964 103.798 83.731 1.00 19.51 157 GLY B C 1
ATOM 3753 O O . GLY B 1 160 ? 54.842 104.423 83.145 1.00 19.31 157 GLY B O 1
ATOM 3754 N N . LYS B 1 161 ? 52.675 104.087 83.591 1.00 20.12 158 LYS B N 1
ATOM 3755 C CA . LYS B 1 161 ? 52.214 105.051 82.575 1.00 20.98 158 LYS B CA 1
ATOM 3756 C C . LYS B 1 161 ? 52.705 106.470 82.809 1.00 21.63 158 LYS B C 1
ATOM 3757 O O . LYS B 1 161 ? 53.163 107.126 81.862 1.00 21.37 158 LYS B O 1
ATOM 3763 N N . LYS B 1 162 ? 52.588 106.949 84.054 1.00 22.07 159 LYS B N 1
ATOM 3764 C CA . LYS B 1 162 ? 52.976 108.328 84.371 1.00 22.76 159 LYS B CA 1
ATOM 3765 C C . LYS B 1 162 ? 54.459 108.548 84.076 1.00 21.56 159 LYS B C 1
ATOM 3766 O O . LYS B 1 162 ? 54.841 109.540 83.446 1.00 20.93 159 LYS B O 1
ATOM 3772 N N . PHE B 1 163 ? 55.298 107.619 84.520 1.00 20.77 160 PHE B N 1
ATOM 3773 C CA . PHE B 1 163 ? 56.720 107.736 84.256 1.00 20.92 160 PHE B CA 1
ATOM 3774 C C . PHE B 1 163 ? 57.088 107.588 82.786 1.00 20.51 160 PHE B C 1
ATOM 3775 O O . PHE B 1 163 ? 57.979 108.287 82.310 1.00 20.95 160 PHE B O 1
ATOM 3783 N N . ALA B 1 164 ? 56.403 106.703 82.064 1.00 19.59 161 ALA B N 1
ATOM 3784 C CA . ALA B 1 164 ? 56.586 106.615 80.612 1.00 19.64 161 ALA B CA 1
ATOM 3785 C C . ALA B 1 164 ? 56.374 107.995 79.960 1.00 20.22 161 ALA B C 1
ATOM 3786 O O . ALA B 1 164 ? 57.150 108.406 79.092 1.00 20.03 161 ALA B O 1
ATOM 3788 N N . LEU B 1 165 ? 55.319 108.698 80.388 1.00 20.55 162 LEU B N 1
ATOM 3789 C CA . LEU B 1 165 ? 55.006 110.028 79.867 1.00 21.25 162 LEU B CA 1
ATOM 3790 C C . LEU B 1 165 ? 56.113 111.029 80.189 1.00 21.21 162 LEU B C 1
ATOM 3791 O O . LEU B 1 165 ? 56.449 111.883 79.352 1.00 21.30 162 LEU B O 1
ATOM 3796 N N A GLU B 1 166 ? 56.684 110.896 81.383 0.60 21.53 163 GLU B N 1
ATOM 3797 N N B GLU B 1 166 ? 56.683 110.915 81.391 0.40 21.37 163 GLU B N 1
ATOM 3798 C CA A GLU B 1 166 ? 57.807 111.716 81.832 0.60 22.00 163 GLU B CA 1
ATOM 3799 C CA B GLU B 1 166 ? 57.816 111.750 81.789 0.40 21.61 163 GLU B CA 1
ATOM 3800 C C A GLU B 1 166 ? 59.076 111.480 81.004 0.60 21.65 163 GLU B C 1
ATOM 3801 C C B GLU B 1 166 ? 59.023 111.496 80.894 0.40 21.42 163 GLU B C 1
ATOM 3802 O O A GLU B 1 166 ? 59.810 112.419 80.688 0.60 20.91 163 GLU B O 1
ATOM 3803 O O B GLU B 1 166 ? 59.671 112.443 80.439 0.40 20.97 163 GLU B O 1
ATOM 3814 N N . VAL B 1 167 ? 59.326 110.218 80.656 1.00 21.27 164 VAL B N 1
ATOM 3815 C CA . VAL B 1 167 ? 60.416 109.847 79.746 1.00 20.87 164 VAL B CA 1
ATOM 3816 C C . VAL B 1 167 ? 60.209 110.449 78.353 1.00 20.45 164 VAL B C 1
ATOM 3817 O O . VAL B 1 167 ? 61.150 110.984 77.795 1.00 19.78 164 VAL B O 1
ATOM 3821 N N . VAL B 1 168 ? 58.988 110.360 77.814 1.00 20.80 165 VAL B N 1
ATOM 3822 C CA . VAL B 1 168 ? 58.635 111.030 76.536 1.00 21.59 165 VAL B CA 1
ATOM 3823 C C . VAL B 1 168 ? 58.996 112.528 76.571 1.00 22.41 165 VAL B C 1
ATOM 3824 O O . VAL B 1 168 ? 59.648 113.028 75.671 1.00 22.47 165 VAL B O 1
ATOM 3828 N N A ASP B 1 169 ? 58.564 113.222 77.624 0.50 23.07 166 ASP B N 1
ATOM 3829 N N B ASP B 1 169 ? 58.570 113.220 77.623 0.50 23.28 166 ASP B N 1
ATOM 3830 C CA A ASP B 1 169 ? 58.889 114.641 77.833 0.50 23.57 166 ASP B CA 1
ATOM 3831 C CA B ASP B 1 169 ? 58.879 114.640 77.803 0.50 23.98 166 ASP B CA 1
ATOM 3832 C C A ASP B 1 169 ? 60.396 114.898 77.802 0.50 23.39 166 ASP B C 1
ATOM 3833 C C B ASP B 1 169 ? 60.394 114.911 77.814 0.50 23.62 166 ASP B C 1
ATOM 3834 O O A ASP B 1 169 ? 60.870 115.794 77.095 0.50 23.86 166 ASP B O 1
ATOM 3835 O O B ASP B 1 169 ? 60.872 115.831 77.140 0.50 24.08 166 ASP B O 1
ATOM 3844 N N . VAL B 1 170 ? 61.139 114.114 78.573 1.00 23.20 167 VAL B N 1
ATOM 3845 C CA . VAL B 1 170 ? 62.607 114.192 78.585 1.00 22.79 167 VAL B CA 1
ATOM 3846 C C . VAL B 1 170 ? 63.235 113.982 77.196 1.00 23.07 167 VAL B C 1
ATOM 3847 O O . VAL B 1 170 ? 64.060 114.800 76.742 1.00 22.51 167 VAL B O 1
ATOM 3851 N N . PHE B 1 171 ? 62.806 112.919 76.509 1.00 22.17 168 PHE B N 1
ATOM 3852 C CA . PHE B 1 171 ? 63.272 112.607 75.155 1.00 22.42 168 PHE B CA 1
ATOM 3853 C C . PHE B 1 171 ? 62.890 113.689 74.151 1.00 23.40 168 PHE B C 1
ATOM 3854 O O . PHE B 1 171 ? 63.604 113.911 73.170 1.00 23.40 168 PHE B O 1
ATOM 3862 N N . GLN B 1 172 ? 61.750 114.338 74.380 1.00 24.32 169 GLN B N 1
ATOM 3863 C CA . GLN B 1 172 ? 61.277 115.385 73.469 1.00 26.35 169 GLN B CA 1
ATOM 3864 C C . GLN B 1 172 ? 62.233 116.573 73.470 1.00 26.97 169 GLN B C 1
ATOM 3865 O O . GLN B 1 172 ? 62.628 117.085 72.415 1.00 26.86 169 GLN B O 1
ATOM 3871 N N . LYS B 1 173 ? 62.609 116.989 74.672 1.00 27.66 170 LYS B N 1
ATOM 3872 C CA . LYS B 1 173 ? 63.505 118.104 74.851 1.00 28.51 170 LYS B CA 1
ATOM 3873 C C . LYS B 1 173 ? 64.909 117.806 74.322 1.00 28.79 170 LYS B C 1
ATOM 3874 O O . LYS B 1 173 ? 65.606 118.713 73.882 1.00 28.52 170 LYS B O 1
ATOM 3880 N N . ALA B 1 174 ? 65.284 116.524 74.308 1.00 28.12 171 ALA B N 1
ATOM 3881 C CA . ALA B 1 174 ? 66.571 116.080 73.789 1.00 27.18 171 ALA B CA 1
ATOM 3882 C C . ALA B 1 174 ? 66.583 115.889 72.274 1.00 26.31 171 ALA B C 1
ATOM 3883 O O . ALA B 1 174 ? 67.612 115.511 71.719 1.00 26.82 171 ALA B O 1
ATOM 3885 N N . GLY B 1 175 ? 65.451 116.132 71.618 1.00 25.54 172 GLY B N 1
ATOM 3886 C CA . GLY B 1 175 ? 65.347 116.041 70.155 1.00 24.95 172 GLY B CA 1
ATOM 3887 C C . GLY B 1 175 ? 65.205 114.626 69.609 1.00 24.40 172 GLY B C 1
ATOM 3888 O O . GLY B 1 175 ? 65.408 114.379 68.419 1.00 23.17 172 GLY B O 1
ATOM 3889 N N . LEU B 1 176 ? 64.831 113.682 70.474 1.00 24.06 173 LEU B N 1
ATOM 3890 C CA . LEU B 1 176 ? 64.779 112.282 70.066 1.00 23.19 173 LEU B CA 1
ATOM 3891 C C . LEU B 1 176 ? 63.496 111.905 69.341 1.00 22.93 173 LEU B C 1
ATOM 3892 O O . LEU B 1 176 ? 63.350 110.762 68.914 1.00 23.34 173 LEU B O 1
ATOM 3897 N N . ASN B 1 177 ? 62.581 112.866 69.169 1.00 22.94 174 ASN B N 1
ATOM 3898 C CA . ASN B 1 177 ? 61.268 112.633 68.521 1.00 23.11 174 ASN B CA 1
ATOM 3899 C C . ASN B 1 177 ? 60.469 111.437 69.096 1.00 22.74 174 ASN B C 1
ATOM 3900 O O . ASN B 1 177 ? 60.014 110.558 68.352 1.00 22.41 174 ASN B O 1
ATOM 3905 N N . PRO B 1 178 ? 60.250 111.433 70.424 1.00 23.05 175 PRO B N 1
ATOM 3906 C CA . PRO B 1 178 ? 59.528 110.335 71.064 1.00 22.51 175 PRO B CA 1
ATOM 3907 C C . PRO B 1 178 ? 58.027 110.422 70.864 1.00 22.81 175 PRO B C 1
ATOM 3908 O O . PRO B 1 178 ? 57.496 111.509 70.620 1.00 23.17 175 PRO B O 1
ATOM 3912 N N . SER B 1 179 ? 57.347 109.286 70.977 1.00 22.27 176 SER B N 1
ATOM 3913 C CA . SER B 1 179 ? 55.919 109.285 71.141 1.00 22.58 176 SER B CA 1
ATOM 3914 C C . SER B 1 179 ? 55.518 108.114 72.030 1.00 22.22 176 SER B C 1
ATOM 3915 O O . SER B 1 179 ? 56.178 107.076 72.039 1.00 21.78 176 SER B O 1
ATOM 3918 N N . TYR B 1 180 ? 54.439 108.287 72.779 1.00 21.33 177 TYR B N 1
ATOM 3919 C CA . TYR B 1 180 ? 53.871 107.184 73.533 1.00 21.25 177 TYR B CA 1
ATOM 3920 C C . TYR B 1 180 ? 53.043 106.399 72.539 1.00 21.68 177 TYR B C 1
ATOM 3921 O O . TYR B 1 180 ? 52.281 106.995 71.766 1.00 21.39 177 TYR B O 1
ATOM 3930 N N . SER B 1 181 ? 53.197 105.079 72.524 1.00 21.44 178 SER B N 1
ATOM 3931 C CA . SER B 1 181 ? 52.395 104.259 71.626 1.00 22.31 178 SER B CA 1
ATOM 3932 C C . SER B 1 181 ? 51.879 103.020 72.332 1.00 22.73 178 SER B C 1
ATOM 3933 O O . SER B 1 181 ? 52.658 102.230 72.889 1.00 22.87 178 SER B O 1
ATOM 3936 N N . SER B 1 182 ? 50.570 102.830 72.279 1.00 22.63 179 SER B N 1
ATOM 3937 C CA . SER B 1 182 ? 49.962 101.616 72.798 1.00 23.84 179 SER B CA 1
ATOM 3938 C C . SER B 1 182 ? 50.004 100.441 71.788 1.00 23.62 179 SER B C 1
ATOM 3939 O O . SER B 1 182 ? 49.279 99.441 71.952 1.00 23.87 179 SER B O 1
ATOM 3942 N N A ASN B 1 183 ? 50.826 100.550 70.743 0.70 23.37 180 ASN B N 1
ATOM 3943 N N B ASN B 1 183 ? 50.861 100.577 70.777 0.30 23.12 180 ASN B N 1
ATOM 3944 C CA A ASN B 1 183 ? 50.973 99.442 69.800 0.70 23.53 180 ASN B CA 1
ATOM 3945 C CA B ASN B 1 183 ? 51.022 99.579 69.730 0.30 22.80 180 ASN B CA 1
ATOM 3946 C C A ASN B 1 183 ? 52.362 98.817 69.835 0.70 22.71 180 ASN B C 1
ATOM 3947 C C B ASN B 1 183 ? 52.434 99.001 69.694 0.30 22.37 180 ASN B C 1
ATOM 3948 O O A ASN B 1 183 ? 52.622 97.876 69.095 0.70 22.64 180 ASN B O 1
ATOM 3949 O O B ASN B 1 183 ? 52.782 98.273 68.765 0.30 22.40 180 ASN B O 1
ATOM 3958 N N . VAL B 1 184 ? 53.247 99.329 70.698 1.00 22.08 181 VAL B N 1
ATOM 3959 C CA . VAL B 1 184 ? 54.645 98.866 70.736 1.00 20.70 181 VAL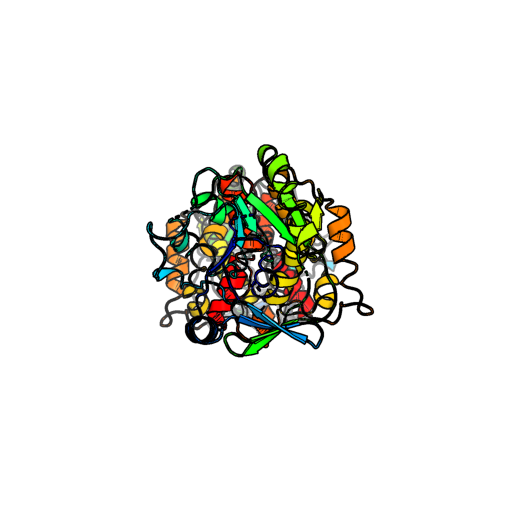 B CA 1
ATOM 3960 C C . VAL B 1 184 ? 54.755 97.361 71.052 1.00 20.77 181 VAL B C 1
ATOM 3961 O O . VAL B 1 184 ? 55.403 96.605 70.323 1.00 21.40 181 VAL B O 1
ATOM 3965 N N . ARG B 1 185 ? 54.123 96.941 72.138 1.00 20.27 182 ARG B N 1
ATOM 3966 C CA . ARG B 1 185 ? 54.139 95.537 72.563 1.00 20.39 182 ARG B CA 1
ATOM 3967 C C . ARG B 1 185 ? 53.511 94.651 71.491 1.00 20.46 182 ARG B C 1
ATOM 3968 O O . ARG B 1 185 ? 54.068 93.624 71.161 1.00 20.50 182 ARG B O 1
ATOM 3976 N N . TYR B 1 186 ? 52.384 95.095 70.928 1.00 20.95 183 TYR B N 1
ATOM 3977 C CA . TYR B 1 186 ? 51.711 94.384 69.837 1.00 21.43 183 TYR B CA 1
ATOM 3978 C C . TYR B 1 186 ? 52.618 94.211 68.615 1.00 21.32 183 TYR B C 1
ATOM 3979 O O . TYR B 1 186 ? 52.730 93.106 68.066 1.00 21.07 183 TYR B O 1
ATOM 3988 N N . SER B 1 187 ? 53.288 95.287 68.192 1.00 21.44 184 SER B N 1
ATOM 3989 C CA . SER B 1 187 ? 54.134 95.208 67.008 1.00 21.56 184 SER B CA 1
ATOM 3990 C C . SER B 1 187 ? 55.318 94.267 67.216 1.00 21.11 184 SER B C 1
ATOM 3991 O O . SER B 1 187 ? 55.705 93.534 66.299 1.00 20.93 184 SER B O 1
ATOM 3994 N N . ILE B 1 188 ? 55.884 94.283 68.420 1.00 20.17 185 ILE B N 1
ATOM 3995 C CA . ILE B 1 188 ? 56.958 93.363 68.774 1.00 20.08 185 ILE B CA 1
ATOM 3996 C C . ILE B 1 188 ? 56.517 91.883 68.726 1.00 19.94 185 ILE B C 1
ATOM 3997 O O . ILE B 1 188 ? 57.252 91.014 68.214 1.00 20.35 185 ILE B O 1
ATOM 4002 N N . TRP B 1 189 ? 55.336 91.608 69.262 1.00 20.08 186 TRP B N 1
ATOM 4003 C CA . TRP B 1 189 ? 54.758 90.262 69.223 1.00 20.28 186 TRP B CA 1
ATOM 4004 C C . TRP B 1 189 ? 54.443 89.836 67.793 1.00 20.62 186 TRP B C 1
ATOM 4005 O O . TRP B 1 189 ? 54.725 88.700 67.405 1.00 20.73 186 TRP B O 1
ATOM 4016 N N . ARG B 1 190 ? 53.832 90.740 67.027 1.00 21.07 187 ARG B N 1
ATOM 4017 C CA . ARG B 1 190 ? 53.515 90.471 65.625 1.00 21.56 187 ARG B CA 1
ATOM 4018 C C . ARG B 1 190 ? 54.766 90.184 64.794 1.00 21.61 187 ARG B C 1
ATOM 4019 O O . ARG B 1 190 ? 54.768 89.274 63.951 1.00 21.22 187 ARG B O 1
ATOM 4027 N N . LYS B 1 191 ? 55.826 90.957 65.038 1.00 21.69 188 LYS B N 1
ATOM 4028 C CA . LYS B 1 191 ? 57.088 90.777 64.334 1.00 22.47 188 LYS B CA 1
ATOM 4029 C C . LYS B 1 191 ? 57.749 89.439 64.699 1.00 21.83 188 LYS B C 1
ATOM 4030 O O . LYS B 1 191 ? 58.274 88.735 63.829 1.00 20.66 188 LYS B O 1
ATOM 4036 N N . ALA B 1 192 ? 57.718 89.102 65.986 1.00 21.74 189 ALA B N 1
ATOM 4037 C CA . ALA B 1 192 ? 58.314 87.856 66.472 1.00 22.77 189 ALA B CA 1
ATOM 4038 C C . ALA B 1 192 ? 57.552 86.663 65.895 1.00 23.06 189 ALA B C 1
ATOM 4039 O O . ALA B 1 192 ? 58.147 85.662 65.556 1.00 23.43 189 ALA B O 1
ATOM 4041 N N . CYS B 1 193 ? 56.237 86.810 65.791 1.00 24.26 190 CYS B N 1
ATOM 4042 C CA . CYS B 1 193 ? 55.375 85.820 65.169 1.00 24.66 190 CYS B CA 1
ATOM 4043 C C . CYS B 1 193 ? 55.790 85.542 63.720 1.00 24.00 190 CYS B C 1
ATOM 4044 O O . CYS B 1 193 ? 56.013 84.402 63.350 1.00 23.38 190 CYS B O 1
ATOM 4047 N N . VAL B 1 194 ? 55.951 86.597 62.923 1.00 23.83 191 VAL B N 1
ATOM 4048 C CA . VAL B 1 194 ? 56.452 86.462 61.557 1.00 23.23 191 VAL B CA 1
ATOM 4049 C C . VAL B 1 194 ? 57.820 85.793 61.542 1.00 22.91 191 VAL B C 1
ATOM 4050 O O . VAL B 1 194 ? 58.056 84.835 60.776 1.00 23.09 191 VAL B O 1
ATOM 4054 N N . ASN B 1 195 ? 58.715 86.274 62.406 1.00 21.56 192 ASN B N 1
ATOM 4055 C CA . ASN B 1 195 ? 60.057 85.726 62.499 1.00 21.53 192 ASN B CA 1
ATOM 4056 C C . ASN B 1 195 ? 60.121 84.349 63.176 1.00 20.97 192 ASN B C 1
ATOM 4057 O O . ASN B 1 195 ? 61.188 83.743 63.237 1.00 21.61 192 ASN B O 1
ATOM 4062 N N . GLY B 1 196 ? 58.996 83.886 63.713 1.00 19.84 193 GLY B N 1
ATOM 4063 C CA . GLY B 1 196 ? 58.951 82.603 64.422 1.00 19.09 193 GLY B CA 1
ATOM 4064 C C . GLY B 1 196 ? 58.453 81.492 63.519 1.00 19.09 193 GLY B C 1
ATOM 4065 O O . GLY B 1 196 ? 58.252 80.346 63.970 1.00 18.62 193 GLY B O 1
ATOM 4066 N N . THR B 1 197 ? 58.257 81.833 62.240 1.00 19.48 194 THR B N 1
ATOM 4067 C CA . THR B 1 197 ? 57.786 80.866 61.235 1.00 20.07 194 THR B CA 1
ATOM 4068 C C . THR B 1 197 ? 58.856 80.569 60.164 1.00 21.55 194 THR B C 1
ATOM 4069 O O . THR B 1 197 ? 59.591 79.595 60.285 1.00 20.96 194 THR B O 1
ATOM 4073 N N . LEU B 1 198 ? 58.983 81.438 59.159 1.00 22.31 195 LEU B N 1
ATOM 4074 C CA . LEU B 1 198 ? 59.855 81.184 57.995 1.00 23.42 195 LEU B CA 1
ATOM 4075 C C . LEU B 1 198 ? 61.327 80.991 58.343 1.00 22.98 195 LEU B C 1
ATOM 4076 O O . LEU B 1 198 ? 62.011 80.148 57.748 1.00 22.35 195 LEU B O 1
ATOM 4081 N N . ASN B 1 199 ? 61.802 81.770 59.311 1.00 22.06 196 ASN B N 1
ATOM 4082 C CA . ASN B 1 199 ? 63.181 81.678 59.786 1.00 21.79 196 ASN B CA 1
ATOM 4083 C C . ASN B 1 199 ? 63.605 80.258 60.135 1.00 20.84 196 ASN B C 1
ATOM 4084 O O . ASN B 1 199 ? 64.517 79.710 59.514 1.00 20.88 196 ASN B O 1
ATOM 4089 N N . GLY B 1 200 ? 62.961 79.658 61.133 1.00 19.52 197 GLY B N 1
ATOM 4090 C CA . GLY B 1 200 ? 63.389 78.339 61.562 1.00 19.48 197 GLY B CA 1
ATOM 4091 C C . GLY B 1 200 ? 63.029 77.304 60.505 1.00 19.58 197 GLY B C 1
ATOM 4092 O O . GLY B 1 200 ? 63.802 76.398 60.244 1.00 20.53 197 GLY B O 1
ATOM 4093 N N . LEU B 1 201 ? 61.866 77.462 59.888 1.00 19.37 198 LEU B N 1
ATOM 4094 C CA . LEU B 1 201 ? 61.360 76.492 58.911 1.00 20.29 198 LEU B CA 1
ATOM 4095 C C . LEU B 1 201 ? 62.226 76.397 57.643 1.00 21.21 198 LEU B C 1
ATOM 4096 O O . LEU B 1 201 ? 62.586 75.294 57.220 1.00 21.75 198 LEU B O 1
ATOM 4101 N N . CYS B 1 202 ? 62.572 77.540 57.056 1.00 21.38 199 CYS B N 1
ATOM 4102 C CA . CYS B 1 202 ? 63.431 77.570 55.863 1.00 22.03 199 CYS B CA 1
ATOM 4103 C C . CYS B 1 202 ? 64.835 77.114 56.206 1.00 21.73 199 CYS B C 1
ATOM 4104 O O . CYS B 1 202 ? 65.488 76.442 55.399 1.00 21.62 199 CYS B O 1
ATOM 4107 N N . THR B 1 203 ? 65.295 77.468 57.408 1.00 21.96 200 THR B N 1
ATOM 4108 C CA . THR B 1 203 ? 66.596 77.005 57.918 1.00 22.24 200 THR B CA 1
ATOM 4109 C C . THR B 1 203 ? 66.673 75.485 58.046 1.00 23.34 200 THR B C 1
ATOM 4110 O O . THR B 1 203 ? 67.653 74.867 57.618 1.00 23.65 200 THR B O 1
ATOM 4114 N N . ILE B 1 204 ? 65.642 74.887 58.646 1.00 23.43 201 ILE B N 1
ATOM 4115 C CA . ILE B 1 204 ? 65.608 73.448 58.871 1.00 23.40 201 ILE B CA 1
ATOM 4116 C C . ILE B 1 204 ? 65.378 72.662 57.581 1.00 22.92 201 ILE B C 1
ATOM 4117 O O . ILE B 1 204 ? 66.080 71.680 57.312 1.00 22.50 201 ILE B O 1
ATOM 4122 N N . LEU B 1 205 ? 64.418 73.098 56.774 1.00 22.00 202 LEU B N 1
ATOM 4123 C CA . LEU B 1 205 ? 64.131 72.422 55.517 1.00 22.73 202 LEU B CA 1
ATOM 4124 C C . LEU B 1 205 ? 65.141 72.714 54.387 1.00 24.30 202 LEU B C 1
ATOM 4125 O O . LEU B 1 205 ? 65.196 71.963 53.399 1.00 24.75 202 LEU B O 1
ATOM 4130 N N . ASP B 1 206 ? 65.929 73.786 54.549 1.00 24.60 203 ASP B N 1
ATOM 4131 C CA . ASP B 1 206 ? 66.852 74.311 53.513 1.00 25.45 203 ASP B CA 1
ATOM 4132 C C . ASP B 1 206 ? 66.105 74.698 52.244 1.00 25.56 203 ASP B C 1
ATOM 4133 O O . ASP B 1 206 ? 66.115 73.961 51.273 1.00 26.35 203 ASP B O 1
ATOM 41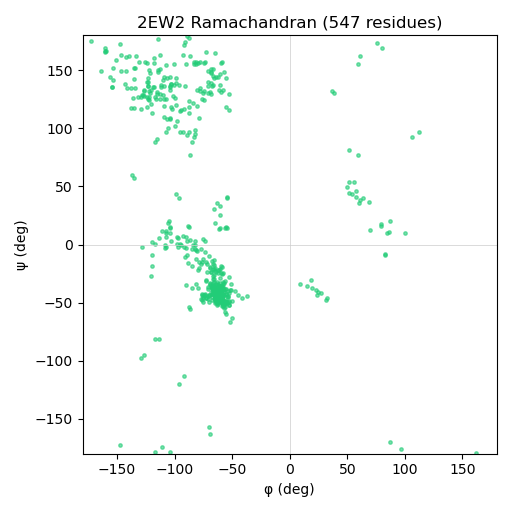38 N N . CYS B 1 207 ? 65.435 75.844 52.270 1.00 25.37 204 CYS B N 1
ATOM 4139 C CA . CYS B 1 207 ? 64.704 76.341 51.114 1.00 25.00 204 CYS B CA 1
ATOM 4140 C C . CYS B 1 207 ? 64.441 77.850 51.248 1.00 24.66 204 CYS B C 1
ATOM 4141 O O . CYS B 1 207 ? 64.615 78.424 52.329 1.00 23.75 204 CYS B O 1
ATOM 4144 N N . ASN B 1 208 ? 64.035 78.491 50.153 1.00 24.26 205 ASN B N 1
ATOM 4145 C CA . ASN B 1 208 ? 63.688 79.905 50.215 1.00 24.57 205 ASN B CA 1
ATOM 4146 C C . ASN B 1 208 ? 62.217 80.086 50.554 1.00 24.17 205 ASN B C 1
ATOM 4147 O O . ASN B 1 208 ? 61.489 79.089 50.724 1.00 23.48 205 ASN B O 1
ATOM 4152 N N . ILE B 1 209 ? 61.788 81.346 50.646 1.00 23.58 206 ILE B N 1
ATOM 4153 C CA . ILE B 1 209 ? 60.458 81.687 51.164 1.00 23.80 206 ILE B CA 1
ATOM 4154 C C . ILE B 1 209 ? 59.305 81.175 50.290 1.00 24.30 206 ILE B C 1
ATOM 4155 O O . ILE B 1 209 ? 58.365 80.531 50.798 1.00 23.75 206 ILE B O 1
ATOM 4160 N N . ALA B 1 210 ? 59.375 81.459 48.987 1.00 23.80 207 ALA B N 1
ATOM 4161 C CA . ALA B 1 210 ? 58.380 80.970 48.033 1.00 23.77 207 ALA B CA 1
ATOM 4162 C C . ALA B 1 210 ? 58.357 79.440 47.946 1.00 23.61 207 ALA B C 1
ATOM 4163 O O . ALA B 1 210 ? 57.286 78.851 47.806 1.00 23.95 207 ALA B O 1
ATOM 4165 N N . GLU B 1 211 ? 59.534 78.808 47.985 1.00 22.82 208 GLU B N 1
ATOM 4166 C CA . GLU B 1 211 ? 59.637 77.346 47.946 1.00 22.69 208 GLU B CA 1
ATOM 4167 C C . GLU B 1 211 ? 58.916 76.783 49.155 1.00 22.57 208 GLU B C 1
ATOM 4168 O O . GLU B 1 211 ? 58.099 75.874 49.020 1.00 21.57 208 GLU B O 1
ATOM 4174 N N . PHE B 1 212 ? 59.190 77.354 50.332 1.00 22.36 209 PHE B N 1
ATOM 4175 C CA . PHE B 1 212 ? 58.439 76.965 51.526 1.00 22.12 209 PHE B CA 1
ATOM 4176 C C . PHE B 1 212 ? 56.928 77.189 51.373 1.00 22.48 209 PHE B C 1
ATOM 4177 O O . PHE B 1 212 ? 56.121 76.284 51.629 1.00 22.47 209 PHE B O 1
ATOM 4185 N N . GLY B 1 213 ? 56.548 78.389 50.964 1.00 22.21 210 GLY B N 1
ATOM 4186 C CA . GLY B 1 213 ? 55.141 78.738 50.850 1.00 22.71 210 GLY B CA 1
ATOM 4187 C C . GLY B 1 213 ? 54.315 77.757 50.037 1.00 23.21 210 GLY B C 1
ATOM 4188 O O . GLY B 1 213 ? 53.171 77.458 50.396 1.00 23.39 210 GLY B O 1
ATOM 4189 N N . ALA B 1 214 ? 54.892 77.247 48.949 1.00 23.47 211 ALA B N 1
ATOM 4190 C CA . ALA B 1 214 ? 54.180 76.360 48.012 1.00 23.65 211 ALA B CA 1
ATOM 4191 C C . ALA B 1 214 ? 53.913 74.965 48.572 1.00 23.83 211 ALA B C 1
ATOM 4192 O O . ALA B 1 214 ? 53.078 74.237 48.030 1.00 24.57 211 ALA B O 1
ATOM 4194 N N . LEU B 1 215 ? 54.618 74.587 49.637 1.00 23.20 212 LEU B N 1
ATOM 4195 C CA . LEU B 1 215 ? 54.501 73.244 50.188 1.00 23.06 212 LEU B CA 1
ATOM 4196 C C . LEU B 1 215 ? 53.081 73.004 50.668 1.00 23.31 212 LEU B C 1
ATOM 4197 O O . LEU B 1 215 ? 52.438 73.920 51.151 1.00 22.05 212 LEU B O 1
ATOM 4202 N N . PRO B 1 216 ? 52.575 71.768 50.517 1.00 24.42 213 PRO B N 1
ATOM 4203 C CA . PRO B 1 216 ? 51.208 71.532 50.982 1.00 25.07 213 PRO B CA 1
ATOM 4204 C C . PRO B 1 216 ? 51.068 71.561 52.519 1.00 24.79 213 PRO B C 1
ATOM 4205 O O . PRO B 1 216 ? 49.944 71.529 53.033 1.00 26.21 213 PRO B O 1
ATOM 4209 N N . VAL B 1 217 ? 52.190 71.596 53.234 1.00 23.62 214 VAL B N 1
ATOM 4210 C CA . VAL B 1 217 ? 52.181 71.657 54.700 1.00 22.53 214 VAL B CA 1
ATOM 4211 C C . VAL B 1 217 ? 52.498 73.060 55.220 1.00 22.10 214 VAL B C 1
ATOM 4212 O O . VAL B 1 217 ? 52.599 73.259 56.432 1.00 21.35 214 VAL B O 1
ATOM 4216 N N . SER B 1 218 ? 52.678 74.032 54.317 1.00 20.95 215 SER B N 1
ATOM 4217 C CA . SER B 1 218 ? 53.054 75.377 54.762 1.00 20.54 215 SER B CA 1
ATOM 4218 C C . SER B 1 218 ? 51.922 75.980 55.596 1.00 19.39 215 SER B C 1
ATOM 4219 O O . SER B 1 218 ? 52.162 76.530 56.644 1.00 18.38 215 SER B O 1
ATOM 4222 N N . GLU B 1 219 ? 50.683 75.884 55.132 1.00 19.68 216 GLU B N 1
ATOM 4223 C CA . GLU B 1 219 ? 49.581 76.453 55.910 1.00 20.10 216 GLU B CA 1
ATOM 4224 C C . GLU B 1 219 ? 49.491 75.898 57.338 1.00 19.84 216 GLU B C 1
ATOM 4225 O O . GLU B 1 219 ? 49.274 76.664 58.292 1.00 20.01 216 GLU B O 1
ATOM 4231 N N A SER B 1 220 ? 49.648 74.581 57.474 0.60 19.79 217 SER B N 1
ATOM 4232 N N B SER B 1 220 ? 49.641 74.583 57.484 0.40 19.57 217 SER B N 1
ATOM 4233 C CA A SER B 1 220 ? 49.501 73.915 58.770 0.60 19.86 217 SER B CA 1
ATOM 4234 C CA B SER B 1 220 ? 49.485 73.939 58.790 0.40 19.32 217 SER B CA 1
ATOM 4235 C C A SER B 1 220 ? 50.651 74.279 59.712 0.60 19.55 217 SER B C 1
ATOM 4236 C C B SER B 1 220 ? 50.654 74.260 59.727 0.40 19.21 217 SER B C 1
ATOM 4237 O O A SER B 1 220 ? 50.420 74.648 60.866 0.60 19.28 217 SER B O 1
ATOM 4238 O O B SER B 1 220 ? 50.440 74.570 60.901 0.40 19.04 217 SER B O 1
ATOM 4243 N N . LEU B 1 221 ? 51.876 74.217 59.203 1.00 18.74 218 LEU B N 1
ATOM 4244 C CA . LEU B 1 221 ? 53.046 74.588 59.984 1.00 18.56 218 LEU B CA 1
ATOM 4245 C C . LEU B 1 221 ? 52.928 76.037 60.488 1.00 18.61 218 LEU B C 1
ATOM 4246 O O . LEU B 1 221 ? 53.083 76.305 61.689 1.00 17.04 218 LEU B O 1
ATOM 4251 N N . VAL B 1 222 ? 52.656 76.957 59.561 1.00 18.14 219 VAL B N 1
ATOM 4252 C CA . VAL B 1 222 ? 52.612 78.374 59.896 1.00 18.17 219 VAL B CA 1
ATOM 4253 C C . VAL B 1 222 ? 51.476 78.699 60.889 1.00 17.84 219 VAL B C 1
ATOM 4254 O O . VAL B 1 222 ? 51.722 79.357 61.884 1.00 18.27 219 VAL B O 1
ATOM 4258 N N . LYS B 1 223 ? 50.254 78.233 60.625 1.00 17.87 220 LYS B N 1
ATOM 4259 C CA . LYS B 1 223 ? 49.102 78.516 61.515 1.00 18.45 220 LYS B CA 1
ATOM 4260 C C . LYS B 1 223 ? 49.220 77.940 62.917 1.00 18.45 220 LYS B C 1
ATOM 4261 O O . LYS B 1 223 ? 48.816 78.582 63.890 1.00 19.31 220 LYS B O 1
ATOM 4267 N N . THR B 1 224 ? 49.779 76.738 63.025 1.00 18.21 221 THR B N 1
ATOM 4268 C CA . THR B 1 224 ? 50.001 76.138 64.333 1.00 18.15 221 THR B CA 1
ATOM 4269 C C . THR B 1 224 ? 50.974 77.015 65.117 1.00 18.49 221 THR B C 1
ATOM 4270 O O . THR B 1 224 ? 50.708 77.344 66.279 1.00 18.57 221 THR B O 1
ATOM 4274 N N . LEU B 1 225 ? 52.092 77.391 64.487 1.00 17.77 222 LEU B N 1
ATOM 4275 C CA . LEU B 1 225 ? 53.080 78.272 65.138 1.00 18.14 222 LEU B CA 1
ATOM 4276 C C . LEU B 1 225 ? 52.466 79.619 65.544 1.00 18.22 222 LEU B C 1
ATOM 4277 O O . LEU B 1 225 ? 52.715 80.092 66.665 1.00 18.40 222 LEU B O 1
ATOM 4282 N N . ILE B 1 226 ? 51.665 80.217 64.649 1.00 18.13 223 ILE B N 1
ATOM 4283 C CA . ILE B 1 226 ? 50.967 81.469 64.940 1.00 17.85 223 ILE B CA 1
ATOM 4284 C C . ILE B 1 226 ? 50.052 81.322 66.156 1.00 18.52 223 ILE B C 1
ATOM 4285 O O . ILE B 1 226 ? 50.018 82.205 67.032 1.00 17.94 223 ILE B O 1
ATOM 4290 N N . SER B 1 227 ? 49.317 80.213 66.208 1.00 18.55 224 SER B N 1
ATOM 4291 C CA . SER B 1 227 ? 48.438 79.917 67.337 1.00 19.85 224 SER B CA 1
ATOM 4292 C C . SER B 1 227 ? 49.164 79.862 68.674 1.00 19.29 224 SER B C 1
ATOM 4293 O O . SER B 1 227 ? 48.616 80.295 69.686 1.00 19.77 224 SER B O 1
ATOM 4296 N N . GLU B 1 228 ? 50.379 79.317 68.674 1.00 19.44 225 GLU B N 1
ATOM 4297 C CA . GLU B 1 228 ? 51.213 79.251 69.881 1.00 19.07 225 GLU B CA 1
ATOM 4298 C C . GLU B 1 228 ? 51.673 80.632 70.333 1.00 19.07 225 GLU B C 1
ATOM 4299 O O . GLU B 1 228 ? 51.569 80.957 71.532 1.00 18.58 225 GLU B O 1
ATOM 4305 N N . PHE B 1 229 ? 52.180 81.440 69.395 1.00 18.22 226 PHE B N 1
ATOM 4306 C CA . PHE B 1 229 ? 52.477 82.853 69.685 1.00 18.27 226 PHE B CA 1
ATOM 4307 C C . PHE B 1 229 ? 51.271 83.572 70.285 1.00 18.17 226 PHE B C 1
ATOM 4308 O O . PHE B 1 229 ? 51.391 84.213 71.333 1.00 18.56 226 PHE B O 1
ATOM 4316 N N . ALA B 1 230 ? 50.125 83.465 69.624 1.00 17.92 227 ALA B N 1
ATOM 4317 C CA . ALA B 1 230 ? 48.881 84.105 70.081 1.00 17.54 227 ALA B CA 1
ATOM 4318 C C . ALA B 1 230 ? 48.380 83.620 71.439 1.00 17.94 227 ALA B C 1
ATOM 4319 O O . ALA B 1 230 ? 47.930 84.432 72.261 1.00 17.99 227 ALA B O 1
ATOM 4321 N N . ALA B 1 231 ? 48.454 82.310 71.681 1.00 17.69 228 ALA B N 1
ATOM 4322 C CA . ALA B 1 231 ? 48.028 81.738 72.959 1.00 18.00 228 ALA B CA 1
ATOM 4323 C C . ALA B 1 231 ? 48.794 82.314 74.155 1.00 18.36 228 ALA B C 1
ATOM 4324 O O . ALA B 1 231 ? 48.183 82.626 75.185 1.00 18.52 228 ALA B O 1
ATOM 4326 N N . VAL B 1 232 ? 50.112 82.464 74.000 1.00 17.28 229 VAL B N 1
ATOM 4327 C CA . VAL B 1 232 ? 50.981 83.018 75.027 1.00 17.88 229 VAL B CA 1
ATOM 4328 C C . VAL B 1 232 ? 50.839 84.561 75.138 1.00 18.57 229 VAL B C 1
ATOM 4329 O O . VAL B 1 232 ? 50.747 85.113 76.258 1.00 19.02 229 VAL B O 1
ATOM 4333 N N . ALA B 1 233 ? 50.802 85.260 73.995 1.00 17.76 230 ALA B N 1
ATOM 4334 C CA . ALA B 1 233 ? 50.601 86.712 74.006 1.00 18.20 230 ALA B CA 1
ATOM 4335 C C . ALA B 1 233 ? 49.319 87.076 74.758 1.00 19.13 230 ALA B C 1
ATOM 4336 O O . ALA B 1 233 ? 49.288 88.035 75.531 1.00 18.79 230 ALA B O 1
ATOM 4338 N N . GLU B 1 234 ? 48.268 86.304 74.505 1.00 19.85 231 GLU B N 1
ATOM 4339 C CA . GLU B 1 234 ? 46.987 86.484 75.169 1.00 21.57 231 GLU B CA 1
ATOM 4340 C C . GLU B 1 234 ? 47.113 86.550 76.703 1.00 21.55 231 GLU B C 1
ATOM 4341 O O . GLU B 1 234 ? 46.427 87.348 77.343 1.00 21.85 231 GLU B O 1
ATOM 4347 N N . LYS B 1 235 ? 47.988 85.722 77.272 1.00 21.41 232 LYS B N 1
ATOM 4348 C CA . LYS B 1 235 ? 48.235 85.720 78.715 1.00 21.97 232 LYS B CA 1
ATOM 4349 C C . LYS B 1 235 ? 48.831 87.029 79.218 1.00 21.96 232 LYS B C 1
ATOM 4350 O O . LYS B 1 235 ? 48.730 87.340 80.398 1.00 22.48 232 LYS B O 1
ATOM 4356 N N . GLU B 1 236 ? 49.481 87.759 78.319 1.00 21.39 233 GLU B N 1
ATOM 4357 C CA . GLU B 1 236 ? 50.085 89.053 78.617 1.00 21.60 233 GLU B CA 1
ATOM 4358 C C . GLU B 1 236 ? 49.213 90.177 78.053 1.00 21.00 233 GLU B C 1
ATOM 4359 O O . GLU B 1 236 ? 49.662 91.312 77.917 1.00 20.76 233 GLU B O 1
ATOM 4365 N N . ALA B 1 237 ? 47.973 89.839 77.690 1.00 20.60 234 ALA B N 1
ATOM 4366 C CA . ALA B 1 237 ? 46.986 90.842 77.310 1.00 20.47 234 ALA B CA 1
ATOM 4367 C C . ALA B 1 237 ? 47.344 91.497 75.988 1.00 20.55 234 ALA B C 1
ATOM 4368 O O . ALA B 1 237 ? 47.131 92.700 75.788 1.00 20.37 234 ALA B O 1
ATOM 4370 N N . ILE B 1 238 ? 47.889 90.687 75.078 1.00 20.10 235 ILE B N 1
ATOM 4371 C CA . ILE B 1 238 ? 48.166 91.117 73.718 1.00 19.46 235 ILE B CA 1
ATOM 4372 C C . ILE B 1 238 ? 47.376 90.137 72.828 1.00 20.17 235 ILE B C 1
ATOM 4373 O O . ILE B 1 238 ? 47.494 88.923 72.981 1.00 19.07 235 ILE B O 1
ATOM 4378 N N . TYR B 1 239 ? 46.550 90.682 71.938 1.00 20.94 236 TYR B N 1
ATOM 4379 C CA . TYR B 1 239 ? 45.565 89.882 71.205 1.00 22.36 236 TYR B CA 1
ATOM 4380 C C . TYR B 1 239 ? 45.900 89.906 69.722 1.00 22.44 236 TYR B C 1
ATOM 4381 O O . TYR B 1 239 ? 45.476 90.804 68.994 1.00 22.43 236 TYR B O 1
ATOM 4390 N N . LEU B 1 240 ? 46.693 88.931 69.290 1.00 22.66 237 LEU B N 1
ATOM 4391 C CA . LEU B 1 240 ? 47.204 88.917 67.925 1.00 22.94 237 LEU B CA 1
ATOM 4392 C C . LEU B 1 240 ? 46.095 88.605 66.932 1.00 23.10 237 LEU B C 1
ATOM 4393 O O . LEU B 1 240 ? 45.276 87.709 67.149 1.00 22.22 237 LEU B O 1
ATOM 4398 N N . ASP B 1 241 ? 46.080 89.355 65.840 1.00 23.19 238 ASP B N 1
ATOM 4399 C CA . ASP B 1 241 ? 45.179 89.058 64.738 1.00 24.06 238 ASP B CA 1
ATOM 4400 C C . ASP B 1 241 ? 45.822 87.952 63.880 1.00 23.32 238 ASP B C 1
ATOM 4401 O O . ASP B 1 241 ? 46.705 88.206 63.050 1.00 23.42 238 ASP B O 1
ATOM 4406 N N . GLN B 1 242 ? 45.387 86.721 64.122 1.00 23.70 239 GLN B N 1
ATOM 4407 C CA . GLN B 1 242 ? 46.057 85.525 63.578 1.00 23.56 239 GLN B CA 1
ATOM 4408 C C . GLN B 1 242 ? 45.874 85.428 62.066 1.00 23.68 239 GLN B C 1
ATOM 4409 O O . GLN B 1 242 ? 46.753 84.944 61.348 1.00 23.14 239 GLN B O 1
ATOM 4415 N N . ALA B 1 243 ? 44.720 85.903 61.598 1.00 24.36 240 ALA B N 1
ATOM 4416 C CA . ALA B 1 243 ? 44.417 85.977 60.173 1.00 24.97 240 ALA B CA 1
ATOM 4417 C C . ALA B 1 243 ? 45.263 87.039 59.467 1.00 24.96 240 ALA B C 1
ATOM 4418 O O . ALA B 1 243 ? 45.818 86.788 58.392 1.00 25.66 240 ALA B O 1
ATOM 4420 N N . GLU B 1 244 ? 45.403 88.216 60.078 1.00 24.65 241 GLU B N 1
ATOM 4421 C CA . GLU B 1 244 ? 46.250 89.258 59.509 1.00 24.08 241 GLU B CA 1
ATOM 4422 C C . GLU B 1 244 ? 47.706 88.810 59.442 1.00 23.42 241 GLU B C 1
ATOM 4423 O O . GLU B 1 244 ? 48.409 89.101 58.463 1.00 22.63 241 GLU B O 1
ATOM 4429 N N . VAL B 1 245 ? 48.172 88.136 60.496 1.00 23.03 242 VAL B N 1
ATOM 4430 C CA . VAL B 1 245 ? 49.548 87.650 60.515 1.00 22.29 242 VAL B CA 1
ATOM 4431 C C . VAL B 1 245 ? 49.768 86.611 59.409 1.00 22.26 242 VAL B C 1
ATOM 4432 O O . VAL B 1 245 ? 50.764 86.677 58.703 1.00 22.62 242 VAL B O 1
ATOM 4436 N N . TYR B 1 246 ? 48.841 85.667 59.256 1.00 22.47 243 TYR B N 1
ATOM 4437 C CA . TYR B 1 246 ? 48.923 84.691 58.160 1.00 23.15 243 TYR B CA 1
ATOM 4438 C C . TYR B 1 246 ? 48.940 85.355 56.780 1.00 23.95 243 TYR B C 1
ATOM 4439 O O . TYR B 1 246 ? 49.710 84.966 55.902 1.00 23.23 243 TYR B O 1
ATOM 4448 N N . THR B 1 247 ? 48.086 86.360 56.607 1.00 24.89 244 THR B N 1
ATOM 4449 C CA . THR B 1 247 ? 47.987 87.100 55.355 1.00 26.47 244 THR B CA 1
ATOM 4450 C C . THR B 1 247 ? 49.299 87.791 55.019 1.00 26.78 244 THR B C 1
ATOM 4451 O O . THR B 1 247 ? 49.751 87.759 53.872 1.00 26.97 244 THR B O 1
ATOM 4455 N N . HIS B 1 248 ? 49.925 88.389 56.024 1.00 26.92 245 HIS B N 1
ATOM 4456 C CA . HIS B 1 248 ? 51.235 88.986 55.841 1.00 27.50 245 HIS B CA 1
ATOM 4457 C C . HIS B 1 248 ? 52.272 87.949 55.390 1.00 27.12 245 HIS B C 1
ATOM 4458 O O . HIS B 1 248 ? 53.068 88.191 54.467 1.00 27.07 245 HIS B O 1
ATOM 4465 N N . ILE B 1 249 ? 52.276 86.796 56.056 1.00 26.25 246 ILE B N 1
ATOM 4466 C CA . ILE B 1 249 ? 53.222 85.738 55.718 1.00 25.40 246 ILE B CA 1
ATOM 4467 C C . ILE B 1 249 ? 52.991 85.235 54.282 1.00 25.46 246 ILE B C 1
ATOM 4468 O O . ILE B 1 249 ? 53.930 85.079 53.504 1.00 26.24 246 ILE B O 1
ATOM 4473 N N . VAL B 1 250 ? 51.743 85.030 53.902 1.00 25.74 247 VAL B N 1
ATOM 4474 C CA . VAL B 1 250 ? 51.466 84.613 52.536 1.00 26.65 247 VAL B CA 1
ATOM 4475 C C . VAL B 1 250 ? 52.021 85.627 51.504 1.00 27.54 247 VAL B C 1
ATOM 4476 O O . VAL B 1 250 ? 52.612 85.225 50.501 1.00 27.11 247 VAL B O 1
ATOM 4480 N N A GLN B 1 251 ? 51.857 86.919 51.778 0.50 27.63 248 GLN B N 1
ATOM 4481 N N B GLN B 1 251 ? 51.850 86.923 51.780 0.50 27.97 248 GLN B N 1
ATOM 4482 C CA A GLN B 1 251 ? 52.353 87.980 50.892 0.50 28.09 248 GLN B CA 1
ATOM 4483 C CA B GLN B 1 251 ? 52.368 87.987 50.909 0.50 28.86 248 GLN B CA 1
ATOM 4484 C C A GLN B 1 251 ? 53.882 87.960 50.691 0.50 28.17 248 GLN B C 1
ATOM 4485 C C B GLN B 1 251 ? 53.866 87.818 50.633 0.50 28.52 248 GLN B C 1
ATOM 4486 O O A GLN B 1 251 ? 54.377 88.426 49.665 0.50 28.51 248 GLN B O 1
ATOM 4487 O O B GLN B 1 251 ? 54.317 88.032 49.508 0.50 28.73 248 GLN B O 1
ATOM 4498 N N . THR B 1 252 ? 54.622 87.410 51.653 1.00 28.26 249 THR B N 1
ATOM 4499 C CA . THR B 1 252 ? 56.070 87.247 51.526 1.00 27.91 249 THR B CA 1
ATOM 4500 C C . THR B 1 252 ? 56.442 86.169 50.509 1.00 28.20 249 THR B C 1
ATOM 4501 O O . THR B 1 252 ? 57.547 86.191 49.982 1.00 28.40 249 THR B O 1
ATOM 4505 N N . TYR B 1 253 ? 55.517 85.248 50.217 1.00 28.14 250 TYR B N 1
ATOM 4506 C CA . TYR B 1 253 ? 55.753 84.167 49.241 1.00 27.95 250 TYR B CA 1
ATOM 4507 C C . TYR B 1 253 ? 55.875 84.697 47.805 1.00 29.38 250 TYR B C 1
ATOM 4508 O O . TYR B 1 253 ? 56.447 84.029 46.941 1.00 29.69 250 TYR B O 1
ATOM 4517 N N . ASP B 1 254 ? 55.300 85.866 47.540 1.00 30.34 251 ASP B N 1
ATOM 4518 C CA . ASP B 1 254 ? 55.325 86.446 46.187 1.00 31.81 251 ASP B CA 1
ATOM 4519 C C . ASP B 1 254 ? 56.746 86.586 45.647 1.00 31.89 251 ASP B C 1
ATOM 4520 O O . ASP B 1 254 ? 57.559 87.295 46.237 1.00 31.56 251 ASP B O 1
ATOM 4525 N N . PRO B 1 255 ? 57.059 85.897 44.529 1.00 32.52 252 PRO B N 1
ATOM 4526 C CA . PRO B 1 255 ? 58.405 86.073 43.987 1.00 33.50 252 PRO B CA 1
ATOM 4527 C C . PRO B 1 255 ? 58.671 87.509 43.480 1.00 34.53 252 PRO B C 1
ATOM 4528 O O . PRO B 1 255 ? 59.836 87.904 43.397 1.00 34.61 252 PRO B O 1
ATOM 4532 N N . ASN B 1 256 ? 57.617 88.280 43.194 1.00 35.51 253 ASN B N 1
ATOM 4533 C CA . ASN B 1 256 ? 57.766 89.729 42.904 1.00 37.04 253 ASN B CA 1
ATOM 4534 C C . ASN B 1 256 ? 58.238 90.537 44.112 1.00 36.90 253 ASN B C 1
ATOM 4535 O O . ASN B 1 256 ? 58.887 91.573 43.955 1.00 37.41 253 ASN B O 1
ATOM 4540 N N . GLY B 1 257 ? 57.881 90.078 45.311 1.00 36.48 254 GLY B N 1
ATOM 4541 C CA . GLY B 1 257 ? 58.352 90.691 46.545 1.00 35.67 254 GLY B CA 1
ATOM 4542 C C . GLY B 1 257 ? 59.623 90.037 47.054 1.00 35.11 254 GLY B C 1
ATOM 4543 O O . GLY B 1 257 ? 60.675 90.125 46.410 1.00 35.23 254 GLY B O 1
ATOM 4544 N N . ILE B 1 258 ? 59.528 89.360 48.202 1.00 34.14 255 ILE B N 1
ATOM 4545 C CA . ILE B 1 258 ? 60.710 88.742 48.815 1.00 32.75 255 ILE B CA 1
ATOM 4546 C C . ILE B 1 258 ? 60.739 87.203 48.706 1.00 32.00 255 ILE B C 1
ATOM 4547 O O . ILE B 1 258 ? 61.628 86.560 49.251 1.00 31.59 255 ILE B O 1
ATOM 4552 N N . GLY B 1 259 ? 59.786 86.638 47.967 1.00 31.49 256 GLY B N 1
ATOM 4553 C CA . GLY B 1 259 ? 59.657 85.181 47.797 1.00 30.39 256 GLY B CA 1
ATOM 4554 C C . GLY B 1 259 ? 60.927 84.421 47.458 1.00 30.48 256 GLY B C 1
ATOM 4555 O O . GLY B 1 259 ? 61.168 83.323 47.990 1.00 29.59 256 GLY B O 1
ATOM 4556 N N . LEU B 1 260 ? 61.755 85.007 46.591 1.00 29.80 257 LEU B N 1
ATOM 4557 C CA . LEU B 1 260 ? 63.000 84.362 46.154 1.00 29.76 257 LEU B CA 1
ATOM 4558 C C . LEU B 1 260 ? 64.155 84.522 47.132 1.00 29.28 257 LEU B C 1
ATOM 4559 O O . LEU B 1 260 ? 65.232 83.956 46.925 1.00 28.67 257 LEU B O 1
ATOM 4564 N N . HIS B 1 261 ? 63.932 85.288 48.199 1.00 29.06 258 HIS B 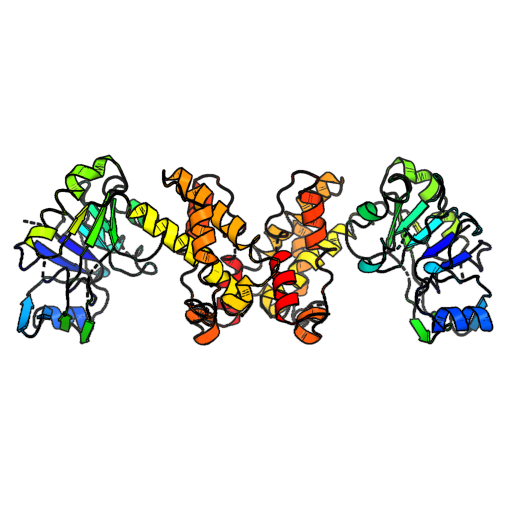N 1
ATOM 4565 C CA . HIS B 1 261 ? 64.947 85.450 49.223 1.00 29.72 258 HIS B CA 1
ATOM 4566 C C . HIS B 1 261 ? 64.872 84.343 50.277 1.00 28.84 258 HIS B C 1
ATOM 4567 O O . HIS B 1 261 ? 63.868 83.650 50.390 1.00 28.10 258 HIS B O 1
ATOM 4574 N N . TYR B 1 262 ? 65.959 84.201 51.027 1.00 28.45 259 TYR B N 1
ATOM 4575 C CA . TYR B 1 262 ? 66.047 83.319 52.194 1.00 28.07 259 TYR B CA 1
ATOM 4576 C C . TYR B 1 262 ? 65.960 84.230 53.416 1.00 28.05 259 TYR B C 1
ATOM 4577 O O . TYR B 1 262 ? 66.504 85.342 53.388 1.00 28.89 259 TYR B O 1
ATOM 4586 N N . PRO B 1 263 ? 65.297 83.768 54.497 1.00 27.78 260 PRO B N 1
ATOM 4587 C CA . PRO B 1 263 ? 65.115 84.624 55.681 1.00 27.29 260 PRO B CA 1
ATOM 4588 C C . PRO B 1 263 ? 66.427 84.784 56.436 1.00 26.85 260 PRO B C 1
ATOM 4589 O O . PRO B 1 263 ? 67.357 84.012 56.208 1.00 26.64 260 PRO B O 1
ATOM 4593 N N . SER B 1 264 ? 66.495 85.760 57.345 1.00 26.35 261 SER B N 1
ATOM 4594 C CA . SER B 1 264 ? 67.752 86.094 58.012 1.00 26.46 261 SER B CA 1
ATOM 4595 C C . SER B 1 264 ? 68.373 84.956 58.815 1.00 25.79 261 SER B C 1
ATOM 4596 O O . SER B 1 264 ? 69.601 84.867 58.900 1.00 24.94 261 SER B O 1
ATOM 4607 N N . TYR B 1 266 ? 68.236 81.774 58.103 1.00 24.38 263 TYR B N 1
ATOM 4608 C CA . TYR B 1 266 ? 68.871 80.934 57.081 1.00 25.45 263 TYR B CA 1
ATOM 4609 C C . TYR B 1 266 ? 70.270 81.481 56.715 1.00 26.02 263 TYR B C 1
ATOM 4610 O O . TYR B 1 266 ? 71.240 80.717 56.674 1.00 25.85 263 TYR B O 1
ATOM 4619 N N . GLN B 1 267 ? 70.366 82.795 56.471 1.00 27.56 264 GLN B N 1
ATOM 4620 C CA . GLN B 1 267 ? 71.667 83.452 56.164 1.00 28.69 264 GLN B CA 1
ATOM 4621 C C . GLN B 1 267 ? 72.651 83.293 57.305 1.00 28.95 264 GLN B C 1
ATOM 4622 O O . GLN B 1 267 ? 73.830 83.002 57.068 1.00 29.39 264 GLN B O 1
ATOM 4628 N N . ASP B 1 268 ? 72.169 83.490 58.539 1.00 28.78 265 ASP B N 1
ATOM 4629 C CA . ASP B 1 268 ? 72.979 83.278 59.752 1.00 28.61 265 ASP B CA 1
ATOM 4630 C C . ASP B 1 268 ? 73.573 81.882 59.807 1.00 28.21 265 ASP B C 1
ATOM 4631 O O . ASP B 1 268 ? 74.802 81.715 59.851 1.00 28.09 265 ASP B O 1
ATOM 4636 N N . LEU B 1 269 ? 72.698 80.876 59.812 1.00 27.24 266 LEU B N 1
ATOM 4637 C CA . LEU B 1 269 ? 73.135 79.516 60.095 1.00 26.74 266 LEU B CA 1
ATOM 4638 C C . LEU B 1 269 ? 73.605 78.785 58.850 1.00 27.32 266 LEU B C 1
ATOM 4639 O O . LEU B 1 269 ? 74.715 78.239 58.837 1.00 26.51 266 LEU B O 1
ATOM 4644 N N . ILE B 1 270 ? 72.753 78.755 57.828 1.00 27.74 267 ILE B N 1
ATOM 4645 C CA . ILE B 1 270 ? 73.035 77.921 56.655 1.00 29.20 267 ILE B CA 1
ATOM 4646 C C . ILE B 1 270 ? 74.145 78.524 55.777 1.00 30.25 267 ILE B C 1
ATOM 4647 O O . ILE B 1 270 ? 75.042 77.809 55.341 1.00 30.71 267 ILE B O 1
ATOM 4652 N N . LYS B 1 271 ? 74.096 79.834 55.548 1.00 31.80 268 LYS B N 1
ATOM 4653 C CA . LYS B 1 271 ? 75.156 80.511 54.776 1.00 33.28 268 LYS B CA 1
ATOM 4654 C C . LYS B 1 271 ? 76.449 80.700 55.563 1.00 33.36 268 LYS B C 1
ATOM 4655 O O . LYS B 1 271 ? 77.528 80.363 55.080 1.00 33.62 268 LYS B O 1
ATOM 4661 N N . ASN B 1 272 ? 76.330 81.230 56.778 1.00 33.63 269 ASN B N 1
ATOM 4662 C CA . ASN B 1 272 ? 77.478 81.739 57.521 1.00 33.43 269 ASN B CA 1
ATOM 4663 C C . ASN B 1 272 ? 77.937 80.908 58.719 1.00 33.53 269 ASN B C 1
ATOM 4664 O O . ASN B 1 272 ? 78.942 81.245 59.357 1.00 33.31 269 ASN B O 1
ATOM 4669 N N . HIS B 1 273 ? 77.216 79.823 59.022 1.00 32.84 270 HIS B N 1
ATOM 4670 C CA . HIS B 1 273 ? 77.544 78.959 60.179 1.00 32.40 270 HIS B CA 1
ATOM 4671 C C . HIS B 1 273 ? 77.700 79.757 61.473 1.00 31.79 270 HIS B C 1
ATOM 4672 O O . HIS B 1 273 ? 78.639 79.547 62.250 1.00 31.47 270 HIS B O 1
ATOM 4679 N N . ARG B 1 274 ? 76.760 80.675 61.669 1.00 31.33 271 ARG B N 1
ATOM 4680 C CA . ARG B 1 274 ? 76.648 81.489 62.863 1.00 31.84 271 ARG B CA 1
ATOM 4681 C C . ARG B 1 274 ? 75.421 81.062 63.685 1.00 30.60 271 ARG B C 1
ATOM 4682 O O . ARG B 1 274 ? 74.383 80.691 63.131 1.00 30.13 271 ARG B O 1
ATOM 4690 N N . LEU B 1 275 ? 75.555 81.127 65.006 1.00 30.05 272 LEU B N 1
ATOM 4691 C CA . LEU B 1 275 ? 74.442 80.865 65.926 1.00 29.07 272 LEU B CA 1
ATOM 4692 C C . LEU B 1 275 ? 73.242 81.775 65.617 1.00 28.48 272 LEU B C 1
ATOM 4693 O O . LEU B 1 275 ? 73.409 82.927 65.199 1.00 28.31 272 LEU B O 1
ATOM 4698 N N . THR B 1 276 ? 72.036 81.229 65.771 1.00 27.27 273 THR B N 1
ATOM 4699 C CA . THR B 1 276 ? 70.807 81.929 65.403 1.00 26.20 273 THR B CA 1
ATOM 4700 C C . THR B 1 276 ? 70.238 82.713 66.584 1.00 26.05 273 THR B C 1
ATOM 4701 O O . THR B 1 276 ? 70.686 82.543 67.713 1.00 26.49 273 THR B O 1
ATOM 4705 N N . GLU B 1 277 ? 69.225 83.526 66.312 1.00 25.96 274 GLU B N 1
ATOM 4706 C CA . GLU B 1 277 ? 68.466 84.241 67.347 1.00 26.70 274 GLU B CA 1
ATOM 4707 C C . GLU B 1 277 ? 67.285 83.440 67.924 1.00 25.89 274 GLU B C 1
ATOM 4708 O O . GLU B 1 277 ? 66.420 84.023 68.586 1.00 26.00 274 GLU B O 1
ATOM 4714 N N . ILE B 1 278 ? 67.238 82.128 67.680 1.00 25.45 275 ILE B N 1
ATOM 4715 C CA . ILE B 1 278 ? 66.025 81.333 67.975 1.00 25.23 275 ILE B CA 1
ATOM 4716 C C . ILE B 1 278 ? 65.560 81.407 69.445 1.00 25.21 275 ILE B C 1
ATOM 4717 O O . ILE B 1 278 ? 64.361 81.394 69.725 1.00 25.18 275 ILE B O 1
ATOM 4722 N N . ASP B 1 279 ? 66.504 81.528 70.372 1.00 25.23 276 ASP B N 1
ATOM 4723 C CA . ASP B 1 279 ? 66.165 81.598 71.793 1.00 25.34 276 ASP B CA 1
ATOM 4724 C C . ASP B 1 279 ? 65.319 82.801 72.159 1.00 24.60 276 ASP B C 1
ATOM 4725 O O . ASP B 1 279 ? 64.624 82.757 73.160 1.00 24.58 276 ASP B O 1
ATOM 4730 N N . TYR B 1 280 ? 65.358 83.844 71.324 1.00 24.19 277 TYR B N 1
ATOM 4731 C CA . TYR B 1 280 ? 64.664 85.117 71.564 1.00 24.51 277 TYR B CA 1
ATOM 4732 C C . TYR B 1 280 ? 63.468 85.279 70.655 1.00 23.42 277 TYR B C 1
ATOM 4733 O O . TYR B 1 280 ? 62.891 86.353 70.553 1.00 24.29 277 TYR B O 1
ATOM 4742 N N . ILE B 1 281 ? 63.094 84.189 69.991 1.00 22.74 278 ILE B N 1
ATOM 4743 C CA . ILE B 1 281 ? 61.921 84.176 69.140 1.00 21.79 278 ILE B CA 1
ATOM 4744 C C . ILE B 1 281 ? 61.082 82.988 69.622 1.00 21.25 278 ILE B C 1
ATOM 4745 O O . ILE B 1 281 ? 60.342 83.111 70.600 1.00 21.05 278 ILE B O 1
ATOM 4750 N N . ASN B 1 282 ? 61.241 81.829 68.983 1.00 20.14 279 ASN B N 1
ATOM 4751 C CA . ASN B 1 282 ? 60.504 80.637 69.394 1.00 20.12 279 ASN B CA 1
ATOM 4752 C C . ASN B 1 282 ? 60.856 80.188 70.813 1.00 19.56 279 ASN B C 1
ATOM 4753 O O . ASN B 1 282 ? 59.978 79.755 71.549 1.00 19.05 279 ASN B O 1
ATOM 4758 N N . GLY B 1 283 ? 62.138 80.295 71.183 1.00 19.56 280 GLY B N 1
ATOM 4759 C CA . GLY B 1 283 ? 62.599 79.936 72.534 1.00 19.86 280 GLY B CA 1
ATOM 4760 C C . GLY B 1 283 ? 61.923 80.777 73.618 1.00 20.05 280 GLY B C 1
ATOM 4761 O O . GLY B 1 283 ? 61.661 80.297 74.708 1.00 20.49 280 GLY B O 1
ATOM 4762 N N . ALA B 1 284 ? 61.619 82.025 73.294 1.00 19.74 281 ALA B N 1
ATOM 4763 C CA . ALA B 1 284 ? 60.988 82.963 74.213 1.00 19.34 281 ALA B CA 1
ATOM 4764 C C . ALA B 1 284 ? 59.506 82.628 74.433 1.00 19.00 281 ALA B C 1
ATOM 4765 O O . ALA B 1 284 ? 59.027 82.638 75.569 1.00 19.29 281 ALA B O 1
ATOM 4767 N N . VAL B 1 285 ? 58.798 82.280 73.360 1.00 18.36 282 VAL B N 1
ATOM 4768 C CA . VAL B 1 285 ? 57.410 81.792 73.456 1.00 18.31 282 VAL B CA 1
ATOM 4769 C C . VAL B 1 285 ? 57.356 80.522 74.311 1.00 18.30 282 VAL B C 1
ATOM 4770 O O . VAL B 1 285 ? 56.471 80.346 75.151 1.00 17.62 282 VAL B O 1
ATOM 4774 N N . TRP B 1 286 ? 58.305 79.632 74.066 1.00 18.35 283 TRP B N 1
ATOM 4775 C CA . TRP B 1 286 ? 58.402 78.366 74.787 1.00 19.42 283 TRP B CA 1
ATOM 4776 C C . TRP B 1 286 ? 58.655 78.625 76.291 1.00 19.60 283 TRP B C 1
ATOM 4777 O O . TRP B 1 286 ? 57.939 78.082 77.149 1.00 19.72 283 TRP B O 1
ATOM 4788 N N . ARG B 1 287 ? 59.637 79.464 76.609 1.00 19.84 284 ARG B N 1
ATOM 4789 C CA . ARG B 1 287 ? 59.893 79.839 78.024 1.00 21.70 284 ARG B CA 1
ATOM 4790 C C . ARG B 1 287 ? 58.633 80.417 78.697 1.00 20.61 284 ARG B C 1
ATOM 4791 O O . ARG B 1 287 ? 58.234 79.978 79.782 1.00 20.64 284 ARG B O 1
ATOM 4799 N N . LYS B 1 288 ? 57.984 81.372 78.043 1.00 20.52 285 LYS B N 1
ATOM 4800 C CA . LYS B 1 288 ? 56.758 81.971 78.602 1.00 20.27 285 LYS B CA 1
ATOM 4801 C C . LYS B 1 288 ? 55.634 80.959 78.750 1.00 20.69 285 LYS B C 1
ATOM 4802 O O . LYS B 1 288 ? 54.968 80.926 79.780 1.00 19.75 285 LYS B O 1
ATOM 4808 N N . GLY B 1 289 ? 55.410 80.143 77.711 1.00 20.76 286 GLY B N 1
ATOM 4809 C CA . GLY B 1 289 ? 54.408 79.088 77.770 1.00 21.05 286 GLY B CA 1
ATOM 4810 C C . GLY B 1 289 ? 54.575 78.151 78.963 1.00 21.99 286 GLY B C 1
ATOM 4811 O O . GLY B 1 289 ? 53.601 77.745 79.579 1.00 22.38 286 GLY B O 1
ATOM 4812 N N . GLN B 1 290 ? 55.811 77.799 79.281 1.00 22.63 287 GLN B N 1
ATOM 4813 C CA . GLN B 1 290 ? 56.085 76.926 80.408 1.00 24.15 287 GLN B CA 1
ATOM 4814 C C . GLN B 1 290 ? 55.642 77.593 81.704 1.00 24.49 287 GLN B C 1
ATOM 4815 O O . GLN B 1 290 ? 55.090 76.946 82.581 1.00 24.58 287 GLN B O 1
ATOM 4821 N N . LYS B 1 291 ? 55.877 78.891 81.827 1.00 24.99 288 LYS B N 1
ATOM 4822 C CA . LYS B 1 291 ? 55.519 79.549 83.076 1.00 25.69 288 LYS B CA 1
ATOM 4823 C C . LYS B 1 291 ? 54.032 79.879 83.157 1.00 24.73 288 LYS B C 1
ATOM 4824 O O . LYS B 1 291 ? 53.480 79.987 84.251 1.00 25.30 288 LYS B O 1
ATOM 4830 N N . TYR B 1 292 ? 53.366 79.956 82.004 1.00 23.34 289 TYR B N 1
ATOM 4831 C CA . TYR B 1 292 ? 51.933 80.243 81.967 1.00 22.02 289 TYR B CA 1
ATOM 4832 C C . TYR B 1 292 ? 51.063 78.999 81.830 1.00 21.96 289 TYR B C 1
ATOM 4833 O O . TYR B 1 292 ? 49.840 79.103 81.754 1.00 21.53 289 TYR B O 1
ATOM 4842 N N . ASN B 1 293 ? 51.687 77.828 81.766 1.00 22.31 290 ASN B N 1
ATOM 4843 C CA . ASN B 1 293 ? 50.936 76.582 81.555 1.00 22.48 290 ASN B CA 1
ATOM 4844 C C . ASN B 1 293 ? 50.231 76.548 80.197 1.00 21.36 290 ASN B C 1
ATOM 4845 O O . ASN B 1 293 ? 49.077 76.112 80.092 1.00 20.85 290 ASN B O 1
ATOM 4850 N N . VAL B 1 294 ? 50.925 77.049 79.175 1.00 20.91 291 VAL B N 1
ATOM 4851 C CA . VAL B 1 294 ? 50.427 77.045 77.800 1.00 19.86 291 VAL B CA 1
ATOM 4852 C C . VAL B 1 294 ? 51.345 76.166 76.973 1.00 19.48 291 VAL B C 1
ATOM 4853 O O . VAL B 1 294 ? 52.560 76.370 76.958 1.00 19.41 291 VAL B O 1
ATOM 4857 N N . ALA B 1 295 ? 50.762 75.189 76.295 1.00 18.74 292 ALA B N 1
ATOM 4858 C CA . ALA B 1 295 ? 51.523 74.288 75.443 1.00 18.87 292 ALA B CA 1
ATOM 4859 C C . ALA B 1 295 ? 52.057 75.051 74.234 1.00 17.99 292 ALA B C 1
ATOM 4860 O O . ALA B 1 295 ? 51.322 75.761 73.596 1.00 18.31 292 ALA B O 1
ATOM 4862 N N . THR B 1 296 ? 53.353 74.931 73.959 1.00 17.88 293 THR B N 1
ATOM 4863 C CA . THR B 1 296 ? 53.947 75.527 72.756 1.00 17.43 293 THR B CA 1
ATOM 4864 C C . THR B 1 296 ? 54.883 74.495 72.087 1.00 17.07 293 THR B C 1
ATOM 4865 O O . THR B 1 296 ? 56.071 74.748 71.905 1.00 16.68 293 THR B O 1
ATOM 4869 N N . PRO B 1 297 ? 54.346 73.312 71.730 1.00 17.12 294 PRO B N 1
ATOM 4870 C CA . PRO B 1 297 ? 55.231 72.243 71.262 1.00 16.74 294 PRO B CA 1
ATOM 4871 C C . PRO B 1 297 ? 55.927 72.493 69.909 1.00 16.60 294 PRO B C 1
ATOM 4872 O O . PRO B 1 297 ? 57.070 72.080 69.735 1.00 17.50 294 PRO B O 1
ATOM 4876 N N . PHE B 1 298 ? 55.260 73.132 68.951 1.00 16.94 295 PHE B N 1
ATOM 4877 C CA . PHE B 1 298 ? 55.945 73.437 67.676 1.00 17.43 295 PHE B CA 1
ATOM 4878 C C . PHE B 1 298 ? 57.109 74.403 67.910 1.00 17.27 295 PHE B C 1
ATOM 4879 O O . PHE B 1 298 ? 58.196 74.214 67.360 1.00 17.58 295 PHE B O 1
ATOM 4887 N N . CYS B 1 299 ? 56.900 75.411 68.748 1.00 16.71 296 CYS B N 1
ATOM 4888 C CA . CYS B 1 299 ? 58.015 76.315 69.130 1.00 16.76 296 CYS B CA 1
ATOM 4889 C C . CYS B 1 299 ? 59.144 75.559 69.778 1.00 16.38 296 CYS B C 1
ATOM 4890 O O . CYS B 1 299 ? 60.300 75.804 69.471 1.00 16.27 296 CYS B O 1
ATOM 4893 N N . ALA B 1 300 ? 58.803 74.632 70.678 1.00 17.08 297 ALA B N 1
ATOM 4894 C CA . ALA B 1 300 ? 59.801 73.842 71.403 1.00 17.14 297 ALA B CA 1
ATOM 4895 C C . ALA B 1 300 ? 60.595 72.943 70.464 1.00 17.06 297 ALA B C 1
ATOM 4896 O O . ALA B 1 300 ? 61.818 72.911 70.508 1.00 16.69 297 ALA B O 1
ATOM 4906 N N . LEU B 1 302 ? 60.895 73.205 67.156 1.00 17.84 299 LEU B N 1
ATOM 4907 C CA . LEU B 1 302 ? 61.633 73.998 66.178 1.00 17.65 299 LEU B CA 1
ATOM 4908 C C . LEU B 1 302 ? 62.894 74.556 66.811 1.00 17.89 299 LEU B C 1
ATOM 4909 O O . LEU B 1 302 ? 63.978 74.524 66.200 1.00 18.13 299 LEU B O 1
ATOM 4914 N N . THR B 1 303 ? 62.760 75.054 68.041 1.00 18.13 300 THR B N 1
ATOM 4915 C CA . THR B 1 303 ? 63.932 75.559 68.791 1.00 18.31 300 THR B CA 1
ATOM 4916 C C . THR B 1 303 ? 65.019 74.480 68.931 1.00 19.39 300 THR B C 1
ATOM 4917 O O . THR B 1 303 ? 66.193 74.729 68.627 1.00 19.68 300 THR B O 1
ATOM 4921 N N . GLN B 1 304 ? 64.621 73.284 69.370 1.00 20.04 301 GLN B N 1
ATOM 4922 C CA . GLN B 1 304 ? 65.544 72.165 69.540 1.00 21.43 301 GLN B CA 1
ATOM 4923 C C . GLN B 1 304 ? 66.186 71.723 68.217 1.00 20.59 301 GLN B C 1
ATOM 4924 O O . GLN B 1 304 ? 67.375 71.433 68.172 1.00 21.12 301 GLN B O 1
ATOM 4930 N N . LEU B 1 305 ? 65.409 71.701 67.139 1.00 20.55 302 LEU B N 1
ATOM 4931 C CA . LEU B 1 305 ? 65.935 71.309 65.821 1.00 20.53 302 LEU B CA 1
ATOM 4932 C C . LEU B 1 305 ? 66.984 72.308 65.337 1.00 21.03 302 LEU B C 1
ATOM 4933 O O . LEU B 1 305 ? 68.052 71.913 64.860 1.00 20.54 302 LEU B O 1
ATOM 4938 N N . VAL B 1 306 ? 66.672 73.597 65.477 1.00 21.78 303 VAL B N 1
ATOM 4939 C CA . VAL B 1 306 ? 67.616 74.672 65.106 1.00 22.22 303 VAL B CA 1
ATOM 4940 C C . VAL B 1 306 ? 68.916 74.572 65.914 1.00 23.14 303 VAL B C 1
ATOM 4941 O O . VAL B 1 306 ? 70.007 74.588 65.339 1.00 23.16 303 VAL B O 1
ATOM 4945 N N . HIS B 1 307 ? 68.801 74.435 67.236 1.00 23.96 304 HIS B N 1
ATOM 4946 C CA . HIS B 1 307 ? 69.959 74.172 68.085 1.00 24.71 304 HIS B CA 1
ATOM 4947 C C . HIS B 1 307 ? 70.701 72.901 67.690 1.00 25.25 304 HIS B C 1
ATOM 4948 O O . HIS B 1 307 ? 71.936 72.870 67.734 1.00 25.56 304 HIS B O 1
ATOM 4955 N N . GLY B 1 308 ? 69.960 71.858 67.302 1.00 25.57 305 GLY B N 1
ATOM 4956 C CA . GLY B 1 308 ? 70.564 70.638 66.748 1.00 25.86 305 GLY B CA 1
ATOM 4957 C C . GLY B 1 308 ? 71.402 70.929 65.509 1.00 26.64 305 GLY B C 1
ATOM 4958 O O . GLY B 1 308 ? 72.569 70.543 65.432 1.00 26.64 305 GLY B O 1
ATOM 4959 N N . LYS B 1 309 ? 70.810 71.627 64.545 1.00 26.76 306 LYS B N 1
ATOM 4960 C CA . LYS B 1 309 ? 71.520 72.034 63.327 1.00 27.25 306 LYS B CA 1
ATOM 4961 C C . LYS B 1 309 ? 72.762 72.926 63.587 1.00 27.47 306 LYS B C 1
ATOM 4962 O O . LYS B 1 309 ? 73.801 72.756 62.935 1.00 27.40 306 LYS B O 1
ATOM 4968 N N . GLU B 1 310 ? 72.646 73.878 64.516 1.00 27.50 307 GLU B N 1
ATOM 4969 C CA . GLU B 1 310 ? 73.786 74.710 64.925 1.00 28.46 307 GLU B CA 1
ATOM 4970 C C . GLU B 1 310 ? 74.976 73.829 65.334 1.00 29.95 307 GLU B C 1
ATOM 4971 O O . GLU B 1 310 ? 76.092 74.005 64.834 1.00 30.45 307 GLU B O 1
ATOM 4977 N N . GLU B 1 311 ? 74.720 72.875 66.228 1.00 30.89 308 GLU B N 1
ATOM 4978 C CA . GLU B 1 311 ? 75.731 71.923 66.671 1.00 32.62 308 GLU B CA 1
ATOM 4979 C C . GLU B 1 311 ? 76.320 71.105 65.515 1.00 32.69 308 GLU B C 1
ATOM 4980 O O . GLU B 1 311 ? 77.546 70.976 65.401 1.00 33.11 308 GLU B O 1
ATOM 4986 N N . LEU B 1 312 ? 75.459 70.568 64.652 1.00 32.56 309 LEU B N 1
ATOM 4987 C CA . LEU B 1 312 ? 75.920 69.801 63.488 1.00 32.47 309 LEU B CA 1
ATOM 4988 C C . LEU B 1 312 ? 76.805 70.604 62.535 1.00 33.01 309 LEU B C 1
ATOM 4989 O O . LEU B 1 312 ? 77.723 70.058 61.945 1.00 33.42 309 LEU B O 1
ATOM 4994 N N . LEU B 1 313 ? 76.516 71.893 62.380 1.00 33.61 310 LEU B N 1
ATOM 4995 C CA . LEU B 1 313 ? 77.254 72.742 61.445 1.00 34.39 310 LEU B CA 1
ATOM 4996 C C . LEU B 1 313 ? 78.463 73.414 62.092 1.00 35.08 310 LEU B C 1
ATOM 4997 O O . LEU B 1 313 ? 79.219 74.112 61.420 1.00 35.29 310 LEU B O 1
ATOM 5002 N N . GLY B 1 314 ? 78.630 73.189 63.395 1.00 36.07 311 GLY B N 1
ATOM 5003 C CA . GLY B 1 314 ? 79.621 73.888 64.221 1.00 37.22 311 GLY B CA 1
ATOM 5004 C C . GLY B 1 314 ? 79.480 75.407 64.223 1.00 37.85 311 GLY B C 1
ATOM 5005 O O . GLY B 1 314 ? 80.481 76.123 64.170 1.00 37.53 311 GLY B O 1
ATOM 5006 N N . ALA B 1 315 ? 78.240 75.899 64.274 1.00 38.18 312 ALA B N 1
ATOM 5007 C CA . ALA B 1 315 ? 77.968 77.333 64.264 1.00 38.63 312 ALA B CA 1
ATOM 5008 C C . ALA B 1 315 ? 78.622 78.007 65.464 1.00 39.19 312 ALA B C 1
ATOM 5009 O O . ALA B 1 315 ? 78.721 77.403 66.531 1.00 39.49 312 ALA B O 1
ATOM 5011 N N . LYS B 1 316 ? 79.063 79.249 65.288 1.00 39.88 313 LYS B N 1
ATOM 5012 C CA . LYS B 1 316 ? 79.750 79.989 66.362 1.00 40.96 313 LYS B CA 1
ATOM 5013 C C . LYS B 1 316 ? 79.118 81.348 66.661 1.00 40.23 313 LYS B C 1
ATOM 5014 O O . LYS B 1 316 ? 78.333 81.857 65.868 1.00 39.96 313 LYS B O 1
#

Organism: Enterococcus faecalis (strain ATCC 700802 / V583) (NCBI:txid226185)

Secondary structure (DSSP, 8-state):
-EEEE-----HHHH--TTTT--EEEE-S-HHHHHHHHHH-EEEEETTEEEEE---EE-GGG--TTSPP-SEEEE-S-HHHH---TTT----TT-EEEE--SSS-THHHHTTTS-GGGEEEEE----EEEETTEEEE-S---EEEEESSGGGHHHHHHHHHHHHHTT--EEE-TTHHHHHHHHHHHHTTHHHHHHHHT--HHHHHTSTTHHHHHHHHHHHHHHHHHHTT----HHHHHHHHHHTT-TTTTTTSPP--IIIIIT----SGGGTHHHHHHHHHHHT---TTT--HHHHHHHHHHTT--/--EEEES----HHHH--TTTT--EEEE-S-HHHHHHHHHH-EEEEETTEEEEE---EE-GGG--TTSPP-SEEEE-S-HHHH---TTT----TT-EEEE--SSS-THHHHTTTS-GGGEEEEE----EEEETTEEEE-S---EEEEESSGGGHHHHHHHHHHHHHTT--EEE-TTHHHHHHHHHHHHTTHHHHHHHHT--HHHHHHSTTHHHHHHHHHHHHHHHHHHTT----HHHHHHHHHHHT-TTTTTTSPP--IIIIIT----SGGGTHHHHHHHHHHHT---TTT--HHHHHHHHHHHT--

B-factor: mean 28.2, std 7.67, range [13.64, 78.34]

CATH classification: 3.40.50.720 (+1 more: 1.10.1040.10)

Foldseek 3Di:
DEEEEAVALCVVLQLLVVLPDQYEYEHADVLLQVLCCVFAQWECAAVDIDGHNHHYYYLQPDDLVDDEDQEYEYPDELVCVLCLVSNLVYDQNHAYEYAYAFDDSLVSVCVRYPLQRYKYKHWADKAAPDRSYIYHDDAMAMEMEGLDPSNPVVVVVVQVSCVSVRRHYDYDPCPVLVRLLVLLLCLQQVLVCLLVVDFLLVLLPDPCNLVRSLLQLVLSQVLVVVSVHHHPSVVSSVVSNVCCPPVHVVRPRPVNCQPVVPLAQDPLCRRLVSSVVSCVVVVHDNVSSCSSVSSVVSSVVSVHD/DDEEEEACALSVVVQLLVVLPYQYEYEHADPLLQVCCCVFNQWECAANDIDGHNHHYDYLQPDDLVDDAGQEYEDDPEPVCLLVCVSNLVHDQNHAYEYAYAFDDSLVSCCVRYPSQRYKYKHWADKADPDRSYIYHDDAMEMEMEGLHPNNVVVVVVVQVSCVSVRRHYDYDPCGNQVRLLVLLLCLQQVLVCLLVVHFLLVLLPDPCNVVRSLLSLVLSQVLVVVSVHHHPSVVSVVVSNVCCDPVHPNRPHPVNCQPVVPLAQDPLCRRLVSSVVSCVVVVHDNVSSCSSVSSVVSSVVSVHD

Nearest PDB structures (foldseek):
  2ew2-assembly1_A  TM=9.919E-01  e=3.152E-58  Enterococcus faecalis V583
  5x20-assembly1_B  TM=7.232E-01  e=1.537E-42  Enterococcus faecium DO
  8wl3-assembly1_B-2  TM=8.617E-01  e=2.530E-33  Levilactobacillus brevis
  8wl1-assembly1_A-2  TM=8.472E-01  e=5.467E-32  Levilactobacillus brevis
  8wl4-assembly1_B-2  TM=8.450E-01  e=5.794E-32  Levilactobacillus brevis